Protein AF-0000000072275367 (afdb_homodimer)

Foldseek 3Di:
DVCCVVLVVLVVCVVVVQAQEEEEEFEDAQLVCVVHPRRVVFVVLQVVLSVVRRHHYPYYFYQYNNQLPDDPVVRPSVVVVVVVVVVPVRQEYETQALVRVHVDPLCSLLVCVVSVVVPHHYAHSVHRCRRVDPDPSNVVSVVVVVVVVVVVVVVVVVVVQVVQCVVCVVVVHRSPVPPQCCNVPVVLLVQLQVLQDADPVPRDGDQLQRSQVVSVVVPDDDPVRHTDDSVSSVVSPVD/DVCCVVLVVLVVCVVVVQAQEEEEEFEDAQLVCVVHPRRVVFVVLQVVLSVVRRHHYPYYFYQYNNQLPDDPVPRPSNVVVVVVVVVPVRQEYETQALVRVHVDPLCSLLVCVVSVVVVHHYAHSVHRCRRVDPDPSNVVSVVVVVVVVVVVVVVVVVVVQVVQCVVCVVVVHRSPVPPQCCNVPVVLLVLLQVLQDQDPVPRDGDQLQRSQVVSVVVPDDDPVRHTDDSVSSVSSPVD

Organism: Rhodospirillum rubrum (strain ATCC 11170 / ATH 1.1.1 / DSM 467 / LMG 4362 / NCIMB 8255 / S1) (NCBI:txid269796)

Sequence (478 aa):
MVFSQMRQRVEAMKGVGASVQAIAYLRTSSAANVGGDSDQRQRQAIHAYAQGNGLEVVKEFYDAAVSGADAIDQREGFTDLLGWAATSEVKTIIVENASRFARDLIVQETGYALLTAQGFTLIAADDPDAFTADTPTARMVRQILGAVSEFEKANLVAKLKGARDRASISAGKRVEGRKGYDDTNPKLVQDAKRLARKSPKTGKSRSLRQIAEELTVLGHTTATGKAFSASQVQRLLAYMVFSQMRQRVEAMKGVGASVQAIAYLRTSSAANVGGDSDQRQRQAIHAYAQGNGLEVVKEFYDAAVSGADAIDQREGFTDLLGWAATSEVKTIIVENASRFARDLIVQETGYALLTAQGFTLIAADDPDAFTADTPTARMVRQILGAVSEFEKANLVAKLKGARDRASISAGKRVEGRKGYDDTNPKLVQDAKRLARKSPKTGKSRSLRQIAEELTVLGHTTATGKAFSASQVQRLLAY

Nearest PDB structures (foldseek):
  3bvp-assembly1_A-2  TM=7.045E-01  e=1.601E-06  unclassified
  3bvp-assembly1_B-2  TM=7.161E-01  e=4.724E-06  unclassified
  3guv-assembly1_A-2  TM=6.679E-01  e=1.096E-05  Streptococcus pneumoniae SP19-BS75
  3g13-assembly1_A  TM=5.665E-01  e=1.394E-05  Clostridioides difficile 630
  3g13-assembly1_B  TM=6.036E-01  e=2.498E-04  Clostridioides difficile 630

InterPro domains:
  IPR006119 Resolvase, N-terminal catalytic domain [PF00239] (22-167)
  IPR006119 Resolvase, N-terminal catalytic domain [PS51736] (21-171)
  IPR006119 Resolvase, N-terminal catalytic domain [SM00857] (22-173)
  IPR036162 Resolvase-like, N-terminal catalytic domain superfamily [G3DSA:3.40.50.1390] (18-181)
  IPR036162 Resolvase-like, N-terminal catalytic domain superfamily [SSF53041] (22-165)
  IPR050639 Site-specific recombinase resolvase [PTHR30461] (19-237)

Structure (mmCIF, N/CA/C/O backbone):
data_AF-0000000072275367-model_v1
#
loop_
_entity.id
_entity.type
_entity.pdbx_description
1 polymer Resolvase-like
#
loop_
_atom_site.group_PDB
_atom_site.id
_atom_site.type_symbol
_atom_site.label_atom_id
_atom_site.label_alt_id
_atom_site.label_comp_id
_atom_site.label_asym_id
_atom_site.label_entity_id
_atom_site.label_seq_id
_atom_site.pdbx_PDB_ins_code
_atom_site.Cartn_x
_atom_site.Cartn_y
_atom_site.Cartn_z
_atom_site.occupancy
_atom_site.B_iso_or_equiv
_atom_site.auth_seq_id
_atom_site.auth_comp_id
_atom_site.auth_asym_id
_atom_site.auth_atom_id
_atom_site.pdbx_PDB_model_num
ATOM 1 N N . MET A 1 1 ? 15.227 -14.125 11.414 1 35.62 1 MET A N 1
ATOM 2 C CA . MET A 1 1 ? 14.211 -14.516 12.383 1 35.62 1 MET A CA 1
ATOM 3 C C . MET A 1 1 ? 13.07 -15.273 11.711 1 35.62 1 MET A C 1
ATOM 5 O O . MET A 1 1 ? 12.531 -16.219 12.273 1 35.62 1 MET A O 1
ATOM 9 N N . VAL A 1 2 ? 12.883 -14.914 10.477 1 39.31 2 VAL A N 1
ATOM 10 C CA . VAL A 1 2 ? 11.781 -15.516 9.727 1 39.31 2 VAL A CA 1
ATOM 11 C C . VAL A 1 2 ? 12.172 -16.922 9.289 1 39.31 2 VAL A C 1
ATOM 13 O O . VAL A 1 2 ? 11.336 -17.844 9.305 1 39.31 2 VAL A O 1
ATOM 16 N N . PHE A 1 3 ? 13.5 -17.062 8.898 1 46.62 3 PHE A N 1
ATOM 17 C CA . PHE A 1 3 ? 13.977 -18.391 8.547 1 46.62 3 PHE A CA 1
ATOM 18 C C . PHE A 1 3 ? 13.891 -19.328 9.75 1 46.62 3 PHE A C 1
ATOM 20 O O . PHE A 1 3 ? 13.602 -20.516 9.602 1 46.62 3 PHE A O 1
ATOM 27 N N . SER A 1 4 ? 14.133 -18.531 10.789 1 54.38 4 SER A N 1
ATOM 28 C CA . SER A 1 4 ? 14.156 -19.312 12.023 1 54.38 4 SER A CA 1
ATOM 29 C C . SER A 1 4 ? 12.766 -19.844 12.367 1 54.38 4 SER A C 1
ATOM 31 O O . SER A 1 4 ? 12.609 -21 12.75 1 54.38 4 SER A O 1
ATOM 33 N N . GLN A 1 5 ? 11.828 -18.938 11.945 1 51.72 5 GLN A N 1
ATOM 34 C CA . GLN A 1 5 ? 10.5 -19.375 12.367 1 51.72 5 GLN A CA 1
ATOM 35 C C . GLN A 1 5 ? 9.984 -20.5 11.484 1 51.72 5 GLN A C 1
ATOM 37 O O . GLN A 1 5 ? 9.375 -21.453 11.977 1 51.72 5 GLN A O 1
ATOM 42 N N . MET A 1 6 ? 10.281 -20.375 10.188 1 52.81 6 MET A N 1
ATOM 43 C CA . MET A 1 6 ? 9.859 -21.438 9.281 1 52.81 6 MET A CA 1
ATOM 44 C C . MET A 1 6 ? 10.57 -22.75 9.594 1 52.81 6 MET A C 1
ATOM 46 O O . MET A 1 6 ? 9.945 -23.812 9.633 1 52.81 6 MET A O 1
ATOM 50 N N . ARG A 1 7 ? 11.938 -22.516 9.719 1 54.78 7 ARG A N 1
ATOM 51 C CA . ARG A 1 7 ? 12.727 -23.688 10.078 1 54.78 7 ARG A CA 1
ATOM 52 C C . ARG A 1 7 ? 12.219 -24.312 11.367 1 54.78 7 ARG A C 1
ATOM 54 O O . ARG A 1 7 ? 12.172 -25.547 11.484 1 54.78 7 ARG A O 1
ATOM 61 N N . GLN A 1 8 ? 11.844 -23.312 12.117 1 57.62 8 GLN A N 1
ATOM 62 C CA . GLN A 1 8 ? 11.367 -23.828 13.391 1 57.62 8 GLN A CA 1
ATOM 63 C C . GLN A 1 8 ? 10.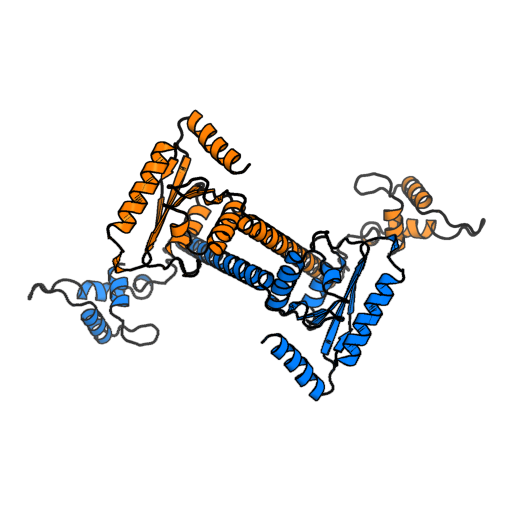047 -24.562 13.234 1 57.62 8 GLN A C 1
ATOM 65 O O . GLN A 1 8 ? 9.836 -25.625 13.844 1 57.62 8 GLN A O 1
ATOM 70 N N . ARG A 1 9 ? 9.211 -23.984 12.375 1 56.22 9 ARG A N 1
ATOM 71 C CA . ARG A 1 9 ? 7.91 -24.609 12.188 1 56.22 9 ARG A CA 1
ATOM 72 C C . ARG A 1 9 ? 8.047 -25.953 11.477 1 56.22 9 ARG A C 1
ATOM 74 O O . ARG A 1 9 ? 7.391 -26.938 11.852 1 56.22 9 ARG A O 1
ATOM 81 N N . VAL A 1 10 ? 8.922 -25.953 10.445 1 58.31 10 VAL A N 1
ATOM 82 C CA . VAL A 1 10 ? 9.18 -27.203 9.719 1 58.31 10 VAL A CA 1
ATOM 83 C C . VAL A 1 10 ? 9.789 -28.234 10.656 1 58.31 10 VAL A C 1
ATOM 85 O O . VAL A 1 10 ? 9.406 -29.406 10.625 1 58.31 10 VAL A O 1
ATOM 88 N N . GLU A 1 11 ? 10.695 -27.672 11.484 1 57.38 11 GLU A N 1
ATOM 89 C CA . GLU A 1 11 ? 11.352 -28.578 12.422 1 57.38 11 GLU A CA 1
ATOM 90 C C . GLU A 1 11 ? 10.367 -29.109 13.453 1 57.38 11 GLU A C 1
ATOM 92 O O . GLU A 1 11 ? 10.422 -30.281 13.82 1 57.38 11 GLU A O 1
ATOM 97 N N . ALA A 1 12 ? 9.555 -28.203 13.883 1 55.97 12 ALA A N 1
ATOM 98 C CA . ALA A 1 12 ? 8.578 -28.609 14.891 1 55.97 12 ALA A CA 1
ATOM 99 C C . ALA A 1 12 ? 7.602 -29.625 14.336 1 55.97 12 ALA A C 1
ATOM 101 O O . ALA A 1 12 ? 7.23 -30.578 15.023 1 55.97 12 ALA A O 1
ATOM 102 N N . MET A 1 13 ? 7.184 -29.281 13.141 1 53.34 13 MET A N 1
ATOM 103 C CA . MET A 1 13 ? 6.207 -30.188 12.531 1 53.34 13 MET A CA 1
ATOM 104 C C . MET A 1 13 ? 6.855 -31.516 12.141 1 53.34 13 MET A C 1
ATOM 106 O O . MET A 1 13 ? 6.195 -32.562 12.141 1 53.34 13 MET A O 1
ATOM 110 N N . LYS A 1 14 ? 8.141 -31.547 11.688 1 55.78 14 LYS A N 1
ATOM 111 C CA . LYS A 1 14 ? 8.875 -32.781 11.461 1 55.78 14 LYS A CA 1
ATOM 112 C C . LYS A 1 14 ? 8.781 -33.719 12.68 1 55.78 14 LYS A C 1
ATOM 114 O O . LYS A 1 14 ? 8.688 -34.938 12.539 1 55.78 14 LYS A O 1
ATOM 119 N N . GLY A 1 15 ? 8.898 -33.062 13.742 1 51.5 15 GLY A N 1
ATOM 120 C CA . GLY A 1 15 ? 8.867 -33.875 14.938 1 51.5 15 GLY A CA 1
ATOM 121 C C . GLY A 1 15 ? 7.602 -34.688 15.07 1 51.5 15 GLY A C 1
ATOM 122 O O . GLY A 1 15 ? 7.629 -35.812 15.586 1 51.5 15 GLY A O 1
ATOM 123 N N . VAL A 1 16 ? 6.438 -34.125 14.836 1 54.31 16 VAL A N 1
ATOM 124 C CA . VAL A 1 16 ? 5.238 -34.906 15.078 1 54.31 16 VAL A CA 1
ATOM 125 C C . VAL A 1 16 ? 4.902 -35.75 13.844 1 54.31 16 VAL A C 1
ATOM 127 O O . VAL A 1 16 ? 3.914 -36.5 13.828 1 54.31 16 VAL A O 1
ATOM 130 N N . GLY A 1 17 ? 5.766 -35.938 12.828 1 59.53 17 GLY A N 1
ATOM 131 C CA . GLY A 1 17 ? 5.57 -36.781 11.641 1 59.53 17 GLY A CA 1
ATOM 132 C C . GLY A 1 17 ? 4.688 -36.125 10.594 1 59.53 17 GLY A C 1
ATOM 133 O O . GLY A 1 17 ? 4.395 -36.719 9.562 1 59.53 17 GLY A O 1
ATOM 134 N N . ALA A 1 18 ? 4.051 -34.969 10.938 1 67.81 18 ALA A N 1
ATOM 135 C CA . ALA A 1 18 ? 3.068 -34.406 10 1 67.81 18 ALA A CA 1
ATOM 136 C C . ALA A 1 18 ? 3.723 -33.438 9.023 1 67.81 18 ALA A C 1
ATOM 138 O O . ALA A 1 18 ? 4.605 -32.656 9.406 1 67.81 18 ALA A O 1
ATOM 139 N N . SER A 1 19 ? 3.762 -33.812 7.703 1 82.94 19 SER A N 1
ATOM 140 C CA . SER A 1 19 ? 4.332 -32.969 6.656 1 82.94 19 SER A CA 1
ATOM 141 C C . SER A 1 19 ? 3.609 -31.641 6.57 1 82.94 19 SER A C 1
ATOM 143 O O . SER A 1 19 ? 2.408 -31.562 6.836 1 82.94 19 SER A O 1
ATOM 145 N N . VAL A 1 20 ? 4.426 -30.609 6.551 1 90.19 20 VAL A N 1
ATOM 146 C CA . VAL A 1 20 ? 3.857 -29.281 6.324 1 90.19 20 VAL A CA 1
ATOM 147 C C . VAL A 1 20 ? 3.361 -29.172 4.887 1 90.19 20 VAL A C 1
ATOM 149 O O . VAL A 1 20 ? 4.078 -29.516 3.945 1 90.19 20 VAL A O 1
ATOM 152 N N . GLN A 1 21 ? 2.158 -28.797 4.695 1 95.62 21 GLN A N 1
ATOM 153 C CA . GLN A 1 21 ? 1.566 -28.688 3.365 1 95.62 21 GLN A CA 1
ATOM 154 C C . GLN A 1 21 ? 2.053 -27.422 2.648 1 95.62 21 GLN A C 1
ATOM 156 O O . GLN A 1 21 ? 2.23 -26.375 3.271 1 95.62 21 GLN A O 1
ATOM 161 N N . ALA A 1 22 ? 2.303 -27.562 1.327 1 97.31 22 ALA A N 1
ATOM 162 C CA . ALA A 1 22 ? 2.822 -26.453 0.52 1 97.31 22 ALA A CA 1
ATOM 163 C C . ALA A 1 22 ? 2.098 -26.375 -0.822 1 97.31 22 ALA A C 1
ATOM 165 O O . ALA A 1 22 ? 1.42 -27.312 -1.229 1 97.31 22 ALA A O 1
ATOM 166 N N . ILE A 1 23 ? 2.176 -25.219 -1.434 1 98 23 ILE A N 1
ATOM 167 C CA . ILE A 1 23 ? 1.644 -24.922 -2.762 1 98 23 ILE A CA 1
ATOM 168 C C . ILE A 1 23 ? 2.791 -24.797 -3.76 1 98 23 ILE A C 1
ATOM 170 O O . ILE A 1 23 ? 3.789 -24.125 -3.482 1 98 23 ILE A O 1
ATOM 174 N N . ALA A 1 24 ? 2.709 -25.547 -4.863 1 97.94 24 ALA A N 1
ATOM 175 C CA . ALA A 1 24 ? 3.641 -25.328 -5.969 1 97.94 24 ALA A CA 1
ATOM 176 C C . ALA A 1 24 ? 3.146 -24.219 -6.898 1 97.94 24 ALA A C 1
ATOM 178 O O . ALA A 1 24 ? 1.996 -24.25 -7.34 1 97.94 24 ALA A O 1
ATOM 179 N N . TYR A 1 25 ? 3.994 -23.25 -7.133 1 96.44 25 TYR A N 1
ATOM 180 C CA . TYR A 1 25 ? 3.666 -22.188 -8.094 1 96.44 25 TYR A CA 1
ATOM 181 C C . TYR A 1 25 ? 4.637 -22.203 -9.266 1 96.44 25 TYR A C 1
ATOM 183 O O . TYR A 1 25 ? 5.848 -22.094 -9.086 1 96.44 25 TYR A O 1
ATOM 191 N N . LEU A 1 26 ? 4.098 -22.375 -10.5 1 93.25 26 LEU A N 1
ATOM 192 C CA . LEU A 1 26 ? 4.879 -22.438 -11.727 1 93.25 26 LEU A CA 1
ATOM 193 C C . LEU A 1 26 ? 4.562 -21.25 -12.625 1 93.25 26 LEU A C 1
ATOM 195 O O . LEU A 1 26 ? 3.426 -20.766 -12.656 1 93.25 26 LEU A O 1
ATOM 199 N N . ARG A 1 27 ? 5.59 -20.766 -13.297 1 89.69 27 ARG A N 1
ATOM 200 C CA . ARG A 1 27 ? 5.398 -19.688 -14.281 1 89.69 27 ARG A CA 1
ATOM 201 C C . ARG A 1 27 ? 6.297 -19.891 -15.492 1 89.69 27 ARG A C 1
ATOM 203 O O . ARG A 1 27 ? 7.5 -20.109 -15.352 1 89.69 27 ARG A O 1
ATOM 210 N N . THR A 1 28 ? 5.711 -19.875 -16.719 1 84.94 28 THR A N 1
ATOM 211 C CA . THR A 1 28 ? 6.488 -19.984 -17.953 1 84.94 28 THR A CA 1
ATOM 212 C C . THR A 1 28 ? 6.152 -18.844 -18.906 1 84.94 28 THR A C 1
ATOM 214 O O . THR A 1 28 ? 5.047 -18.297 -18.875 1 84.94 28 THR A O 1
ATOM 217 N N . SER A 1 29 ? 7.09 -18.109 -19.594 1 72.62 29 SER A N 1
ATOM 218 C CA . SER A 1 29 ? 6.938 -16.938 -20.453 1 72.62 29 SER A CA 1
ATOM 219 C C . SER A 1 29 ? 6.227 -17.281 -21.75 1 72.62 29 SER A C 1
ATOM 221 O O . SER A 1 29 ? 5.52 -16.453 -22.328 1 72.62 29 SER A O 1
ATOM 223 N N . SER A 1 30 ? 6.855 -18.219 -22.625 1 61.38 30 SER A N 1
ATOM 224 C CA . SER A 1 30 ? 6.34 -18.438 -23.969 1 61.38 30 SER A CA 1
ATOM 225 C C . SER A 1 30 ? 5.414 -19.641 -24.031 1 61.38 30 SER A C 1
ATOM 227 O O . SER A 1 30 ? 5.582 -20.594 -23.266 1 61.38 30 SER A O 1
ATOM 229 N N . ALA A 1 31 ? 4.199 -19.328 -24.766 1 55.59 31 ALA A N 1
ATOM 230 C CA . ALA A 1 31 ? 3.25 -20.391 -25.094 1 55.59 31 ALA A CA 1
ATOM 231 C C . ALA A 1 31 ? 3.975 -21.656 -25.547 1 55.59 31 ALA A C 1
ATOM 233 O O . ALA A 1 31 ? 3.5 -22.766 -25.328 1 55.59 31 ALA A O 1
ATOM 234 N N . ALA A 1 32 ? 5.012 -21.344 -26.312 1 52.47 32 ALA A N 1
ATOM 235 C CA . ALA A 1 32 ? 5.688 -22.5 -26.891 1 52.47 32 ALA A CA 1
ATOM 236 C C . ALA A 1 32 ? 6.254 -23.406 -25.797 1 52.47 32 ALA A C 1
ATOM 238 O O . ALA A 1 32 ? 6.531 -24.594 -26.047 1 52.47 32 ALA A O 1
ATOM 239 N N . ASN A 1 33 ? 6.195 -22.812 -24.625 1 53.78 33 ASN A N 1
ATOM 240 C CA . ASN A 1 33 ? 6.84 -23.562 -23.562 1 53.78 33 ASN A CA 1
ATOM 241 C C . ASN A 1 33 ? 5.816 -24.234 -22.641 1 53.78 33 ASN A C 1
ATOM 243 O O . ASN A 1 33 ? 6.18 -24.953 -21.703 1 53.78 33 ASN A O 1
ATOM 247 N N . VAL A 1 34 ? 4.562 -23.953 -23.016 1 54.16 34 VAL A N 1
ATOM 248 C CA . VAL A 1 34 ? 3.51 -24.609 -22.234 1 54.16 34 VAL A CA 1
ATOM 249 C C . VAL A 1 34 ? 3.473 -26.094 -22.578 1 54.16 34 VAL A C 1
ATOM 251 O O . VAL A 1 34 ? 3.387 -26.469 -23.75 1 54.16 34 VAL A O 1
ATOM 254 N N . GLY A 1 35 ? 3.57 -26.906 -21.672 1 56.22 35 GLY A N 1
ATOM 255 C CA . GLY A 1 35 ? 3.576 -28.344 -21.875 1 56.22 35 GLY A CA 1
ATOM 256 C C . GLY A 1 35 ? 4.945 -28.891 -22.219 1 56.22 35 GLY A C 1
ATOM 257 O O . GLY A 1 35 ? 5.094 -30.094 -22.484 1 56.22 35 GLY A O 1
ATOM 258 N N . GLY A 1 36 ? 5.879 -27.969 -22.312 1 62.28 36 GLY A N 1
ATOM 259 C CA . GLY A 1 36 ? 7.207 -28.438 -22.688 1 62.28 36 GLY A CA 1
ATOM 260 C C . GLY A 1 36 ? 8.086 -28.75 -21.484 1 62.28 36 GLY A C 1
ATOM 261 O O . GLY A 1 36 ? 7.582 -28.984 -20.391 1 62.28 36 GLY A O 1
ATOM 262 N N . ASP A 1 37 ? 9.281 -28.953 -21.656 1 77.88 37 ASP A N 1
ATOM 263 C CA . ASP A 1 37 ? 10.305 -29.406 -20.719 1 77.88 37 ASP A CA 1
ATOM 264 C C . ASP A 1 37 ? 10.469 -28.422 -19.562 1 77.88 37 ASP A C 1
ATOM 266 O O . ASP A 1 37 ? 10.805 -28.812 -18.438 1 77.88 37 ASP A O 1
ATOM 270 N N . SER A 1 38 ? 9.898 -27.25 -19.734 1 84 38 SER A N 1
ATOM 271 C CA . SER A 1 38 ? 10.172 -26.219 -18.734 1 84 38 SER A CA 1
ATOM 272 C C . SER A 1 38 ? 9.273 -26.375 -17.516 1 84 38 SER A C 1
ATOM 274 O O . SER A 1 38 ? 9.75 -26.359 -16.391 1 84 38 SER A O 1
ATOM 276 N N . ASP A 1 39 ? 7.992 -26.562 -17.672 1 87.5 39 ASP A N 1
ATOM 277 C CA . ASP A 1 39 ? 7.082 -26.719 -16.531 1 87.5 39 ASP A CA 1
ATOM 278 C C . ASP A 1 39 ? 7.359 -28.031 -15.789 1 87.5 39 ASP A C 1
ATOM 280 O O . ASP A 1 39 ? 7.258 -28.078 -14.562 1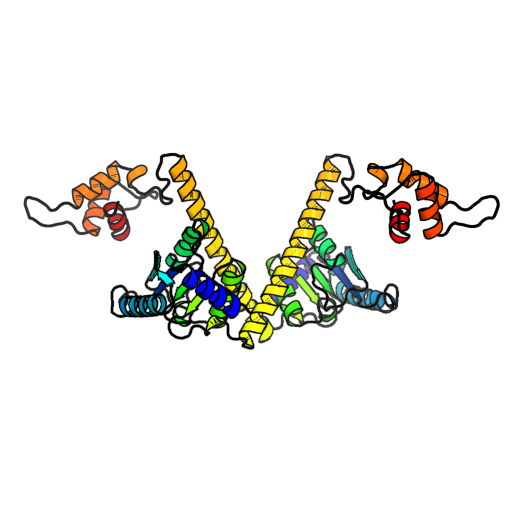 87.5 39 ASP A O 1
ATOM 284 N N . GLN A 1 40 ? 7.742 -29.062 -16.562 1 89.12 40 GLN A N 1
ATOM 285 C CA . GLN A 1 40 ? 8.07 -30.328 -15.93 1 89.12 40 GLN A CA 1
ATOM 286 C C . GLN A 1 40 ? 9.32 -30.203 -15.062 1 89.12 40 GLN A C 1
ATOM 288 O O . GLN A 1 40 ? 9.383 -30.766 -13.969 1 89.12 40 GLN A O 1
ATOM 293 N N . ARG A 1 41 ? 10.305 -29.531 -15.609 1 92.81 41 ARG A N 1
ATOM 294 C CA . ARG A 1 41 ? 11.531 -29.297 -14.852 1 92.81 41 ARG A CA 1
ATOM 295 C C . ARG A 1 41 ? 11.242 -28.531 -13.562 1 92.81 41 ARG A C 1
ATOM 297 O O . ARG A 1 41 ? 11.773 -28.875 -12.508 1 92.81 41 ARG A O 1
ATOM 304 N N . GLN A 1 42 ? 10.383 -27.5 -13.594 1 95.12 42 GLN A N 1
ATOM 305 C CA . GLN A 1 42 ? 10.016 -26.719 -12.414 1 95.12 42 GLN A CA 1
ATOM 306 C C . GLN A 1 42 ? 9.305 -27.594 -11.383 1 95.12 42 GLN A C 1
ATOM 308 O O . GLN A 1 42 ? 9.641 -27.562 -10.195 1 95.12 42 GLN A O 1
ATOM 313 N N . ARG A 1 43 ? 8.375 -28.438 -11.875 1 94.81 43 ARG A N 1
ATOM 314 C CA . ARG A 1 43 ? 7.621 -29.328 -11 1 94.81 43 ARG A CA 1
ATOM 315 C C . ARG A 1 43 ? 8.547 -30.297 -10.273 1 94.81 43 ARG A C 1
ATOM 317 O O . ARG A 1 43 ? 8.422 -30.484 -9.055 1 94.81 43 ARG A O 1
ATOM 324 N N . GLN A 1 44 ? 9.461 -30.844 -11.031 1 96.12 44 GLN A N 1
ATOM 325 C CA . GLN A 1 44 ? 10.398 -31.797 -10.453 1 96.12 44 GLN A CA 1
ATOM 326 C C . GLN A 1 44 ? 11.273 -31.156 -9.398 1 96.12 44 GLN A C 1
ATOM 328 O O . GLN A 1 44 ? 11.492 -31.719 -8.32 1 96.12 44 GLN A O 1
ATOM 333 N N . ALA A 1 45 ? 11.75 -30 -9.711 1 96.75 45 ALA A N 1
ATOM 334 C CA . ALA A 1 45 ? 12.602 -29.266 -8.773 1 96.75 45 ALA A CA 1
ATOM 335 C C . ALA A 1 45 ? 11.844 -28.938 -7.488 1 96.75 45 ALA A C 1
ATOM 337 O O . ALA A 1 45 ? 12.375 -29.109 -6.387 1 96.75 45 ALA A O 1
ATOM 338 N N . ILE A 1 46 ? 10.602 -28.5 -7.555 1 97.75 46 ILE A N 1
ATOM 339 C CA . ILE A 1 46 ? 9.773 -28.109 -6.422 1 97.75 46 ILE A CA 1
ATOM 340 C C . ILE A 1 46 ? 9.469 -29.344 -5.559 1 97.75 46 ILE A C 1
ATOM 342 O O . ILE A 1 46 ? 9.625 -29.297 -4.336 1 97.75 46 ILE A O 1
ATOM 346 N N . HIS A 1 47 ? 9.141 -30.438 -6.238 1 97.12 47 HIS A N 1
ATOM 347 C CA . HIS A 1 47 ? 8.797 -31.641 -5.504 1 97.12 47 HIS A CA 1
ATOM 348 C C . HIS A 1 47 ? 10.023 -32.25 -4.832 1 97.12 47 HIS A C 1
ATOM 350 O O . HIS A 1 47 ? 9.93 -32.75 -3.707 1 97.12 47 HIS A O 1
ATOM 356 N N . ALA A 1 48 ? 11.133 -32.281 -5.535 1 97 48 ALA A N 1
ATOM 357 C CA . ALA A 1 48 ? 12.375 -32.781 -4.945 1 97 48 ALA A CA 1
ATOM 358 C C . ALA A 1 48 ? 12.727 -32 -3.676 1 97 48 ALA A C 1
ATOM 360 O O . ALA A 1 48 ? 13.078 -32.625 -2.656 1 97 48 ALA A O 1
ATOM 361 N N . TYR A 1 49 ? 12.602 -30.703 -3.762 1 96.56 49 TYR A N 1
ATOM 362 C CA . TYR A 1 49 ? 12.867 -29.875 -2.592 1 96.56 49 TYR A CA 1
ATOM 363 C C . TYR A 1 49 ? 11.883 -30.188 -1.467 1 96.56 49 TYR A C 1
ATOM 365 O O . TYR A 1 49 ? 12.281 -30.328 -0.311 1 96.56 49 TYR A O 1
ATOM 373 N N . ALA A 1 50 ? 10.602 -30.188 -1.798 1 96.31 50 ALA A N 1
ATOM 374 C CA . ALA A 1 50 ? 9.562 -30.453 -0.802 1 96.31 50 ALA A CA 1
ATOM 375 C C . ALA A 1 50 ? 9.828 -31.766 -0.067 1 96.31 50 ALA A C 1
ATOM 377 O O . ALA A 1 50 ? 9.828 -31.797 1.165 1 96.31 50 ALA A O 1
ATOM 378 N N . GLN A 1 51 ? 10.141 -32.812 -0.803 1 93.06 51 GLN A N 1
ATOM 379 C CA . GLN A 1 51 ? 10.383 -34.125 -0.246 1 93.06 51 GLN A CA 1
ATOM 380 C C . GLN A 1 51 ? 11.594 -34.125 0.681 1 93.06 51 GLN A C 1
ATOM 382 O O . GLN A 1 51 ? 11.57 -34.75 1.745 1 93.06 51 GLN A O 1
ATOM 387 N N . GLY A 1 52 ? 12.586 -33.438 0.324 1 93.25 52 GLY A N 1
ATOM 388 C CA . GLY A 1 52 ? 13.828 -33.406 1.082 1 93.25 52 GLY A CA 1
ATOM 389 C C . GLY A 1 52 ? 13.742 -32.531 2.324 1 93.25 52 GLY A C 1
ATOM 390 O O . GLY A 1 52 ? 14.633 -32.562 3.178 1 93.25 52 GLY A O 1
ATOM 391 N N . ASN A 1 53 ? 12.625 -31.781 2.488 1 93.62 53 ASN A N 1
ATOM 392 C CA . ASN A 1 53 ? 12.562 -30.828 3.588 1 93.62 53 ASN A CA 1
ATOM 393 C C . ASN A 1 53 ? 11.273 -30.969 4.395 1 93.62 53 ASN A C 1
ATOM 395 O O . ASN A 1 53 ? 10.812 -30.016 5.016 1 93.62 53 ASN A O 1
ATOM 399 N N . GLY A 1 54 ? 10.609 -32.125 4.27 1 91.5 54 GLY A N 1
ATOM 400 C CA . GLY A 1 54 ? 9.453 -32.406 5.098 1 91.5 54 GLY A CA 1
ATOM 401 C C . GLY A 1 54 ? 8.211 -31.641 4.684 1 91.5 54 GLY A C 1
ATOM 402 O O . GLY A 1 54 ? 7.348 -31.344 5.516 1 91.5 54 GLY A O 1
ATOM 403 N N . LEU A 1 55 ? 8.156 -31.219 3.475 1 94.81 55 LEU A N 1
ATOM 404 C CA . LEU A 1 55 ? 6.992 -30.531 2.922 1 94.81 55 LEU A CA 1
ATOM 405 C C . LEU A 1 55 ? 6.223 -31.453 1.978 1 94.81 55 LEU A C 1
ATOM 407 O O . LEU A 1 55 ? 6.781 -32.406 1.447 1 94.81 55 LEU A O 1
ATOM 411 N N . GLU A 1 56 ? 4.934 -31.188 1.881 1 95.69 56 GLU A N 1
ATOM 412 C CA . GLU A 1 56 ? 4.078 -31.906 0.939 1 95.69 56 GLU A CA 1
ATOM 413 C C . GLU A 1 56 ? 3.309 -30.938 0.043 1 95.69 56 GLU A C 1
ATOM 415 O O . GLU A 1 56 ? 2.529 -30.109 0.531 1 95.69 56 GLU A O 1
ATOM 420 N N . VAL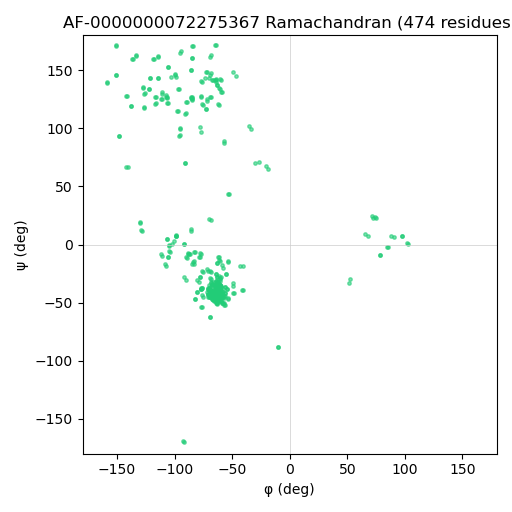 A 1 57 ? 3.6 -31.047 -1.221 1 97.12 57 VAL A N 1
ATOM 421 C CA . VAL A 1 57 ? 2.869 -30.219 -2.166 1 97.12 57 VAL A CA 1
ATOM 422 C C . VAL A 1 57 ? 1.438 -30.734 -2.311 1 97.12 57 VAL A C 1
ATOM 424 O O . VAL A 1 57 ? 1.216 -31.844 -2.795 1 97.12 57 VAL A O 1
ATOM 427 N N . VAL A 1 58 ? 0.445 -29.922 -1.933 1 96.19 58 VAL A N 1
ATOM 428 C CA . VAL A 1 58 ? -0.937 -30.391 -1.911 1 96.19 58 VAL A CA 1
ATOM 429 C C . VAL A 1 58 ? -1.72 -29.734 -3.051 1 96.19 58 VAL A C 1
ATOM 431 O O . VAL A 1 58 ? -2.814 -30.188 -3.395 1 96.19 58 VAL A O 1
ATOM 434 N N . LYS A 1 59 ? -1.204 -28.656 -3.623 1 96.88 59 LYS A N 1
ATOM 435 C CA . LYS A 1 59 ? -1.856 -27.953 -4.715 1 96.88 59 LYS A CA 1
ATOM 436 C C . LYS A 1 59 ? -0.831 -27.266 -5.613 1 96.88 59 LYS A C 1
ATOM 438 O O . LYS A 1 59 ? 0.244 -26.875 -5.152 1 96.88 59 LYS A O 1
ATOM 443 N N . GLU A 1 60 ? -1.155 -27.234 -6.898 1 96.25 60 GLU A N 1
ATOM 444 C CA . GLU A 1 60 ? -0.304 -26.562 -7.879 1 96.25 60 GLU A CA 1
ATOM 445 C C . GLU A 1 60 ? -1.071 -25.484 -8.625 1 96.25 60 GLU A C 1
ATOM 447 O O . GLU A 1 60 ? -2.227 -25.672 -9.008 1 96.25 60 GLU A O 1
ATOM 452 N N . PHE A 1 61 ? -0.465 -24.312 -8.75 1 94.81 61 PHE A N 1
ATOM 453 C CA . PHE A 1 61 ? -0.977 -23.25 -9.602 1 94.81 61 PHE A CA 1
ATOM 454 C C . PHE A 1 61 ? 0.049 -22.859 -10.664 1 94.81 61 PHE A C 1
ATOM 456 O O . PHE A 1 61 ? 1.253 -22.875 -10.398 1 94.81 61 PHE A O 1
ATOM 463 N N . TYR A 1 62 ? -0.443 -22.547 -11.82 1 90.88 62 TYR A N 1
ATOM 464 C CA . TYR A 1 62 ? 0.446 -22.391 -12.969 1 90.88 62 TYR A CA 1
ATOM 465 C C . TYR A 1 62 ? 0.046 -21.188 -13.805 1 90.88 62 TYR A C 1
ATOM 467 O O . TYR A 1 62 ? -1.107 -21.062 -14.227 1 90.88 62 TYR A O 1
ATOM 475 N N . ASP A 1 63 ? 0.96 -20.219 -13.93 1 89.31 63 ASP A N 1
ATOM 476 C CA . ASP A 1 63 ? 0.822 -19.141 -14.906 1 89.31 63 ASP A CA 1
ATOM 477 C C . ASP A 1 63 ? 1.595 -19.469 -16.188 1 89.31 63 ASP A C 1
ATOM 479 O O . ASP A 1 63 ? 2.805 -19.234 -16.266 1 89.31 63 ASP A O 1
ATOM 483 N N . ALA A 1 64 ? 0.79 -19.953 -17.156 1 80.94 64 ALA A N 1
ATOM 484 C CA . ALA A 1 64 ? 1.379 -20.344 -18.438 1 80.94 64 ALA A CA 1
ATOM 485 C C . ALA A 1 64 ? 1.532 -19.156 -19.375 1 80.94 64 ALA A C 1
ATOM 487 O O . ALA A 1 64 ? 0.608 -18.344 -19.516 1 80.94 64 ALA A O 1
ATOM 488 N N . ALA A 1 65 ? 2.746 -18.859 -19.953 1 67.88 65 ALA A N 1
ATOM 489 C CA . ALA A 1 65 ? 3.02 -17.844 -20.969 1 67.88 65 ALA A CA 1
ATOM 490 C C . ALA A 1 65 ? 2.922 -16.438 -20.375 1 67.88 65 ALA A C 1
ATOM 492 O O . ALA A 1 65 ? 2.334 -15.539 -20.984 1 67.88 65 ALA A O 1
ATOM 493 N N . VAL A 1 66 ? 3.092 -16.359 -19.219 1 67.38 66 VAL A N 1
ATOM 494 C CA . VAL A 1 66 ? 3.154 -15.07 -18.547 1 67.38 66 VAL A CA 1
ATOM 495 C C . VAL A 1 66 ? 4.613 -14.664 -18.344 1 67.38 66 VAL A C 1
ATOM 497 O O . VAL A 1 66 ? 5.406 -15.43 -17.797 1 67.38 66 VAL A O 1
ATOM 500 N N . SER A 1 67 ? 4.871 -13.523 -19.109 1 62.09 67 SER A N 1
ATOM 501 C CA . SER A 1 67 ? 6.23 -13.031 -18.922 1 62.09 67 SER A CA 1
ATOM 502 C C . SER A 1 67 ? 6.461 -12.562 -17.5 1 62.09 67 SER A C 1
ATOM 504 O O . SER A 1 67 ? 5.523 -12.133 -16.812 1 62.09 67 SER A O 1
ATOM 506 N N . GLY A 1 68 ? 7.629 -12.797 -16.922 1 56.22 68 GLY A N 1
ATOM 507 C CA . GLY A 1 68 ? 7.992 -12.312 -15.594 1 56.22 68 GLY A CA 1
ATOM 508 C C . GLY A 1 68 ? 7.816 -10.812 -15.445 1 56.22 68 GLY A C 1
ATOM 509 O O . GLY A 1 68 ? 7.777 -10.297 -14.328 1 56.22 68 GLY A O 1
ATOM 510 N N . ALA A 1 69 ? 7.676 -10.18 -16.688 1 60.03 69 ALA A N 1
ATOM 511 C CA . ALA A 1 69 ? 7.52 -8.727 -16.703 1 60.03 69 ALA A CA 1
ATOM 512 C C . ALA A 1 69 ? 6.051 -8.336 -16.609 1 60.03 69 ALA A C 1
ATOM 514 O O . ALA A 1 69 ? 5.727 -7.172 -16.359 1 60.03 69 ALA A O 1
ATOM 515 N N . ASP A 1 70 ? 5.266 -9.359 -16.781 1 64.5 70 ASP A N 1
ATOM 516 C CA . ASP A 1 70 ? 3.84 -9.047 -16.719 1 64.5 70 ASP A CA 1
ATOM 517 C C . ASP A 1 70 ? 3.406 -8.727 -15.289 1 64.5 70 ASP A C 1
ATOM 519 O O . ASP A 1 70 ? 3.975 -9.25 -14.328 1 64.5 70 ASP A O 1
ATOM 523 N N . ALA A 1 71 ? 2.459 -7.879 -15.266 1 66.62 71 ALA A N 1
ATOM 524 C CA . ALA A 1 71 ? 1.944 -7.449 -13.969 1 66.62 71 ALA A CA 1
ATOM 525 C C . ALA A 1 71 ? 1.319 -8.617 -13.211 1 66.62 71 ALA A C 1
ATOM 527 O O . ALA A 1 71 ? 0.74 -9.523 -13.82 1 66.62 71 ALA A O 1
ATOM 528 N N . ILE A 1 72 ? 1.593 -8.711 -11.906 1 68.56 72 ILE A N 1
ATOM 529 C CA . ILE A 1 72 ? 1.176 -9.797 -11.023 1 68.56 72 ILE A CA 1
ATOM 530 C C . ILE A 1 72 ? -0.342 -9.961 -11.086 1 68.56 72 ILE A C 1
ATOM 532 O O . ILE A 1 72 ? -0.862 -11.07 -10.953 1 68.56 72 ILE A O 1
ATOM 536 N N . ASP A 1 73 ? -0.994 -8.844 -11.438 1 66.81 73 ASP A N 1
ATOM 537 C CA . ASP A 1 73 ? -2.453 -8.875 -11.461 1 66.81 73 ASP A CA 1
ATOM 538 C C . ASP A 1 73 ? -2.971 -9.57 -12.719 1 66.81 73 ASP A C 1
ATOM 540 O O . ASP A 1 73 ? -4.145 -9.945 -12.789 1 66.81 73 ASP A O 1
ATOM 544 N N . GLN A 1 74 ? -2.092 -9.797 -13.617 1 74.88 74 GLN A N 1
ATOM 545 C CA . GLN A 1 74 ? -2.484 -10.477 -14.852 1 74.88 74 GLN A CA 1
ATOM 546 C C . GLN A 1 74 ? -2.146 -11.969 -14.789 1 74.88 74 GLN A C 1
ATOM 548 O O . GLN A 1 74 ? -2.32 -12.688 -15.773 1 74.88 74 GLN A O 1
ATOM 553 N N . ARG A 1 75 ? -1.73 -12.352 -13.625 1 84.12 75 ARG A N 1
ATOM 554 C CA . ARG A 1 75 ? -1.361 -13.742 -13.391 1 84.12 75 ARG A CA 1
ATOM 555 C C . ARG A 1 75 ? -2.525 -14.531 -12.797 1 84.12 75 ARG A C 1
ATOM 557 O O . ARG A 1 75 ? -2.666 -14.609 -11.57 1 84.12 75 ARG A O 1
ATOM 564 N N . GLU A 1 76 ? -3.246 -15.156 -13.68 1 84.69 76 GLU A N 1
ATOM 565 C CA . GLU A 1 76 ? -4.438 -15.875 -13.25 1 84.69 76 GLU A CA 1
ATOM 566 C C . GLU A 1 76 ? -4.082 -17 -12.273 1 84.69 76 GLU A C 1
ATOM 568 O O . GLU A 1 76 ? -4.793 -17.219 -11.289 1 84.69 76 GLU A O 1
ATOM 573 N N . GLY A 1 77 ? -2.994 -17.719 -12.594 1 90.19 77 GLY A N 1
ATOM 574 C CA . GLY A 1 77 ? -2.545 -18.781 -11.703 1 90.19 77 GLY A CA 1
ATOM 575 C C . GLY A 1 77 ? -2.225 -18.281 -10.305 1 90.19 77 GLY A C 1
ATOM 576 O O . GLY A 1 77 ? -2.604 -18.906 -9.312 1 90.19 77 GLY A O 1
ATOM 577 N N . PHE A 1 78 ? -1.631 -17.156 -10.273 1 92.31 78 PHE A N 1
ATOM 578 C CA . PHE A 1 78 ? -1.276 -16.578 -8.984 1 92.31 78 PHE A CA 1
ATOM 579 C C . PHE A 1 78 ? -2.52 -16.094 -8.25 1 92.31 78 PHE A C 1
ATOM 581 O O . PHE A 1 78 ? -2.652 -16.281 -7.043 1 92.31 78 PHE A O 1
ATOM 588 N N . THR A 1 79 ? -3.363 -15.469 -8.961 1 89.88 79 THR A N 1
ATOM 589 C CA . THR A 1 79 ? -4.617 -15.016 -8.375 1 89.88 79 THR A CA 1
ATOM 590 C C . THR A 1 79 ? -5.414 -16.188 -7.816 1 89.88 79 THR A C 1
ATOM 592 O O . THR A 1 79 ? -5.961 -16.109 -6.715 1 89.88 79 THR A O 1
ATOM 595 N N . ASP A 1 80 ? -5.441 -17.266 -8.602 1 90.5 80 ASP A N 1
ATOM 596 C CA . ASP A 1 80 ? -6.121 -18.484 -8.156 1 90.5 80 ASP A CA 1
ATOM 597 C C . ASP A 1 80 ? -5.465 -19.047 -6.895 1 90.5 80 ASP A C 1
ATOM 599 O O . ASP A 1 80 ? -6.152 -19.547 -6.004 1 90.5 80 ASP A O 1
ATOM 603 N N . LEU A 1 81 ? -4.176 -18.953 -6.855 1 94.44 81 LEU A N 1
ATOM 604 C CA . LEU A 1 81 ? -3.42 -19.391 -5.688 1 94.44 81 LEU A CA 1
ATOM 605 C C . LEU A 1 81 ? -3.844 -18.609 -4.441 1 94.44 81 LEU A C 1
ATOM 607 O O . LEU A 1 81 ? -4.148 -19.203 -3.408 1 94.44 81 LEU A O 1
ATOM 611 N N . LEU A 1 82 ? -3.912 -17.297 -4.543 1 93.12 82 LEU A N 1
ATOM 612 C CA . LEU A 1 82 ? -4.285 -16.438 -3.42 1 93.12 82 LEU A CA 1
ATOM 613 C C . LEU A 1 82 ? -5.707 -16.75 -2.959 1 93.12 82 LEU A C 1
ATOM 615 O O . LEU A 1 82 ? -5.977 -16.797 -1.756 1 93.12 82 LEU A O 1
ATOM 619 N N . GLY A 1 83 ? -6.547 -16.938 -3.91 1 89.06 83 GLY A N 1
ATOM 620 C CA . GLY A 1 83 ? -7.926 -17.266 -3.586 1 89.06 83 GLY A CA 1
ATOM 621 C C . GLY A 1 83 ? -8.07 -18.562 -2.828 1 89.06 83 GLY A C 1
ATOM 622 O O . GLY A 1 83 ? -8.773 -18.625 -1.817 1 89.06 83 GLY A O 1
ATOM 623 N N . TRP A 1 84 ? -7.41 -19.578 -3.342 1 90.88 84 TRP A N 1
ATOM 624 C CA . TRP A 1 84 ? -7.453 -20.891 -2.713 1 90.88 84 TRP A CA 1
ATOM 625 C C . TRP A 1 84 ? -6.828 -20.859 -1.322 1 90.88 84 TRP A C 1
ATOM 627 O O . TRP A 1 84 ? -7.371 -21.438 -0.376 1 90.88 84 TRP A O 1
ATOM 637 N N . ALA A 1 85 ? -5.75 -20.141 -1.199 1 91.75 85 ALA A N 1
ATOM 638 C CA . ALA A 1 85 ? -5.023 -20.062 0.066 1 91.75 85 ALA A CA 1
ATOM 639 C C . ALA A 1 85 ? -5.832 -19.312 1.118 1 91.75 85 ALA A C 1
ATOM 641 O O . ALA A 1 85 ? -5.656 -19.531 2.318 1 91.75 85 ALA A O 1
ATOM 642 N N . ALA A 1 86 ? -6.633 -18.406 0.627 1 85.31 86 ALA A N 1
ATOM 643 C CA . ALA A 1 86 ? -7.457 -17.609 1.541 1 85.31 86 ALA A CA 1
ATOM 644 C C . ALA A 1 86 ? -8.445 -18.516 2.291 1 85.31 86 ALA A C 1
ATOM 646 O O . ALA A 1 86 ? -8.867 -18.172 3.4 1 85.31 86 ALA A O 1
ATOM 647 N N . THR A 1 87 ? -8.797 -19.562 1.697 1 85.19 87 THR A N 1
ATOM 648 C CA . THR A 1 87 ? -9.773 -20.469 2.299 1 85.19 87 THR A CA 1
ATOM 649 C C . THR A 1 87 ? -9.094 -21.734 2.807 1 85.19 87 THR A C 1
ATOM 651 O O . THR A 1 87 ? -9.773 -22.703 3.193 1 85.19 87 THR A O 1
ATOM 654 N N . SER A 1 88 ? -7.781 -21.734 2.707 1 89.5 88 SER A N 1
ATOM 655 C CA . SER A 1 88 ? -6.992 -22.891 3.129 1 89.5 88 SER A CA 1
ATOM 656 C C . SER A 1 88 ? -6.035 -22.516 4.258 1 89.5 88 SER A C 1
ATOM 658 O O . SER A 1 88 ? -5.801 -21.344 4.52 1 89.5 88 SER A O 1
ATOM 660 N N . GLU A 1 89 ? -5.594 -23.5 4.98 1 90.44 89 GLU A N 1
ATOM 661 C CA . GLU A 1 89 ? -4.598 -23.281 6.023 1 90.44 89 GLU A CA 1
ATOM 662 C C . GLU A 1 89 ? -3.182 -23.344 5.465 1 90.44 89 GLU A C 1
ATOM 664 O O . GLU A 1 89 ? -2.211 -23.078 6.176 1 90.44 89 GLU A O 1
ATOM 669 N N . VAL A 1 90 ? -3.074 -23.75 4.207 1 93.56 90 VAL A N 1
ATOM 670 C CA . VAL A 1 90 ? -1.771 -23.891 3.57 1 93.56 90 VAL A CA 1
ATOM 671 C C . VAL A 1 90 ? -1.199 -22.531 3.223 1 93.56 90 VAL A C 1
ATOM 673 O O . VAL A 1 90 ? -1.794 -21.781 2.443 1 93.56 90 VAL A O 1
ATOM 676 N N . LYS A 1 91 ? 0.009 -22.188 3.787 1 95.81 91 LYS A N 1
ATOM 677 C CA . LYS A 1 91 ? 0.562 -20.844 3.625 1 95.81 91 LYS A CA 1
ATOM 678 C C . LYS A 1 91 ? 2.004 -20.906 3.125 1 95.81 91 LYS A C 1
ATOM 680 O O . LYS A 1 91 ? 2.713 -19.891 3.146 1 95.81 91 LYS A O 1
ATOM 685 N N . THR A 1 92 ? 2.455 -22.078 2.691 1 96.38 92 THR A N 1
ATOM 686 C CA . THR A 1 92 ? 3.801 -22.219 2.148 1 96.38 92 THR A CA 1
ATOM 687 C C . THR A 1 92 ? 3.76 -22.359 0.63 1 96.38 92 THR A C 1
ATOM 689 O O . THR A 1 92 ? 3.09 -23.25 0.106 1 96.38 92 THR A O 1
ATOM 692 N N . ILE A 1 93 ? 4.434 -21.453 -0.054 1 97.38 93 ILE A N 1
ATOM 693 C CA . ILE A 1 93 ? 4.516 -21.469 -1.511 1 97.38 93 ILE A CA 1
ATOM 694 C C . ILE A 1 93 ? 5.941 -21.812 -1.94 1 97.38 93 ILE A C 1
ATOM 696 O O . ILE A 1 93 ? 6.906 -21.219 -1.445 1 97.38 93 ILE A O 1
ATOM 700 N N . ILE A 1 94 ? 6.109 -22.75 -2.842 1 97.75 94 ILE A N 1
ATOM 701 C CA . ILE A 1 94 ? 7.418 -23.125 -3.365 1 97.75 94 ILE A CA 1
ATOM 702 C C . ILE A 1 94 ? 7.48 -22.844 -4.863 1 97.75 94 ILE A C 1
ATOM 704 O O . ILE A 1 94 ? 6.566 -23.203 -5.609 1 97.75 94 ILE A O 1
ATOM 708 N N . VAL A 1 95 ? 8.469 -22.125 -5.262 1 97.06 95 VAL A N 1
ATOM 709 C CA . VAL A 1 95 ? 8.797 -21.891 -6.664 1 97.06 95 VAL A CA 1
ATOM 710 C C . VAL A 1 95 ? 10.148 -22.531 -6.992 1 97.06 95 VAL A C 1
ATOM 712 O O . VAL A 1 95 ? 10.93 -22.828 -6.09 1 97.06 95 VAL A O 1
ATOM 715 N N . GLU A 1 96 ? 10.438 -22.734 -8.305 1 96.12 96 GLU A N 1
ATOM 716 C CA . GLU A 1 96 ? 11.703 -23.344 -8.695 1 96.12 96 GLU A CA 1
ATOM 717 C C . GLU A 1 96 ? 12.883 -22.453 -8.297 1 96.12 96 GLU A C 1
ATOM 719 O O . GLU A 1 96 ? 13.867 -22.922 -7.73 1 96.12 96 GLU A O 1
ATOM 724 N N . ASN A 1 97 ? 12.797 -21.203 -8.656 1 95.19 97 ASN A N 1
ATOM 725 C CA . ASN A 1 97 ? 13.773 -20.172 -8.312 1 95.19 97 ASN A CA 1
ATOM 726 C C . ASN A 1 97 ? 13.133 -18.797 -8.219 1 95.19 97 ASN A C 1
ATOM 728 O O . ASN A 1 97 ? 11.953 -18.625 -8.531 1 95.19 97 ASN A O 1
ATOM 732 N N . ALA A 1 98 ? 13.859 -17.844 -7.746 1 93.06 98 ALA A N 1
ATOM 733 C CA . ALA A 1 98 ? 13.312 -16.5 -7.496 1 93.06 98 ALA A CA 1
ATOM 734 C C . ALA A 1 98 ? 12.789 -15.875 -8.789 1 93.06 98 ALA A C 1
ATOM 736 O O . ALA A 1 98 ? 11.773 -15.18 -8.773 1 93.06 98 ALA A O 1
ATOM 737 N N . SER A 1 99 ? 13.422 -16.141 -9.93 1 91 99 SER A N 1
ATOM 738 C CA . SER A 1 99 ? 13.023 -15.57 -11.211 1 91 99 SER A CA 1
ATOM 739 C C . SER A 1 99 ? 11.68 -16.125 -11.664 1 91 99 SER A C 1
ATOM 741 O O . SER A 1 99 ? 10.977 -15.484 -12.453 1 91 99 SER A O 1
ATOM 743 N N . ARG A 1 100 ? 11.305 -17.344 -11.164 1 91.12 100 ARG A N 1
ATOM 744 C CA . ARG A 1 100 ? 10.008 -17.938 -11.508 1 91.12 100 ARG A CA 1
ATOM 745 C C . ARG A 1 100 ? 8.883 -17.25 -10.75 1 91.12 100 ARG A C 1
ATOM 747 O O . ARG A 1 100 ? 7.727 -17.266 -11.188 1 91.12 100 ARG A O 1
ATOM 754 N N . PHE A 1 101 ? 9.211 -16.672 -9.672 1 92 101 PHE A N 1
ATOM 755 C CA . PHE A 1 101 ? 8.234 -15.844 -8.977 1 92 101 PHE A CA 1
ATOM 756 C C . PHE A 1 101 ? 8.062 -14.5 -9.68 1 92 101 PHE A C 1
ATOM 758 O O . PHE A 1 101 ? 6.941 -14.125 -10.031 1 92 101 PHE A O 1
ATOM 765 N N . ALA A 1 102 ? 9.227 -13.797 -9.883 1 88.94 102 ALA A N 1
ATOM 766 C CA . ALA A 1 102 ? 9.281 -12.562 -10.648 1 88.94 102 ALA A CA 1
ATOM 767 C C . ALA A 1 102 ? 10.695 -12.289 -11.156 1 88.94 102 ALA A C 1
ATOM 769 O O . ALA A 1 102 ? 11.672 -12.508 -10.438 1 88.94 102 ALA A O 1
ATOM 770 N N . ARG A 1 103 ? 10.828 -11.828 -12.367 1 86.81 103 ARG A N 1
ATOM 771 C CA . ARG A 1 103 ? 12.141 -11.547 -12.93 1 86.81 103 ARG A CA 1
ATOM 772 C C . ARG A 1 103 ? 12.711 -10.25 -12.375 1 86.81 103 ARG A C 1
ATOM 774 O O . ARG A 1 103 ? 13.914 -10.133 -12.156 1 86.81 103 ARG A O 1
ATOM 781 N N . ASP A 1 104 ? 11.836 -9.297 -12.18 1 87.75 104 ASP A N 1
ATOM 782 C CA . ASP A 1 104 ? 12.258 -7.996 -11.664 1 87.75 104 ASP A CA 1
ATOM 783 C C . ASP A 1 104 ? 12.516 -8.07 -10.156 1 87.75 104 ASP A C 1
ATOM 785 O O . ASP A 1 104 ? 11.648 -8.508 -9.391 1 87.75 104 ASP A O 1
ATOM 789 N N . LEU A 1 105 ? 13.688 -7.625 -9.75 1 89.62 105 LEU A N 1
ATOM 790 C CA . LEU A 1 105 ? 14.125 -7.754 -8.367 1 89.62 105 LEU A CA 1
ATOM 791 C C . LEU A 1 105 ? 13.195 -6.977 -7.43 1 89.62 105 LEU A C 1
ATOM 793 O O . LEU A 1 105 ? 12.883 -7.445 -6.332 1 89.62 105 LEU A O 1
ATOM 797 N N . ILE A 1 106 ? 12.734 -5.844 -7.82 1 90.5 106 ILE A N 1
ATOM 798 C CA . ILE A 1 106 ? 11.852 -5.023 -6.996 1 90.5 106 ILE A CA 1
ATOM 799 C C . ILE A 1 106 ? 10.516 -5.738 -6.801 1 90.5 106 ILE A C 1
ATOM 801 O O . ILE A 1 106 ? 9.977 -5.758 -5.691 1 90.5 106 ILE A O 1
ATOM 805 N N . VAL A 1 107 ? 10.102 -6.328 -7.809 1 89.25 107 VAL A N 1
ATOM 806 C CA . VAL A 1 107 ? 8.836 -7.066 -7.738 1 89.25 107 VAL A CA 1
ATOM 807 C C . VAL A 1 107 ? 9.008 -8.297 -6.855 1 89.25 107 VAL A C 1
ATOM 809 O O . VAL A 1 107 ? 8.125 -8.633 -6.062 1 89.25 107 VAL A O 1
ATOM 812 N N . GLN A 1 108 ? 10.148 -8.977 -7 1 91.94 108 GLN A N 1
ATOM 813 C CA . GLN A 1 108 ? 10.445 -10.141 -6.168 1 91.94 108 GLN A CA 1
ATOM 814 C C . GLN A 1 108 ? 10.391 -9.781 -4.684 1 91.94 108 GLN A C 1
ATOM 816 O O . GLN A 1 108 ? 9.68 -10.422 -3.91 1 91.94 108 GLN A O 1
ATOM 821 N N . GLU A 1 109 ? 11.141 -8.719 -4.359 1 93.38 109 GLU A N 1
ATOM 822 C CA . GLU A 1 109 ? 11.266 -8.312 -2.965 1 93.38 109 GLU A CA 1
ATOM 823 C C . GLU A 1 109 ? 9.938 -7.797 -2.414 1 93.38 109 GLU A C 1
ATOM 825 O O . GLU A 1 109 ? 9.57 -8.109 -1.278 1 93.38 109 GLU A O 1
ATOM 830 N N . THR A 1 110 ? 9.258 -6.996 -3.203 1 94.19 110 THR A N 1
ATOM 831 C CA . THR A 1 110 ? 7.973 -6.449 -2.783 1 94.19 110 THR A CA 1
ATOM 832 C C . THR A 1 110 ? 6.941 -7.559 -2.609 1 94.19 110 THR A C 1
ATOM 834 O O . THR A 1 110 ? 6.234 -7.605 -1.602 1 94.19 110 THR A O 1
ATOM 837 N N . GLY A 1 111 ? 6.922 -8.414 -3.621 1 93.06 111 GLY A N 1
ATOM 838 C CA . GLY A 1 111 ? 6.016 -9.547 -3.529 1 93.06 111 GLY A CA 1
ATOM 839 C C . GLY A 1 111 ? 6.27 -10.422 -2.316 1 93.06 111 GLY A C 1
ATOM 840 O O . GLY A 1 111 ? 5.332 -10.82 -1.622 1 93.06 111 GLY A O 1
ATOM 841 N N . TYR A 1 112 ? 7.465 -10.727 -2.074 1 94.38 112 TYR A N 1
ATOM 842 C CA . TYR A 1 112 ? 7.848 -11.508 -0.904 1 94.38 112 TYR A CA 1
ATOM 843 C C . TYR A 1 112 ? 7.383 -10.836 0.38 1 94.38 112 TYR A C 1
ATOM 845 O O . TYR A 1 112 ? 6.793 -11.477 1.249 1 94.38 112 TYR A O 1
ATOM 853 N N . ALA A 1 113 ? 7.688 -9.523 0.539 1 94.88 113 ALA A N 1
ATOM 854 C CA . ALA A 1 113 ? 7.32 -8.781 1.744 1 94.88 113 ALA A CA 1
ATOM 855 C C . ALA A 1 113 ? 5.809 -8.789 1.951 1 94.88 113 ALA A C 1
ATOM 857 O O . ALA A 1 113 ? 5.332 -8.977 3.072 1 94.88 113 ALA A O 1
ATOM 858 N N . LEU A 1 114 ? 5.086 -8.586 0.893 1 93.81 114 LEU A N 1
ATOM 859 C CA . LEU A 1 114 ? 3.629 -8.531 0.974 1 93.81 114 LEU A CA 1
ATOM 860 C C . LEU A 1 114 ? 3.049 -9.898 1.314 1 93.81 114 LEU A C 1
ATOM 862 O O . LEU A 1 114 ? 2.115 -10 2.113 1 93.81 114 LEU A O 1
ATOM 866 N N . LEU A 1 115 ? 3.607 -10.992 0.695 1 94.88 115 LEU A N 1
ATOM 867 C CA . LEU A 1 115 ? 3.186 -12.352 1.018 1 94.88 115 LEU A CA 1
ATOM 868 C C . LEU A 1 115 ? 3.477 -12.68 2.477 1 94.88 115 LEU A C 1
ATOM 870 O O . LEU A 1 115 ? 2.635 -13.25 3.17 1 94.88 115 LEU A O 1
ATOM 874 N N . THR A 1 116 ? 4.629 -12.273 2.955 1 94.88 116 THR A N 1
ATOM 875 C CA . THR A 1 116 ? 5.031 -12.508 4.336 1 94.88 116 THR A CA 1
ATOM 876 C C . THR A 1 116 ? 4.09 -11.805 5.305 1 94.88 116 THR A C 1
ATOM 878 O O . THR A 1 116 ? 3.686 -12.375 6.316 1 94.88 116 THR A O 1
ATOM 881 N N . ALA A 1 117 ? 3.721 -10.617 4.961 1 91.56 117 ALA A N 1
ATOM 882 C CA . ALA A 1 117 ? 2.807 -9.836 5.793 1 91.56 117 ALA A CA 1
ATOM 883 C C . ALA A 1 117 ? 1.439 -10.508 5.883 1 91.56 117 ALA A C 1
ATOM 885 O O . ALA A 1 117 ? 0.708 -10.312 6.855 1 91.56 117 ALA A O 1
ATOM 886 N N . GLN A 1 118 ? 1.093 -11.305 4.879 1 91.81 118 GLN A N 1
ATOM 887 C CA . GLN A 1 118 ? -0.19 -12 4.852 1 91.81 118 GLN A CA 1
ATOM 888 C C . GLN A 1 118 ? -0.077 -13.391 5.473 1 91.81 118 GLN A C 1
ATOM 890 O O . GLN A 1 118 ? -1.023 -14.18 5.422 1 91.81 118 GLN A O 1
ATOM 895 N N . GLY A 1 119 ? 1.135 -13.711 5.926 1 93.12 119 GLY A N 1
ATOM 896 C CA . GLY A 1 119 ? 1.336 -14.961 6.633 1 93.12 119 GLY A CA 1
ATOM 897 C C . GLY A 1 119 ? 1.88 -16.062 5.746 1 93.12 119 GLY A C 1
ATOM 898 O O . GLY A 1 119 ? 1.975 -17.219 6.172 1 93.12 119 GLY A O 1
ATOM 899 N N . PHE A 1 120 ? 2.234 -15.75 4.527 1 95.31 120 PHE A N 1
ATOM 900 C CA . PHE A 1 120 ? 2.754 -16.766 3.613 1 95.31 120 PHE A CA 1
ATOM 901 C C . PHE A 1 120 ? 4.258 -16.938 3.797 1 95.31 120 PHE A C 1
ATOM 903 O O . PHE A 1 120 ? 4.953 -16 4.199 1 95.31 120 PHE A O 1
ATOM 910 N N . THR A 1 121 ? 4.723 -18.109 3.543 1 95.06 121 THR A N 1
ATOM 911 C CA . THR A 1 121 ? 6.137 -18.406 3.328 1 95.06 121 THR A CA 1
ATOM 912 C C . THR A 1 121 ? 6.414 -18.672 1.854 1 95.06 121 THR A C 1
ATOM 914 O O . THR A 1 121 ? 5.711 -19.469 1.22 1 95.06 121 THR A O 1
ATOM 917 N N . LEU A 1 122 ? 7.352 -17.953 1.345 1 96.38 122 LEU A N 1
ATOM 918 C CA . LEU A 1 122 ? 7.766 -18.141 -0.042 1 96.38 122 LEU A CA 1
ATOM 919 C C . LEU A 1 122 ? 9.172 -18.734 -0.117 1 96.38 122 LEU A C 1
ATOM 921 O O . LEU A 1 122 ? 10.117 -18.172 0.443 1 96.38 122 LEU A O 1
ATOM 925 N N . ILE A 1 123 ? 9.289 -19.859 -0.835 1 96.38 123 ILE A N 1
ATOM 926 C CA . ILE A 1 123 ? 10.562 -20.578 -0.877 1 96.38 123 ILE A CA 1
ATOM 927 C C . ILE A 1 123 ? 10.984 -20.797 -2.328 1 96.38 123 ILE A C 1
ATOM 929 O O . ILE A 1 123 ? 10.172 -21.219 -3.156 1 96.38 123 ILE A O 1
ATOM 933 N N . ALA A 1 124 ? 12.195 -20.453 -2.629 1 97.25 124 ALA A N 1
ATOM 934 C CA . ALA A 1 124 ? 12.82 -20.891 -3.877 1 97.25 124 ALA A CA 1
ATOM 935 C C . ALA A 1 124 ? 13.539 -22.219 -3.697 1 97.25 124 ALA A C 1
ATOM 937 O O . ALA A 1 124 ? 14.461 -22.328 -2.877 1 97.25 124 ALA A O 1
ATOM 938 N N . ALA A 1 125 ? 13.141 -23.172 -4.504 1 97 125 ALA A N 1
ATOM 939 C CA . ALA A 1 125 ? 13.656 -24.531 -4.34 1 97 125 ALA A CA 1
ATOM 940 C C . ALA A 1 125 ? 15.172 -24.562 -4.508 1 97 125 ALA A C 1
ATOM 942 O O . ALA A 1 125 ? 15.859 -25.297 -3.801 1 97 125 ALA A O 1
ATOM 943 N N . ASP A 1 126 ? 15.703 -23.781 -5.441 1 95.81 126 ASP A N 1
ATOM 944 C CA . ASP A 1 126 ? 17.125 -23.844 -5.754 1 95.81 126 ASP A CA 1
ATOM 945 C C . ASP A 1 126 ? 17.953 -23.094 -4.695 1 95.81 126 ASP A C 1
ATOM 947 O O . ASP A 1 126 ? 19.141 -23.391 -4.516 1 95.81 126 ASP A O 1
ATOM 951 N N . ASP A 1 127 ? 17.375 -22.109 -4.059 1 94.44 127 ASP A N 1
ATOM 952 C CA . ASP A 1 127 ? 18.047 -21.266 -3.062 1 94.44 127 ASP A CA 1
ATOM 953 C C . ASP A 1 127 ? 17.047 -20.797 -1.997 1 94.44 127 ASP A C 1
ATOM 955 O O . ASP A 1 127 ? 16.453 -19.734 -2.129 1 94.44 127 ASP A O 1
ATOM 959 N N . PRO A 1 128 ? 16.969 -21.547 -0.916 1 86.75 128 PRO A N 1
ATOM 960 C CA . PRO A 1 128 ? 15.945 -21.266 0.091 1 86.75 128 PRO A CA 1
ATOM 961 C C . PRO A 1 128 ? 16.125 -19.891 0.735 1 86.75 128 PRO A C 1
ATOM 963 O O . PRO A 1 128 ? 15.18 -19.359 1.337 1 86.75 128 PRO A O 1
ATOM 966 N N . ASP A 1 129 ? 17.312 -19.266 0.581 1 87.38 129 ASP A N 1
ATOM 967 C CA . ASP A 1 129 ? 17.562 -17.969 1.177 1 87.38 129 ASP A CA 1
ATOM 968 C C . ASP A 1 129 ? 17.375 -16.844 0.151 1 87.38 129 ASP A C 1
ATOM 970 O O . ASP A 1 129 ? 17.609 -15.672 0.455 1 87.38 129 ASP A O 1
ATOM 974 N N . ALA A 1 130 ? 16.891 -17.219 -0.98 1 90.31 130 ALA A N 1
ATOM 975 C CA . ALA A 1 130 ? 16.828 -16.281 -2.096 1 90.31 130 ALA A CA 1
ATOM 976 C C . ALA A 1 130 ? 15.961 -15.078 -1.743 1 90.31 130 ALA A C 1
ATOM 978 O O . ALA A 1 130 ? 16.25 -13.953 -2.16 1 90.31 130 ALA A O 1
ATOM 979 N N . PHE A 1 131 ? 14.945 -15.297 -0.844 1 92.38 131 PHE A N 1
ATOM 980 C CA . PHE A 1 131 ? 13.992 -14.219 -0.566 1 92.38 131 PHE A CA 1
ATOM 981 C C . PHE A 1 131 ? 14.266 -13.602 0.798 1 92.38 131 PHE A C 1
ATOM 983 O O . PHE A 1 131 ? 13.734 -12.531 1.115 1 92.38 131 PHE A O 1
ATOM 990 N N . THR A 1 132 ? 15.094 -14.203 1.597 1 90.12 132 THR A N 1
ATOM 991 C CA . THR A 1 132 ? 15.203 -13.797 2.992 1 90.12 132 THR A CA 1
ATOM 992 C C . THR A 1 132 ? 16.484 -12.984 3.221 1 90.12 132 THR A C 1
ATOM 994 O O . THR A 1 132 ? 16.703 -12.477 4.32 1 90.12 132 THR A O 1
ATOM 997 N N . ALA A 1 133 ? 17.281 -12.93 2.152 1 88.62 133 ALA A N 1
ATOM 998 C CA . ALA A 1 133 ? 18.547 -12.195 2.279 1 88.62 133 ALA A CA 1
ATOM 999 C C . ALA A 1 133 ? 18.281 -10.727 2.619 1 88.62 133 ALA A C 1
ATOM 1001 O O . ALA A 1 133 ? 17.328 -10.125 2.119 1 88.62 133 ALA A O 1
ATOM 1002 N N . ASP A 1 134 ? 19.141 -10.109 3.494 1 90.5 134 ASP A N 1
ATOM 1003 C CA . ASP A 1 134 ? 19.031 -8.711 3.883 1 90.5 134 ASP A CA 1
ATOM 1004 C C . ASP A 1 134 ? 19.859 -7.82 2.961 1 90.5 134 ASP A C 1
ATOM 1006 O O . ASP A 1 134 ? 20.891 -7.277 3.375 1 90.5 134 ASP A O 1
ATOM 1010 N N . THR A 1 135 ? 19.422 -7.676 1.741 1 90.94 135 THR A N 1
ATOM 1011 C CA . THR A 1 135 ? 20.094 -6.855 0.736 1 90.94 135 THR A CA 1
ATOM 1012 C C . THR A 1 135 ? 19.656 -5.398 0.857 1 90.94 135 THR A C 1
ATOM 1014 O O . THR A 1 135 ? 18.641 -5.098 1.493 1 90.94 135 THR A O 1
ATOM 1017 N N . PRO A 1 136 ? 20.438 -4.5 0.322 1 90.25 136 PRO A N 1
ATOM 1018 C CA . PRO A 1 136 ? 20.031 -3.094 0.307 1 90.25 136 PRO A CA 1
ATOM 1019 C C . PRO A 1 136 ? 18.656 -2.891 -0.329 1 90.25 136 PRO A C 1
ATOM 1021 O O . PRO A 1 136 ? 17.859 -2.088 0.161 1 90.25 136 PRO A O 1
ATOM 1024 N N . THR A 1 137 ? 18.406 -3.658 -1.369 1 90.44 137 THR A N 1
ATOM 1025 C CA . THR A 1 137 ? 17.109 -3.562 -2.029 1 90.44 137 THR A CA 1
ATOM 1026 C C . THR A 1 137 ? 15.984 -4.035 -1.102 1 90.44 137 THR A C 1
ATOM 1028 O O . THR A 1 137 ? 14.945 -3.379 -0.99 1 90.44 137 THR A O 1
ATOM 1031 N N . ALA A 1 138 ? 16.219 -5.148 -0.401 1 92.62 138 ALA A N 1
ATOM 1032 C CA . ALA A 1 138 ? 15.234 -5.68 0.544 1 92.62 138 ALA A CA 1
ATOM 1033 C C . ALA A 1 138 ? 14.953 -4.68 1.66 1 92.62 138 ALA A C 1
ATOM 1035 O O . ALA A 1 138 ? 13.797 -4.484 2.045 1 92.62 138 ALA A O 1
ATOM 1036 N N . ARG A 1 139 ? 15.961 -4.004 2.105 1 92.31 139 ARG A N 1
ATOM 1037 C CA . ARG A 1 139 ? 15.82 -3.014 3.166 1 92.31 139 ARG A CA 1
ATOM 1038 C C . ARG A 1 139 ? 15.008 -1.812 2.688 1 92.31 139 ARG A C 1
ATOM 1040 O O . ARG A 1 139 ? 14.148 -1.313 3.41 1 92.31 139 ARG A O 1
ATOM 1047 N N . MET A 1 140 ? 15.312 -1.406 1.512 1 91.5 140 MET A N 1
ATOM 1048 C CA . MET A 1 140 ? 14.594 -0.271 0.944 1 91.5 140 MET A CA 1
ATOM 1049 C C . MET A 1 140 ? 13.117 -0.599 0.77 1 91.5 140 MET A C 1
ATOM 1051 O O . MET A 1 140 ? 12.25 0.222 1.083 1 91.5 140 MET A O 1
ATOM 1055 N N . VAL A 1 141 ? 12.836 -1.781 0.283 1 94.81 141 VAL A N 1
ATOM 1056 C CA . VAL A 1 141 ? 11.461 -2.225 0.106 1 94.81 141 VAL A CA 1
ATOM 1057 C C . VAL A 1 141 ? 10.734 -2.209 1.449 1 94.81 141 VAL A C 1
ATOM 1059 O O . VAL A 1 141 ? 9.617 -1.688 1.555 1 94.81 141 VAL A O 1
ATOM 1062 N N . ARG A 1 142 ? 11.391 -2.691 2.43 1 93.56 142 ARG A N 1
ATOM 1063 C CA . ARG A 1 142 ? 10.781 -2.74 3.756 1 93.56 142 ARG A CA 1
ATOM 1064 C C . ARG A 1 142 ? 10.516 -1.336 4.289 1 93.56 142 ARG A C 1
ATOM 1066 O O . ARG A 1 142 ? 9.477 -1.087 4.902 1 93.56 142 ARG A O 1
ATOM 1073 N N . GLN A 1 143 ? 11.43 -0.445 4.082 1 92.12 143 GLN A N 1
ATOM 1074 C CA . GLN A 1 143 ? 11.266 0.935 4.527 1 92.12 143 GLN A CA 1
ATOM 1075 C C . GLN A 1 143 ? 10.094 1.605 3.824 1 92.12 143 GLN A C 1
ATOM 1077 O O . GLN A 1 143 ? 9.289 2.297 4.461 1 92.12 143 GLN A O 1
ATOM 1082 N N . ILE A 1 144 ? 9.992 1.35 2.596 1 94.25 144 ILE A N 1
ATOM 1083 C CA . ILE A 1 144 ? 8.914 1.949 1.816 1 94.25 144 ILE A CA 1
ATOM 1084 C C . ILE A 1 144 ? 7.574 1.355 2.246 1 94.25 144 ILE A C 1
ATOM 1086 O O . ILE A 1 144 ? 6.602 2.084 2.445 1 94.25 144 ILE A O 1
ATOM 1090 N N . LEU A 1 145 ? 7.5 0.044 2.408 1 95.06 145 LEU A N 1
ATOM 1091 C CA . LEU A 1 145 ? 6.27 -0.59 2.873 1 95.06 145 LEU A CA 1
ATOM 1092 C C . LEU A 1 145 ? 5.895 -0.09 4.262 1 95.06 145 LEU A C 1
ATOM 1094 O O . LEU A 1 145 ? 4.711 0.05 4.578 1 95.06 145 LEU A O 1
ATOM 1098 N N . GLY A 1 146 ? 6.957 0.131 5.059 1 92.12 146 GLY A N 1
ATOM 1099 C CA . GLY A 1 146 ? 6.715 0.75 6.352 1 92.12 146 GLY A CA 1
ATOM 1100 C C . GLY A 1 146 ? 6.07 2.119 6.246 1 92.12 146 GLY A C 1
ATOM 1101 O O . GLY A 1 146 ? 5.105 2.416 6.953 1 92.12 146 GLY A O 1
ATOM 1102 N N . ALA A 1 147 ? 6.574 2.91 5.371 1 90.94 147 ALA A N 1
ATOM 1103 C CA . ALA A 1 147 ? 6.027 4.242 5.137 1 90.94 147 ALA A CA 1
ATOM 1104 C C . ALA A 1 147 ? 4.598 4.164 4.605 1 90.94 147 ALA A C 1
ATOM 1106 O O . ALA A 1 147 ? 3.736 4.953 5.004 1 90.94 147 ALA A O 1
ATOM 1107 N N . VAL A 1 148 ? 4.336 3.242 3.715 1 92.75 148 VAL A N 1
ATOM 1108 C CA . VAL A 1 148 ? 2.994 3.021 3.18 1 92.75 148 VAL A CA 1
ATOM 1109 C C . VAL A 1 148 ? 2.033 2.678 4.316 1 92.75 148 VAL A C 1
ATOM 1111 O O . VAL A 1 148 ? 0.951 3.258 4.418 1 92.75 148 VAL A O 1
ATOM 1114 N N . SER A 1 149 ? 2.443 1.72 5.117 1 91.94 149 SER A N 1
ATOM 1115 C CA . SER A 1 149 ? 1.623 1.296 6.25 1 91.94 149 SER A CA 1
ATOM 1116 C C . SER A 1 149 ? 1.304 2.469 7.172 1 91.94 149 SER A C 1
ATOM 1118 O O . SER A 1 149 ? 0.173 2.604 7.641 1 91.94 149 SER A O 1
ATOM 1120 N N . GLU A 1 150 ? 2.301 3.346 7.438 1 88.31 150 GLU A N 1
ATOM 1121 C CA . GLU A 1 150 ? 2.105 4.52 8.281 1 88.31 150 GLU A CA 1
ATOM 1122 C C . GLU A 1 150 ? 1.096 5.484 7.66 1 88.31 150 GLU A C 1
ATOM 1124 O O . GLU A 1 150 ? 0.234 6.023 8.359 1 88.31 150 GLU A O 1
ATOM 1129 N N . PHE A 1 151 ? 1.186 5.707 6.414 1 89.25 151 PHE A N 1
ATOM 1130 C CA . PHE A 1 151 ? 0.281 6.602 5.703 1 89.25 151 PHE A CA 1
ATOM 1131 C C . PHE A 1 151 ? -1.138 6.043 5.699 1 89.25 151 PHE A C 1
ATOM 1133 O O . PHE A 1 151 ? -2.102 6.789 5.887 1 89.25 151 PHE A O 1
ATOM 1140 N N . GLU A 1 152 ? -1.258 4.758 5.469 1 90.12 152 GLU A N 1
ATOM 1141 C CA . GLU A 1 152 ? -2.568 4.117 5.504 1 90.12 152 GLU A CA 1
ATOM 1142 C C . GLU A 1 152 ? -3.217 4.254 6.879 1 90.12 152 GLU A C 1
ATOM 1144 O O . GLU A 1 152 ? -4.426 4.477 6.98 1 90.12 152 GLU A O 1
ATOM 1149 N N . LYS A 1 153 ? -2.424 4.078 7.879 1 89.5 153 LYS A N 1
ATOM 1150 C CA . LYS A 1 153 ? -2.932 4.25 9.234 1 89.5 153 LYS A CA 1
ATOM 1151 C C . LYS A 1 153 ? -3.414 5.68 9.469 1 89.5 153 LYS A C 1
ATOM 1153 O O . LYS A 1 153 ? -4.469 5.895 10.07 1 89.5 153 LYS A O 1
ATOM 1158 N N . ALA A 1 154 ? -2.641 6.617 9.031 1 87.62 154 ALA A N 1
ATOM 1159 C CA . ALA A 1 154 ? -3.031 8.016 9.156 1 87.62 154 ALA A CA 1
ATOM 1160 C C . ALA A 1 154 ? -4.355 8.281 8.438 1 87.62 154 ALA A C 1
ATOM 1162 O O . ALA A 1 154 ? -5.219 8.984 8.969 1 87.62 154 ALA A O 1
ATOM 1163 N N . ASN A 1 155 ? -4.5 7.703 7.219 1 90.12 155 ASN A N 1
ATOM 1164 C CA . ASN A 1 155 ? -5.746 7.844 6.465 1 90.12 155 ASN A CA 1
ATOM 1165 C C . ASN A 1 155 ? -6.922 7.219 7.211 1 90.12 155 ASN A C 1
ATOM 1167 O O . ASN A 1 155 ? -8.016 7.785 7.234 1 90.12 155 ASN A O 1
ATOM 1171 N N . LEU A 1 156 ? -6.656 6.098 7.754 1 89.62 156 LEU A N 1
ATOM 1172 C CA . LEU A 1 156 ? -7.699 5.398 8.5 1 89.62 156 LEU A CA 1
ATOM 1173 C C . LEU A 1 156 ? -8.133 6.211 9.711 1 89.62 156 LEU A C 1
ATOM 1175 O O . LEU A 1 156 ? -9.336 6.348 9.977 1 89.62 156 LEU A O 1
ATOM 1179 N N . VAL A 1 157 ? -7.188 6.719 10.469 1 86.19 157 VAL A N 1
ATOM 1180 C CA . VAL A 1 157 ? -7.477 7.531 11.648 1 86.19 157 VAL A CA 1
ATOM 1181 C C . VAL A 1 157 ? -8.273 8.766 11.234 1 86.19 157 VAL A C 1
ATOM 1183 O O . VAL A 1 157 ? -9.242 9.141 11.906 1 86.19 157 VAL A O 1
ATOM 1186 N N . ALA A 1 158 ? -7.926 9.383 10.125 1 87.25 158 ALA A N 1
ATOM 1187 C CA . ALA A 1 158 ? -8.633 10.539 9.594 1 87.25 158 ALA A CA 1
ATOM 1188 C C . ALA A 1 158 ? -10.078 10.195 9.258 1 87.25 158 ALA A C 1
ATOM 1190 O O . ALA A 1 158 ? -11 10.945 9.594 1 87.25 158 ALA A O 1
ATOM 1191 N N . LYS A 1 159 ? -10.258 9.086 8.633 1 86.88 159 LYS A N 1
ATOM 1192 C CA . LYS A 1 159 ? -11.586 8.633 8.234 1 86.88 159 LYS A CA 1
ATOM 1193 C C . LYS A 1 159 ? -12.469 8.367 9.445 1 86.88 159 LYS A C 1
ATOM 1195 O O . LYS A 1 159 ? -13.641 8.742 9.469 1 86.88 159 LYS A O 1
ATOM 1200 N N . LEU A 1 160 ? -11.859 7.711 10.352 1 86.94 160 LEU A N 1
ATOM 1201 C CA . LEU A 1 160 ? -12.602 7.383 11.57 1 86.94 160 LEU A CA 1
ATOM 1202 C C . LEU A 1 160 ? -12.984 8.648 12.336 1 86.94 160 LEU A C 1
ATOM 1204 O O . LEU A 1 160 ? -14.086 8.742 12.875 1 86.94 160 LEU A O 1
ATOM 1208 N N . LYS A 1 161 ? -12.062 9.562 12.43 1 81.88 161 LYS A N 1
ATOM 1209 C CA . LYS A 1 161 ? -12.359 10.844 13.07 1 81.88 161 LYS A CA 1
ATOM 1210 C C . LYS A 1 161 ? -13.477 11.578 12.344 1 81.88 161 LYS A C 1
ATOM 1212 O O . LYS A 1 161 ? -14.359 12.164 12.977 1 81.88 161 LYS A O 1
ATOM 1217 N N . GLY A 1 162 ? -13.484 11.562 11.016 1 79.31 162 GLY A N 1
ATOM 1218 C CA . GLY A 1 162 ? -14.539 12.164 10.227 1 79.31 162 GLY A CA 1
ATOM 1219 C C . GLY A 1 162 ? -15.891 11.516 10.445 1 79.31 162 GLY A C 1
ATOM 1220 O O . GLY A 1 162 ? -16.906 12.203 10.547 1 79.31 162 GLY A O 1
ATOM 1221 N N . ALA A 1 163 ? -15.828 10.219 10.508 1 78.56 163 ALA A N 1
ATOM 1222 C CA . ALA A 1 163 ? -17.062 9.477 10.742 1 78.56 163 ALA A CA 1
ATOM 1223 C C . ALA A 1 163 ? -17.641 9.789 12.117 1 78.56 163 ALA A C 1
ATOM 1225 O O . ALA A 1 163 ? -18.859 9.945 12.266 1 78.56 163 ALA A O 1
ATOM 1226 N N . ARG A 1 164 ? -16.766 9.828 12.977 1 77 164 ARG A N 1
ATOM 1227 C CA . ARG A 1 164 ? -17.188 10.156 14.336 1 77 164 ARG A CA 1
ATOM 1228 C C . ARG A 1 164 ? -17.766 11.562 14.406 1 77 164 ARG A C 1
ATOM 1230 O O . ARG A 1 164 ? -18.781 11.781 15.07 1 77 164 ARG A O 1
ATOM 1237 N N . ASP A 1 165 ? -17.156 12.469 13.75 1 75.75 165 ASP A N 1
ATOM 1238 C CA . ASP A 1 165 ? -17.625 13.844 13.727 1 75.75 165 ASP A CA 1
ATOM 1239 C C . ASP A 1 165 ? -18.984 13.945 13.039 1 75.75 165 ASP A C 1
ATOM 1241 O O . ASP A 1 165 ? -19.875 14.664 13.508 1 75.75 165 ASP A O 1
ATOM 1245 N N . ARG A 1 166 ? -19.266 13.188 12 1 74.25 166 ARG A N 1
ATOM 1246 C CA . ARG A 1 166 ? -20.547 13.18 11.289 1 74.25 166 ARG A CA 1
ATOM 1247 C C . ARG A 1 166 ? -21.641 12.547 12.148 1 74.25 166 ARG A C 1
ATOM 1249 O O . ARG A 1 166 ? -22.766 13.031 12.172 1 74.25 166 ARG A O 1
ATOM 1256 N N . ALA A 1 167 ? -21.219 11.477 12.68 1 70.19 167 ALA A N 1
ATOM 1257 C CA . ALA A 1 167 ? -22.172 10.82 13.57 1 70.19 167 ALA A CA 1
ATOM 1258 C C . ALA A 1 167 ? -22.578 11.734 14.727 1 70.19 167 ALA A C 1
ATOM 1260 O O . ALA A 1 167 ? -23.734 11.758 15.141 1 70.19 167 ALA A O 1
ATOM 1261 N N . SER A 1 168 ? -21.625 12.438 15.141 1 69.06 168 SER A N 1
ATOM 1262 C CA . SER A 1 168 ? -21.875 13.375 16.234 1 69.06 168 SER A CA 1
ATOM 1263 C C . SER A 1 168 ? -22.766 14.523 15.773 1 69.06 168 SER A C 1
ATOM 1265 O O . SER A 1 168 ? -23.656 14.953 16.516 1 69.06 168 SER A O 1
ATOM 1267 N N . ILE A 1 169 ? -22.609 14.984 14.648 1 65.19 169 ILE A N 1
ATOM 1268 C CA . ILE A 1 169 ? -23.422 16.047 14.086 1 65.19 169 ILE A CA 1
ATOM 1269 C C . ILE A 1 169 ? -24.844 15.555 13.867 1 65.19 169 ILE A C 1
ATOM 1271 O O . ILE A 1 169 ? -25.812 16.25 14.18 1 65.19 169 ILE A O 1
ATOM 1275 N N . SER A 1 170 ? -24.922 14.461 13.312 1 62.22 170 SER A N 1
ATOM 1276 C CA . SER A 1 170 ? -26.234 13.883 13.062 1 62.22 170 SER A CA 1
ATOM 1277 C C . SER A 1 170 ? -26.969 13.594 14.367 1 62.22 170 SER A C 1
ATOM 1279 O O . SER A 1 170 ? -28.203 13.664 14.422 1 62.22 170 SER A O 1
ATOM 1281 N N . ALA A 1 171 ? -26.312 13.039 15.156 1 59.5 171 ALA A N 1
ATOM 1282 C CA . ALA A 1 171 ? -26.953 12.742 16.438 1 59.5 171 ALA A CA 1
ATOM 1283 C C . ALA A 1 171 ? -27.188 14.016 17.25 1 59.5 171 ALA A C 1
ATOM 1285 O O . ALA A 1 171 ? -27.859 13.992 18.281 1 59.5 171 ALA A O 1
ATOM 1286 N N . GLY A 1 172 ? -27.219 15.18 16.547 1 51.88 172 GLY A N 1
ATOM 1287 C CA . GLY A 1 172 ? -27.328 16.406 17.328 1 51.88 172 GLY A CA 1
ATOM 1288 C C . GLY A 1 172 ? -26.297 16.5 18.422 1 51.88 172 GLY A C 1
ATOM 1289 O O . GLY A 1 172 ? -26.359 17.406 19.266 1 51.88 172 GLY A O 1
ATOM 1290 N N . LYS A 1 173 ? -25.922 15.32 19 1 47.09 173 LYS A N 1
ATOM 1291 C CA . LYS A 1 173 ? -24.938 15.203 20.078 1 47.09 173 LYS A CA 1
ATOM 1292 C C . LYS A 1 173 ? -23.516 15.312 19.531 1 47.09 173 LYS A C 1
ATOM 1294 O O . LYS A 1 173 ? -23.203 14.75 18.469 1 47.09 173 LYS A O 1
ATOM 1299 N N . ARG A 1 174 ? -22.875 16.328 19.609 1 40.75 174 ARG A N 1
ATOM 1300 C CA . ARG A 1 174 ? -21.453 16.5 19.359 1 40.75 174 ARG A CA 1
ATOM 1301 C C . ARG A 1 174 ? -20.688 15.211 19.688 1 40.75 174 ARG A C 1
ATOM 1303 O O . ARG A 1 174 ? -20.641 14.789 20.844 1 40.75 174 ARG A O 1
ATOM 1310 N N . VAL A 1 175 ? -20.812 14.117 18.922 1 42.16 175 VAL A N 1
ATOM 1311 C CA . VAL A 1 175 ? -20.062 12.891 19.203 1 42.16 175 VAL A CA 1
ATOM 1312 C C . VAL A 1 175 ? -18.578 13.203 19.312 1 42.16 175 VAL A C 1
ATOM 1314 O O . VAL A 1 175 ? -17.906 13.398 18.297 1 42.16 175 VAL A O 1
ATOM 1317 N N . GLU A 1 176 ? -18.109 14.195 19.938 1 35.88 176 GLU A N 1
ATOM 1318 C CA . GLU A 1 176 ? -16.672 14.195 20.172 1 35.88 176 GLU A CA 1
ATOM 1319 C C . GLU A 1 176 ? -16.141 12.781 20.422 1 35.88 176 GLU A C 1
ATOM 1321 O O . GLU A 1 176 ? -16.844 11.961 21.016 1 35.88 176 GLU A O 1
ATOM 1326 N N . GLY A 1 177 ? -15.547 12.133 19.547 1 39.59 177 GLY A N 1
ATOM 1327 C CA . GLY A 1 177 ? -14.898 10.867 19.844 1 39.59 177 GLY A CA 1
ATOM 1328 C C . GLY A 1 177 ? -14.82 10.586 21.328 1 39.59 177 GLY A C 1
ATOM 1329 O O . GLY A 1 177 ? -15.227 9.508 21.781 1 39.59 177 GLY A O 1
ATOM 1330 N N . ARG A 1 178 ? -13.695 11.078 22 1 36.56 178 ARG A N 1
ATOM 1331 C CA . ARG A 1 178 ? -13.594 10.797 23.422 1 36.56 178 ARG A CA 1
ATOM 1332 C C . ARG A 1 178 ? -14.805 11.32 24.172 1 36.56 178 ARG A C 1
ATOM 1334 O O . ARG A 1 178 ? -15.125 12.508 24.094 1 36.56 178 ARG A O 1
ATOM 1341 N N . LYS A 1 179 ? -15.938 10.664 24.406 1 41.28 179 LYS A N 1
ATOM 1342 C CA . LYS A 1 179 ? -16.875 11.039 25.469 1 41.28 179 LYS A CA 1
ATOM 1343 C C . LYS A 1 179 ? -16.188 11.875 26.531 1 41.28 179 LYS A C 1
ATOM 1345 O O . LYS A 1 179 ? -15.312 11.391 27.25 1 41.28 179 LYS A O 1
ATOM 1350 N N . GLY A 1 180 ? -15.781 13.07 26.188 1 39.47 180 GLY A N 1
ATOM 1351 C CA . GLY A 1 180 ? -15.156 13.898 27.219 1 39.47 180 GLY A CA 1
ATOM 1352 C C . GLY A 1 180 ? -15.945 13.969 28.5 1 39.47 180 GLY A C 1
ATOM 1353 O O . GLY A 1 180 ? -17.094 13.508 28.562 1 39.47 180 GLY A O 1
ATOM 1354 N N . TYR A 1 181 ? -15.273 14.094 29.594 1 49.16 181 TYR A N 1
ATOM 1355 C CA . TYR A 1 181 ? -15.859 14.086 30.922 1 49.16 181 TYR A CA 1
ATOM 1356 C C . TYR A 1 181 ? -17.141 14.922 30.969 1 49.16 181 TYR A C 1
ATOM 1358 O O . TYR A 1 181 ? -18 14.703 31.812 1 49.16 181 TYR A O 1
ATOM 1366 N N . ASP A 1 182 ? -17.328 15.773 30.031 1 49.25 182 ASP A N 1
ATOM 1367 C CA . ASP A 1 182 ? -18.484 16.672 30.156 1 49.25 182 ASP A CA 1
ATOM 1368 C C . ASP A 1 182 ? -19.781 15.945 29.828 1 49.25 182 ASP A C 1
ATOM 1370 O O . ASP A 1 182 ? -20.812 16.188 30.469 1 49.25 182 ASP A O 1
ATOM 1374 N N . ASP A 1 183 ? -19.844 15.125 28.766 1 52.41 183 ASP A N 1
ATOM 1375 C CA . ASP A 1 183 ? -21.109 14.5 28.422 1 52.41 183 ASP A CA 1
ATOM 1376 C C . ASP A 1 183 ? -21.375 13.281 29.297 1 52.41 183 ASP A C 1
ATOM 1378 O O . ASP A 1 183 ? -22.531 12.938 29.562 1 52.41 183 ASP A O 1
ATOM 1382 N N . THR A 1 184 ? -20.391 12.656 29.688 1 56.78 184 THR A N 1
ATOM 1383 C CA . THR A 1 184 ? -20.641 11.422 30.438 1 56.78 184 THR A CA 1
ATOM 1384 C C . THR A 1 184 ? -20.703 11.703 31.938 1 56.78 184 THR A C 1
ATOM 1386 O O . THR A 1 184 ? -21.406 11 32.688 1 56.78 184 THR A O 1
ATOM 1389 N N . ASN A 1 185 ? -19.984 12.773 32.344 1 64.56 185 ASN A N 1
ATOM 1390 C CA . ASN A 1 185 ? -20.016 13.141 33.75 1 64.56 185 ASN A CA 1
ATOM 1391 C C . ASN A 1 185 ? -20.016 14.656 33.938 1 64.56 185 ASN A C 1
ATOM 1393 O O . ASN A 1 185 ? -19 15.242 34.281 1 64.56 185 ASN A O 1
ATOM 1397 N N . PRO A 1 186 ? -21.109 15.227 33.5 1 72.5 186 PRO A N 1
ATOM 1398 C CA . PRO A 1 186 ? -21.203 16.688 33.594 1 72.5 186 PRO A CA 1
ATOM 1399 C C . PRO A 1 186 ? -20.828 17.203 35 1 72.5 186 PRO A C 1
ATOM 1401 O O . PRO A 1 186 ? -20.281 18.297 35.125 1 72.5 186 PRO A O 1
ATOM 1404 N N . LYS A 1 187 ? -21.141 16.422 35.906 1 81 187 LYS A N 1
ATOM 1405 C CA . LYS A 1 187 ? -20.828 16.812 37.281 1 81 187 LYS A CA 1
ATOM 1406 C C . LYS A 1 187 ? -19.312 16.922 37.5 1 81 187 LYS A C 1
ATOM 1408 O O . LYS A 1 187 ? -18.844 17.828 38.188 1 81 187 LYS A O 1
ATOM 1413 N N . LEU A 1 188 ? -18.609 16.078 36.75 1 83.56 188 LEU A N 1
ATOM 1414 C CA . LEU A 1 188 ? -17.156 16.094 36.844 1 83.56 188 LEU A CA 1
ATOM 1415 C C . LEU A 1 188 ? -16.594 17.391 36.25 1 83.56 188 LEU A C 1
ATOM 1417 O O . LEU A 1 188 ? -15.727 18.016 36.844 1 83.56 188 LEU A O 1
ATOM 1421 N N . VAL A 1 189 ? -17.094 17.734 35.188 1 81.62 189 VAL A N 1
ATOM 1422 C CA . VAL A 1 189 ? -16.609 18.938 34.5 1 81.62 189 VAL A CA 1
ATOM 1423 C C . VAL A 1 189 ? -17 20.188 35.281 1 81.62 189 VAL A C 1
ATOM 1425 O O . VAL A 1 189 ? -16.203 21.094 35.469 1 81.62 189 VAL A O 1
ATOM 1428 N N . GLN A 1 190 ? -18.125 20.141 35.719 1 81.69 190 GLN A N 1
ATOM 1429 C CA . GLN A 1 190 ? -18.609 21.25 36.531 1 81.69 190 GLN A CA 1
ATOM 1430 C C . GLN A 1 190 ? -17.781 21.422 37.812 1 81.69 190 GLN A C 1
ATOM 1432 O O . GLN A 1 190 ? -17.406 22.531 38.156 1 81.69 190 GLN A O 1
ATOM 1437 N N . ASP A 1 191 ? -17.516 20.328 38.438 1 87.69 191 ASP A N 1
ATOM 1438 C CA . ASP A 1 191 ? -16.734 20.359 39.656 1 87.69 191 ASP A CA 1
ATOM 1439 C C . ASP A 1 191 ? -15.305 20.812 39.375 1 87.69 191 ASP A C 1
ATOM 1441 O O . ASP A 1 191 ? -14.727 21.594 40.156 1 87.69 191 ASP A O 1
ATOM 1445 N N . ALA A 1 192 ? -14.875 20.422 38.281 1 86.31 192 ALA A N 1
ATOM 1446 C CA . ALA A 1 192 ? -13.523 20.812 37.906 1 86.31 192 ALA A CA 1
ATOM 1447 C C . ALA A 1 192 ? -13.438 22.312 37.656 1 86.31 192 ALA A C 1
ATOM 1449 O O . ALA A 1 192 ? -12.508 22.984 38.125 1 86.31 192 ALA A O 1
ATOM 1450 N N . LYS A 1 193 ? -14.297 22.812 36.969 1 84.19 193 LYS A N 1
ATOM 1451 C CA . LYS A 1 193 ? -14.32 24.234 36.656 1 84.19 193 LYS A CA 1
ATOM 1452 C C . LYS A 1 193 ? -14.539 25.062 37.938 1 84.19 193 LYS A C 1
ATOM 1454 O O . LYS A 1 193 ? -13.945 26.125 38.094 1 84.19 193 LYS A O 1
ATOM 1459 N N . ARG A 1 194 ? -15.359 24.562 38.719 1 85.25 194 ARG A N 1
ATOM 1460 C CA . ARG A 1 194 ? -15.617 25.219 40 1 85.25 194 ARG A CA 1
ATOM 1461 C C . ARG A 1 194 ? -14.344 25.281 40.844 1 85.25 194 ARG A C 1
ATOM 1463 O O . ARG A 1 194 ? -14.047 26.328 41.438 1 85.25 194 ARG A O 1
ATOM 1470 N N . LEU A 1 195 ? -13.602 24.203 40.844 1 86.81 195 LEU A N 1
ATOM 1471 C CA . LEU A 1 195 ? -12.383 24.125 41.625 1 86.81 195 LEU A CA 1
ATOM 1472 C C . LEU A 1 195 ? -11.289 25 41.031 1 86.81 195 LEU A C 1
ATOM 1474 O O . LEU A 1 195 ? -10.367 25.422 41.75 1 86.81 195 LEU A O 1
ATOM 1478 N N . ALA A 1 196 ? -11.469 25.25 39.781 1 84.94 196 ALA A N 1
ATOM 1479 C CA . ALA A 1 196 ? -10.453 26.031 39.062 1 84.94 196 ALA A CA 1
ATOM 1480 C C . ALA A 1 196 ? -10.68 27.531 39.281 1 84.94 196 ALA A C 1
ATOM 1482 O O . ALA A 1 196 ? -9.781 28.328 39.031 1 84.94 196 ALA A O 1
ATOM 1483 N N . ARG A 1 197 ? -11.719 27.812 39.688 1 82.38 197 ARG A N 1
ATOM 1484 C CA . ARG A 1 197 ? -12.016 29.219 39.906 1 82.38 197 ARG A CA 1
ATOM 1485 C C . ARG A 1 197 ? -11.164 29.766 41.062 1 82.38 197 ARG A C 1
ATOM 1487 O O . ARG A 1 197 ? -10.867 29.047 42.031 1 82.38 197 ARG A O 1
ATOM 1494 N N . LYS A 1 198 ? -10.75 30.938 40.875 1 78.62 198 LYS A N 1
ATOM 1495 C CA . LYS A 1 198 ? -9.969 31.609 41.906 1 78.62 198 LYS A CA 1
ATOM 1496 C C . LYS A 1 198 ? -10.766 31.766 43.188 1 78.62 198 LYS A C 1
ATOM 1498 O O . LYS A 1 198 ? -11.969 32.031 43.156 1 78.62 198 LYS A O 1
ATOM 1503 N N . SER A 1 199 ? -10.055 31.422 44.375 1 74.88 199 SER A N 1
ATOM 1504 C CA . SER A 1 199 ? -10.68 31.641 45.656 1 74.88 199 SER A CA 1
ATOM 1505 C C . SER A 1 199 ? -10.977 33.125 45.906 1 74.88 199 SER A C 1
ATOM 1507 O O . SER A 1 199 ? -10.094 33.969 45.75 1 74.88 199 SER A O 1
ATOM 1509 N N . PRO A 1 200 ? -12.172 33.375 46.094 1 72.06 200 PRO A N 1
ATOM 1510 C CA . PRO A 1 200 ? -12.469 34.781 46.438 1 72.06 200 PRO A CA 1
ATOM 1511 C C . PRO A 1 200 ? -11.758 35.25 47.719 1 72.06 200 PRO A C 1
ATOM 1513 O O . PRO A 1 200 ? -11.492 36.438 47.875 1 72.06 200 PRO A O 1
ATOM 1516 N N . LYS A 1 201 ? -11.469 34.344 48.625 1 75.19 201 LYS A N 1
ATOM 1517 C CA . LYS A 1 201 ? -10.891 34.688 49.906 1 75.19 201 LYS A CA 1
ATOM 1518 C C . LYS A 1 201 ? -9.383 34.906 49.812 1 75.19 201 LYS A C 1
ATOM 1520 O O . LYS A 1 201 ? -8.844 35.844 50.406 1 75.19 201 LYS A O 1
ATOM 1525 N N . THR A 1 202 ? -8.688 34.094 49.062 1 73.62 202 THR A N 1
ATOM 1526 C CA . THR A 1 202 ? -7.23 34.156 49.062 1 73.62 202 THR A CA 1
ATOM 1527 C C . THR A 1 202 ? -6.715 34.656 47.719 1 73.62 202 THR A C 1
ATOM 1529 O O . THR A 1 202 ? -5.547 35.031 47.594 1 73.62 202 THR A O 1
ATOM 1532 N N . GLY A 1 203 ? -7.641 34.781 46.719 1 74.69 203 GLY A N 1
ATOM 1533 C CA . GLY A 1 203 ? -7.289 35.188 45.375 1 74.69 203 GLY A CA 1
ATOM 1534 C C . GLY A 1 203 ? -6.406 34.219 44.625 1 74.69 203 GLY A C 1
ATOM 1535 O O . GLY A 1 203 ? -5.879 34.5 43.562 1 74.69 203 GLY A O 1
ATOM 1536 N N . LYS A 1 204 ? -6.223 33.125 45.156 1 76 204 LYS A N 1
ATOM 1537 C CA . LYS A 1 204 ? -5.316 32.156 44.562 1 76 204 LYS A CA 1
ATOM 1538 C C . LYS A 1 204 ? -6.086 31.062 43.844 1 76 204 LYS A C 1
ATOM 1540 O O . LYS A 1 204 ? -7.234 30.766 44.156 1 76 204 LYS A O 1
ATOM 1545 N N . SER A 1 205 ? -5.469 30.594 42.688 1 82.62 205 SER A N 1
ATOM 1546 C CA . SER A 1 205 ? -6.035 29.469 41.969 1 82.62 205 SER A CA 1
ATOM 1547 C C . SER A 1 205 ? -5.328 28.156 42.312 1 82.62 205 SER A C 1
ATOM 1549 O O . SER A 1 205 ? -4.152 28.172 42.688 1 82.62 205 SER A O 1
ATOM 1551 N N . ARG A 1 206 ? -6.023 27.094 42.375 1 85.19 206 ARG A N 1
ATOM 1552 C CA . ARG A 1 206 ? -5.477 25.766 42.625 1 85.19 206 ARG A CA 1
ATOM 1553 C C . ARG A 1 206 ? -4.656 25.266 41.438 1 85.19 206 ARG A C 1
ATOM 1555 O O . ARG A 1 206 ? -4.941 25.609 40.312 1 85.19 206 ARG A O 1
ATOM 1562 N N . SER A 1 207 ? -3.672 24.609 41.844 1 85.06 207 SER A N 1
ATOM 1563 C CA . SER A 1 207 ? -2.898 23.953 40.812 1 85.06 207 SER A CA 1
ATOM 1564 C C . SER A 1 207 ? -3.684 22.797 40.188 1 85.06 207 SER A C 1
ATOM 1566 O O . SER A 1 207 ? -4.629 22.297 40.781 1 85.06 207 SER A O 1
ATOM 1568 N N . LEU A 1 208 ? -3.25 22.406 39.031 1 88.38 208 LEU A N 1
ATOM 1569 C CA . LEU A 1 208 ? -3.926 21.297 38.344 1 88.38 208 LEU A CA 1
ATOM 1570 C C . LEU A 1 208 ? -3.855 20.031 39.188 1 88.38 208 LEU A C 1
ATOM 1572 O O . LEU A 1 208 ? -4.816 19.25 39.219 1 88.38 208 LEU A O 1
ATOM 1576 N N . ARG A 1 209 ? -2.791 19.844 39.875 1 90.31 209 ARG A N 1
ATOM 1577 C CA . ARG A 1 209 ? -2.639 18.688 40.781 1 90.31 209 ARG A CA 1
ATOM 1578 C C . ARG A 1 209 ? -3.59 18.781 41.969 1 90.31 209 ARG A C 1
ATOM 1580 O O . ARG A 1 209 ? -4.164 17.781 42.406 1 90.31 209 ARG A O 1
ATOM 1587 N N . GLN A 1 210 ? -3.701 19.906 42.438 1 89.44 210 GLN A N 1
ATOM 1588 C CA . GLN A 1 210 ? -4.598 20.141 43.562 1 89.44 210 GLN A CA 1
ATOM 1589 C C . GLN A 1 210 ? -6.051 19.891 43.156 1 89.44 210 GLN A C 1
ATOM 1591 O O . GLN A 1 210 ? -6.816 19.312 43.938 1 89.44 210 GLN A O 1
ATOM 1596 N N . ILE A 1 211 ? -6.352 20.344 42.031 1 91.75 211 ILE A N 1
ATOM 1597 C CA . ILE A 1 211 ? -7.695 20.125 41.5 1 91.75 211 ILE A CA 1
ATOM 1598 C C . ILE A 1 211 ? -7.949 18.625 41.344 1 91.75 211 ILE A C 1
ATOM 1600 O O . ILE A 1 211 ? -9.016 18.125 41.688 1 91.75 211 ILE A O 1
ATOM 1604 N N . ALA A 1 212 ? -7.02 17.938 40.906 1 88.94 212 ALA A N 1
ATOM 1605 C CA . ALA A 1 212 ? -7.133 16.5 40.719 1 88.94 212 ALA A CA 1
ATOM 1606 C C . ALA A 1 212 ? -7.398 15.805 42.062 1 88.94 212 ALA A C 1
ATOM 1608 O O . ALA A 1 212 ? -8.25 14.914 42.156 1 88.94 212 ALA A O 1
ATOM 1609 N N . GLU A 1 213 ? -6.672 16.219 43.031 1 89.88 213 GLU A N 1
ATOM 1610 C CA . GLU A 1 213 ? -6.82 15.656 44.344 1 89.88 213 GLU A CA 1
ATOM 1611 C C . GLU A 1 213 ? -8.211 15.938 44.938 1 89.88 213 GLU A C 1
ATOM 1613 O O . GLU A 1 213 ? -8.836 15.062 45.531 1 89.88 213 GLU A O 1
ATOM 1618 N N . GLU A 1 214 ? -8.586 17.141 44.719 1 90.5 214 GLU A N 1
ATOM 1619 C CA . GLU A 1 214 ? -9.898 17.531 45.219 1 90.5 214 GLU A CA 1
ATOM 1620 C C . GLU A 1 214 ? -11.016 16.797 44.5 1 90.5 214 GLU A C 1
ATOM 1622 O O . GLU A 1 214 ? -12.039 16.453 45.125 1 90.5 214 GLU A O 1
ATOM 1627 N N . LEU A 1 215 ? -10.867 16.516 43.281 1 90.19 215 LEU A N 1
ATOM 1628 C CA . LEU A 1 215 ? -11.844 15.742 42.531 1 90.19 215 LEU A CA 1
ATOM 1629 C C . LEU A 1 215 ? -11.969 14.328 43.094 1 90.19 215 LEU A C 1
ATOM 1631 O O . LEU A 1 215 ? -13.078 13.789 43.156 1 90.19 215 LEU A O 1
ATOM 1635 N N . THR A 1 216 ? -10.883 13.844 43.469 1 88.81 216 THR A N 1
ATOM 1636 C CA . THR A 1 216 ? -10.891 12.531 44.094 1 88.81 216 THR A CA 1
ATOM 1637 C C . THR A 1 216 ? -11.664 12.555 45.406 1 88.81 216 THR A C 1
ATOM 1639 O O . THR A 1 216 ? -12.422 11.633 45.688 1 88.81 216 THR A O 1
ATOM 1642 N N . VAL A 1 217 ? -11.445 13.57 46.094 1 89.5 217 VAL A N 1
ATOM 1643 C CA . VAL A 1 217 ? -12.125 13.742 47.375 1 89.5 217 VAL A CA 1
ATOM 1644 C C . VAL A 1 217 ? -13.633 13.867 47.156 1 89.5 217 VAL A C 1
ATOM 1646 O O . VAL A 1 217 ? -14.422 13.383 47.969 1 89.5 217 VAL A O 1
ATOM 1649 N N . LEU A 1 218 ? -14.016 14.422 46.031 1 88.44 218 LEU A N 1
ATOM 1650 C CA . LEU A 1 218 ? -15.414 14.625 45.688 1 88.44 218 LEU A CA 1
ATOM 1651 C C . LEU A 1 218 ? -16.016 13.359 45.094 1 88.44 218 LEU A C 1
ATOM 1653 O O . LEU A 1 218 ? -17.203 13.32 44.75 1 88.44 218 LEU A O 1
ATOM 1657 N N . GLY A 1 219 ? -15.094 12.367 44.875 1 86.31 219 GLY A N 1
ATOM 1658 C CA . GLY A 1 219 ? -15.602 11.07 44.438 1 86.31 219 GLY A CA 1
ATOM 1659 C C . GLY A 1 219 ? -15.43 10.828 42.969 1 86.31 219 GLY A C 1
ATOM 1660 O O . GLY A 1 219 ? -15.938 9.844 42.406 1 86.31 219 GLY A O 1
ATOM 1661 N N . HIS A 1 220 ? -14.875 11.719 42.344 1 86.38 220 HIS A N 1
ATOM 1662 C CA . HIS A 1 220 ? -14.648 11.539 40.906 1 86.38 220 HIS A CA 1
ATOM 1663 C C . HIS A 1 220 ? -13.359 10.773 40.656 1 86.38 220 HIS A C 1
ATOM 1665 O O . HIS A 1 220 ? -12.305 11.117 41.219 1 86.38 220 HIS A O 1
ATOM 1671 N N . THR A 1 221 ? -13.445 9.75 39.969 1 83.44 221 THR A N 1
ATOM 1672 C CA . THR A 1 221 ? -12.289 8.961 39.562 1 83.44 221 THR A CA 1
ATOM 1673 C C . THR A 1 221 ? -12.352 8.602 38.094 1 83.44 221 THR A C 1
ATOM 1675 O O . THR A 1 221 ? -13.398 8.766 37.469 1 83.44 221 THR A O 1
ATOM 1678 N N . THR A 1 222 ? -11.195 8.219 37.656 1 78.19 222 THR A N 1
ATOM 1679 C CA . THR A 1 222 ? -11.164 7.746 36.281 1 78.19 222 THR A CA 1
ATOM 1680 C C . THR A 1 222 ? -11.984 6.473 36.125 1 78.19 222 THR A C 1
ATOM 1682 O O . THR A 1 222 ? -12.43 5.891 37.125 1 78.19 222 THR A O 1
ATOM 1685 N N . ALA A 1 223 ? -12.125 6.117 34.875 1 71.62 223 ALA A N 1
ATOM 1686 C CA . ALA A 1 223 ? -12.891 4.902 34.625 1 71.62 223 ALA A CA 1
ATOM 1687 C C . ALA A 1 223 ? -12.273 3.699 35.312 1 71.62 223 ALA A C 1
ATOM 1689 O O . ALA A 1 223 ? -12.984 2.75 35.688 1 71.62 223 ALA A O 1
ATOM 1690 N N . THR A 1 224 ? -11.164 3.889 35.625 1 74.19 224 THR A N 1
ATOM 1691 C CA . THR A 1 224 ? -10.461 2.787 36.25 1 74.19 224 THR A CA 1
ATOM 1692 C C . THR A 1 224 ? -10.383 3.002 37.781 1 74.19 224 THR A C 1
ATOM 1694 O O . THR A 1 224 ? -9.688 2.266 38.469 1 74.19 224 THR A O 1
ATOM 1697 N N . GLY A 1 225 ? -10.906 3.982 38.156 1 76.88 225 GLY A N 1
ATOM 1698 C CA . GLY A 1 225 ? -10.992 4.188 39.594 1 76.88 225 GLY A CA 1
ATOM 1699 C C . GLY A 1 225 ? -9.805 4.941 40.156 1 76.88 225 GLY A C 1
ATOM 1700 O O . GLY A 1 225 ? -9.617 4.992 41.375 1 76.88 225 GLY A O 1
ATOM 1701 N N . LYS A 1 226 ? -9 5.391 39.375 1 82.06 226 LYS A N 1
ATOM 1702 C CA . LYS A 1 226 ? -7.812 6.113 39.844 1 82.06 226 LYS A CA 1
ATOM 1703 C C . LYS A 1 226 ? -8.062 7.617 39.844 1 82.06 226 LYS A C 1
ATOM 1705 O O . LYS A 1 226 ? -9.031 8.102 39.281 1 82.06 226 LYS A O 1
ATOM 1710 N N . ALA A 1 227 ? -7.148 8.297 40.562 1 84.75 227 ALA A N 1
ATOM 1711 C CA . ALA A 1 227 ? -7.219 9.75 40.594 1 84.75 227 ALA A CA 1
ATOM 1712 C C . ALA A 1 227 ? -6.887 10.359 39.25 1 84.75 227 ALA A C 1
ATOM 1714 O O . ALA A 1 227 ? -6.113 9.781 38.469 1 84.75 227 ALA A O 1
ATOM 1715 N N . PHE A 1 228 ? -7.5 11.461 38.938 1 83.25 228 PHE A N 1
ATOM 1716 C CA . PHE A 1 228 ? -7.176 12.188 37.719 1 83.25 228 PHE A CA 1
ATOM 1717 C C . PHE A 1 228 ? -5.766 12.758 37.781 1 83.25 228 PHE A C 1
ATOM 1719 O O . PHE A 1 228 ? -5.305 13.164 38.844 1 83.25 228 PHE A O 1
ATOM 1726 N N . SER A 1 229 ? -5.047 12.75 36.719 1 83.44 229 SER A N 1
ATOM 1727 C CA . SER A 1 229 ? -3.758 13.43 36.625 1 83.44 229 SER A CA 1
ATOM 1728 C C . SER A 1 229 ? -3.936 14.906 36.281 1 83.44 229 SER A C 1
ATOM 1730 O O . SER A 1 229 ? -5.012 15.32 35.844 1 83.44 229 SER A O 1
ATOM 1732 N N . ALA A 1 230 ? -2.781 15.68 36.375 1 83.44 230 ALA A N 1
ATOM 1733 C CA . ALA A 1 230 ? -2.818 17.109 36.062 1 83.44 230 ALA A CA 1
ATOM 1734 C C . ALA A 1 230 ? -3.186 17.328 34.594 1 83.44 230 ALA A C 1
ATOM 1736 O O . ALA A 1 230 ? -3.957 18.234 34.25 1 83.44 230 ALA A O 1
ATOM 1737 N N . SER A 1 231 ? -2.727 16.5 33.812 1 80.81 231 SER A N 1
ATOM 1738 C CA . SER A 1 231 ? -2.986 16.641 32.375 1 80.81 231 SER A CA 1
ATOM 1739 C C . SER A 1 231 ? -4.445 16.344 32.062 1 80.81 231 SER A C 1
ATOM 1741 O O . SER A 1 231 ? -5.039 17 31.203 1 80.81 231 SER A O 1
ATOM 1743 N N . GLN A 1 232 ? -5.012 15.422 32.688 1 76.75 232 GLN A N 1
ATOM 1744 C CA . GLN A 1 232 ? -6.418 15.094 32.531 1 76.75 232 GLN A CA 1
ATOM 1745 C C . GLN A 1 232 ? -7.32 16.234 33 1 76.75 232 GLN A C 1
ATOM 1747 O O . GLN A 1 232 ? -8.32 16.547 32.344 1 76.75 232 GLN A O 1
ATOM 1752 N N . VAL A 1 233 ? -6.93 16.781 34.125 1 83.12 233 VAL A N 1
ATOM 1753 C CA . VAL A 1 233 ? -7.676 17.906 34.656 1 83.12 233 VAL A CA 1
ATOM 1754 C C . VAL A 1 233 ? -7.625 19.078 33.688 1 83.12 233 VAL A C 1
ATOM 1756 O O . VAL A 1 233 ? -8.633 19.75 33.469 1 83.12 233 VAL A O 1
ATOM 1759 N N . GLN A 1 234 ? -6.516 19.25 33.125 1 81.12 234 GLN A N 1
ATOM 1760 C CA . GLN A 1 234 ? -6.363 20.328 32.156 1 81.12 234 GLN A CA 1
ATOM 1761 C C . GLN A 1 234 ? -7.316 20.156 30.969 1 81.12 234 GLN A C 1
ATOM 1763 O O . GLN A 1 234 ? -7.914 21.109 30.5 1 81.12 234 GLN A O 1
ATOM 1768 N N . ARG A 1 235 ? -7.539 18.984 30.625 1 77.56 235 ARG A N 1
ATOM 1769 C CA . ARG A 1 235 ? -8.461 18.672 29.531 1 77.56 235 ARG A CA 1
ATOM 1770 C C . ARG A 1 235 ? -9.906 18.953 29.953 1 77.56 235 ARG A C 1
ATOM 1772 O O . ARG A 1 235 ? -10.711 19.422 29.141 1 77.56 235 ARG A O 1
ATOM 1779 N N . LEU A 1 236 ? -10.195 18.641 31.172 1 75.88 236 LEU A N 1
ATOM 1780 C CA . LEU A 1 236 ? -11.531 18.875 31.719 1 75.88 236 LEU A CA 1
ATOM 1781 C C . LEU A 1 236 ? -11.875 20.359 31.719 1 75.88 236 LEU A C 1
ATOM 1783 O O . LEU A 1 236 ? -13.031 20.734 31.5 1 75.88 236 LEU A O 1
ATOM 1787 N N . LEU A 1 237 ? -10.781 21.188 31.906 1 79.06 237 LEU A N 1
ATOM 1788 C CA . LEU A 1 237 ? -10.992 22.625 32.031 1 79.06 237 LEU A CA 1
ATOM 1789 C C . LEU A 1 237 ? -11.102 23.297 30.672 1 79.06 237 LEU A C 1
ATOM 1791 O O . LEU A 1 237 ? -11.562 24.438 30.578 1 79.06 237 LEU A O 1
ATOM 1795 N N . ALA A 1 238 ? -10.68 22.484 29.703 1 70.06 238 ALA A N 1
ATOM 1796 C CA . ALA A 1 238 ? -10.695 23.031 28.344 1 70.06 238 ALA A CA 1
ATOM 1797 C C . ALA A 1 238 ? -12.039 22.797 27.672 1 70.06 238 ALA A C 1
ATOM 1799 O O . ALA A 1 238 ? -12.32 23.359 26.609 1 70.06 238 ALA A O 1
ATOM 1800 N N . TYR A 1 239 ? -12.812 22.078 28.297 1 60.66 239 TYR A N 1
ATOM 1801 C CA . TYR A 1 239 ? -14.156 21.828 27.781 1 60.66 239 TYR A CA 1
ATOM 1802 C C . TYR A 1 239 ? -15.047 23.047 27.984 1 60.66 239 TYR A C 1
ATOM 1804 O O . TYR A 1 239 ? -14.969 23.703 29.016 1 60.66 239 TYR A O 1
ATOM 1812 N N . MET B 1 1 ? 5.219 16.031 -15.961 1 36.16 1 MET B N 1
ATOM 1813 C CA . MET B 1 1 ? 3.832 16.141 -16.406 1 36.16 1 MET B CA 1
ATOM 1814 C C . MET B 1 1 ? 2.943 16.641 -15.266 1 36.16 1 MET B C 1
ATOM 1816 O O . MET B 1 1 ? 2.012 17.422 -15.492 1 36.16 1 MET B O 1
ATOM 1820 N N . VAL B 1 2 ? 3.375 16.297 -14.07 1 39.88 2 VAL B N 1
ATOM 1821 C CA . VAL B 1 2 ? 2.582 16.656 -12.898 1 39.88 2 VAL B CA 1
ATOM 1822 C C . VAL B 1 2 ? 2.77 18.141 -12.578 1 39.88 2 VAL B C 1
ATOM 1824 O O . VAL B 1 2 ? 1.815 18.828 -12.203 1 39.88 2 VAL B O 1
ATOM 1827 N N . PHE B 1 3 ? 4.086 18.594 -12.781 1 47.03 3 PHE B N 1
ATOM 1828 C CA . PHE B 1 3 ? 4.328 20.016 -12.578 1 47.03 3 PHE B CA 1
ATOM 1829 C C . PHE B 1 3 ? 3.539 20.859 -13.578 1 47.03 3 PHE B C 1
ATOM 1831 O O . PHE B 1 3 ? 3.057 21.938 -13.25 1 47.03 3 PHE B O 1
ATOM 1838 N N . SER B 1 4 ? 3.508 20.094 -14.656 1 54.56 4 SER B N 1
ATOM 1839 C CA . SER B 1 4 ? 2.832 20.797 -15.734 1 54.56 4 SER B CA 1
ATOM 1840 C C . SER B 1 4 ? 1.344 20.969 -15.445 1 54.56 4 SER B C 1
ATOM 1842 O O . SER B 1 4 ? 0.775 22.031 -15.672 1 54.56 4 SER B O 1
ATOM 1844 N N . GLN B 1 5 ? 0.906 19.891 -14.719 1 51.81 5 GLN B N 1
ATOM 1845 C CA . GLN B 1 5 ? -0.537 19.984 -14.531 1 51.81 5 GLN B CA 1
ATOM 1846 C C . GLN B 1 5 ? -0.882 21 -13.445 1 51.81 5 GLN B C 1
ATOM 1848 O O . GLN B 1 5 ? -1.847 21.766 -13.586 1 51.81 5 GLN B O 1
ATOM 1853 N N . MET B 1 6 ? -0.039 21.016 -12.422 1 52.97 6 MET B N 1
ATOM 1854 C CA . MET B 1 6 ? -0.277 21.984 -11.352 1 52.97 6 MET B CA 1
ATOM 1855 C C . MET B 1 6 ? -0.099 23.406 -11.867 1 52.97 6 MET B C 1
ATOM 1857 O O . MET B 1 6 ? -0.917 24.281 -11.578 1 52.97 6 MET B O 1
ATOM 1861 N N . ARG B 1 7 ? 1.09 23.5 -12.57 1 55.06 7 ARG B N 1
ATOM 1862 C CA . ARG B 1 7 ? 1.357 24.812 -13.164 1 55.06 7 ARG B CA 1
ATOM 1863 C C . ARG B 1 7 ? 0.214 25.234 -14.078 1 55.06 7 ARG B C 1
ATOM 1865 O O . ARG B 1 7 ? -0.165 26.406 -14.094 1 55.06 7 ARG B O 1
ATOM 1872 N N . GLN B 1 8 ? -0.201 24.156 -14.656 1 58.12 8 GLN B N 1
ATOM 1873 C CA . GLN B 1 8 ? -1.277 24.484 -15.586 1 58.12 8 GLN B CA 1
ATOM 1874 C C . GLN B 1 8 ? -2.543 24.891 -14.836 1 58.12 8 GLN B C 1
ATOM 1876 O O . GLN B 1 8 ? -3.234 25.828 -15.242 1 58.12 8 GLN B O 1
ATOM 1881 N N . ARG B 1 9 ? -2.783 24.172 -13.742 1 56.62 9 ARG B N 1
ATOM 1882 C CA . ARG B 1 9 ? -3.992 24.484 -12.984 1 56.62 9 ARG B CA 1
ATOM 1883 C C . ARG B 1 9 ? -3.887 25.859 -12.328 1 56.62 9 ARG B C 1
ATOM 1885 O O . ARG B 1 9 ? -4.848 26.625 -12.336 1 56.62 9 ARG B O 1
ATOM 1892 N N . VAL B 1 10 ? -2.676 26.109 -11.766 1 58.53 10 VAL B N 1
ATOM 1893 C CA . VAL B 1 10 ? -2.438 27.422 -11.148 1 58.53 10 VAL B CA 1
ATOM 1894 C C . VAL B 1 10 ? -2.549 28.516 -12.203 1 58.53 10 VAL B C 1
ATOM 1896 O O . VAL B 1 10 ? -3.139 29.578 -11.953 1 58.53 10 VAL B O 1
ATOM 1899 N N . GLU B 1 11 ? -1.975 28.141 -13.367 1 57.03 11 GLU B N 1
ATOM 1900 C CA . GLU B 1 11 ? -2.01 29.109 -14.445 1 57.03 11 GLU B CA 1
ATOM 1901 C C . GLU B 1 11 ? -3.438 29.359 -14.93 1 57.03 11 GLU B C 1
ATOM 1903 O O . GLU B 1 11 ? -3.82 30.484 -15.219 1 57.03 11 GLU B O 1
ATOM 1908 N N . ALA B 1 12 ? -4.105 28.266 -15.016 1 55.91 12 ALA B N 1
ATOM 1909 C CA . ALA B 1 12 ? -5.48 28.375 -15.5 1 55.91 12 ALA B CA 1
ATOM 1910 C C . ALA B 1 12 ? -6.344 29.172 -14.523 1 55.91 12 ALA B C 1
ATOM 1912 O O . ALA B 1 12 ? -7.184 29.969 -14.945 1 55.91 12 ALA B O 1
ATOM 1913 N N . MET B 1 13 ? -6.117 28.797 -13.297 1 53 13 MET B N 1
ATOM 1914 C CA . MET B 1 13 ? -6.922 29.484 -12.281 1 53 13 MET B CA 1
ATOM 1915 C C . MET B 1 13 ? -6.508 30.938 -12.148 1 53 13 MET B C 1
ATOM 1917 O O . MET B 1 13 ? -7.332 31.797 -11.805 1 53 13 MET B O 1
ATOM 1921 N N . LYS B 1 14 ? -5.195 31.312 -12.266 1 55.59 14 LYS B N 1
ATOM 1922 C CA . LYS B 1 14 ? -4.758 32.688 -12.312 1 55.59 14 LYS B CA 1
ATOM 1923 C C . LYS B 1 14 ? -5.582 33.5 -13.32 1 55.59 14 LYS B C 1
ATOM 1925 O O . LYS B 1 14 ? -5.891 34.688 -13.086 1 55.59 14 LYS B O 1
ATOM 1930 N N . GLY B 1 15 ? -5.781 32.844 -14.359 1 51.38 15 GLY B N 1
ATOM 1931 C CA . GLY B 1 15 ? -6.52 33.562 -15.383 1 51.38 15 GLY B CA 1
ATOM 1932 C C . GLY B 1 15 ? -7.875 34.062 -14.906 1 51.38 15 GLY B C 1
ATOM 1933 O O . GLY B 1 15 ? -8.344 35.094 -15.336 1 51.38 15 GLY B O 1
ATOM 1934 N N . VAL B 1 16 ? -8.656 33.25 -14.234 1 54.44 16 VAL B N 1
ATOM 1935 C CA . VAL B 1 16 ? -10 33.688 -13.906 1 54.44 16 VAL B CA 1
ATOM 1936 C C . VAL B 1 16 ? -9.969 34.5 -12.602 1 54.44 16 VAL B C 1
ATOM 1938 O O . VAL B 1 16 ? -11.008 34.969 -12.125 1 54.44 16 VAL B O 1
ATOM 1941 N N . GLY B 1 17 ? -8.844 34.938 -12.031 1 59.59 17 GLY B N 1
ATOM 1942 C CA . GLY B 1 17 ? -8.719 35.75 -10.828 1 59.59 17 GLY B CA 1
ATOM 1943 C C . GLY B 1 17 ? -8.883 34.969 -9.547 1 59.59 17 GLY B C 1
ATOM 1944 O O . GLY B 1 17 ? -8.828 35.531 -8.453 1 59.59 17 GLY B O 1
ATOM 1945 N N . ALA B 1 18 ? -9.312 33.688 -9.641 1 67.88 18 ALA B N 1
ATOM 1946 C CA . ALA B 1 18 ? -9.633 32.969 -8.406 1 67.88 18 ALA B CA 1
ATOM 1947 C C . ALA B 1 18 ? -8.406 32.219 -7.863 1 67.88 18 ALA B C 1
ATOM 1949 O O . ALA B 1 18 ? -7.625 31.656 -8.633 1 67.88 18 ALA B O 1
ATOM 1950 N N . SER B 1 19 ? -7.891 32.688 -6.668 1 83.12 19 SER B N 1
ATOM 1951 C CA . SER B 1 19 ? -6.746 32.062 -6.016 1 83.12 19 SER B CA 1
ATOM 1952 C C . SER B 1 19 ? -7.02 30.594 -5.707 1 83.12 19 SER B C 1
ATOM 1954 O O . SER B 1 19 ? -8.164 30.203 -5.434 1 83.12 19 SER B O 1
ATOM 1956 N N . VAL B 1 20 ? -6.062 29.781 -6.094 1 90.19 20 VAL B N 1
ATOM 1957 C CA . VAL B 1 20 ? -6.145 28.375 -5.723 1 90.19 20 VAL B CA 1
ATOM 1958 C C . VAL B 1 20 ? -5.949 28.219 -4.219 1 90.19 20 VAL B C 1
ATOM 1960 O O . VAL B 1 20 ? -5.012 28.781 -3.646 1 90.19 20 VAL B O 1
ATOM 1963 N N . GLN B 1 21 ? -6.832 27.578 -3.566 1 95.69 21 GLN B N 1
ATOM 1964 C CA . GLN B 1 21 ? -6.77 27.391 -2.119 1 95.69 21 GLN B CA 1
ATOM 1965 C C . GLN B 1 21 ? -5.746 26.328 -1.741 1 95.69 21 GLN B C 1
ATOM 1967 O O . GLN B 1 21 ? -5.602 25.328 -2.438 1 95.69 21 GLN B O 1
ATOM 1972 N N . ALA B 1 22 ? -5.008 26.594 -0.651 1 97.31 22 ALA B N 1
ATOM 1973 C CA . ALA B 1 22 ? -3.953 25.688 -0.195 1 97.31 22 ALA B CA 1
ATOM 1974 C C . ALA B 1 22 ? -4.008 25.5 1.319 1 97.31 22 ALA B C 1
ATOM 1976 O O . ALA B 1 22 ? -4.652 26.281 2.023 1 97.31 22 ALA B O 1
ATOM 1977 N N . ILE B 1 23 ? -3.398 24.422 1.782 1 98 23 ILE B N 1
ATOM 1978 C CA . ILE B 1 23 ? -3.244 24.094 3.193 1 98 23 ILE B CA 1
ATOM 1979 C C . ILE B 1 23 ? -1.79 24.297 3.615 1 98 23 ILE B C 1
ATOM 1981 O O . ILE B 1 23 ? -0.871 23.859 2.912 1 98 23 ILE B O 1
ATOM 1985 N N . ALA B 1 24 ? -1.583 25.047 4.695 1 97.94 24 ALA B N 1
ATOM 1986 C CA . ALA B 1 24 ? -0.255 25.125 5.301 1 97.94 24 ALA B CA 1
ATOM 1987 C C . ALA B 1 24 ? -0.039 23.984 6.289 1 97.94 24 ALA B C 1
ATOM 1989 O O . ALA B 1 24 ? -0.867 23.75 7.172 1 97.94 24 ALA B O 1
ATOM 1990 N N . TYR B 1 25 ? 1.039 23.234 6.094 1 96.5 25 TYR B N 1
ATOM 1991 C CA . TYR B 1 25 ? 1.401 22.188 7.039 1 96.5 25 TYR B CA 1
ATOM 1992 C C . TYR B 1 25 ? 2.736 22.5 7.707 1 96.5 25 TYR B C 1
ATOM 1994 O O . TYR B 1 25 ? 3.752 22.672 7.031 1 96.5 25 TYR B O 1
ATOM 2002 N N . LEU B 1 26 ? 2.729 22.594 9.055 1 93.25 26 LEU B N 1
ATOM 2003 C CA . LEU B 1 26 ? 3.912 22.891 9.852 1 93.25 26 LEU B CA 1
ATOM 2004 C C . LEU B 1 26 ? 4.293 21.703 10.734 1 93.25 26 LEU B C 1
ATOM 2006 O O . LEU B 1 26 ? 3.42 20.984 11.211 1 93.25 26 LEU B O 1
ATOM 2010 N N . ARG B 1 27 ? 5.59 21.516 10.883 1 89.75 27 ARG B N 1
ATOM 2011 C CA . ARG B 1 27 ? 6.082 20.484 11.797 1 89.75 27 ARG B CA 1
ATOM 2012 C C . ARG B 1 27 ? 7.328 20.969 12.539 1 89.75 27 ARG B C 1
ATOM 2014 O O . ARG B 1 27 ? 8.273 21.453 11.914 1 89.75 27 ARG B O 1
ATOM 2021 N N . THR B 1 28 ? 7.328 20.875 13.898 1 84.88 28 THR B N 1
ATOM 2022 C CA . THR B 1 28 ? 8.5 21.219 14.695 1 84.88 28 THR B CA 1
ATOM 2023 C C . THR B 1 28 ? 8.875 20.078 15.641 1 84.88 28 THR B C 1
ATOM 2025 O O . THR B 1 28 ? 8.016 19.297 16.031 1 84.88 28 THR B O 1
ATOM 2028 N N . SER B 1 29 ? 10.164 19.625 15.844 1 72.5 29 SER B N 1
ATOM 2029 C CA . SER B 1 29 ? 10.664 18.484 16.609 1 72.5 29 SER B CA 1
ATOM 2030 C C . SER B 1 29 ? 10.484 18.719 18.109 1 72.5 29 SER B C 1
ATOM 2032 O O . SER B 1 29 ? 10.289 17.766 18.875 1 72.5 29 SER B O 1
ATOM 2034 N N . SER B 1 30 ? 11.18 19.828 18.688 1 61.16 30 SER B N 1
ATOM 2035 C CA . SER B 1 30 ? 11.234 19.969 20.141 1 61.16 30 SER B CA 1
ATOM 2036 C C . SER B 1 30 ? 10.156 20.938 20.641 1 61.16 30 SER B C 1
ATOM 2038 O O . SER B 1 30 ? 9.758 21.859 19.922 1 61.16 30 SER B O 1
ATOM 2040 N N . ALA B 1 31 ? 9.453 20.359 21.797 1 55.31 31 ALA B N 1
ATOM 2041 C CA . ALA B 1 31 ? 8.508 21.188 22.547 1 55.31 31 ALA B CA 1
ATOM 2042 C C . ALA B 1 31 ? 9.039 22.609 22.734 1 55.31 31 ALA B C 1
ATOM 2044 O O . ALA B 1 31 ? 8.266 23.562 22.766 1 55.31 31 ALA B O 1
ATOM 2045 N N . ALA B 1 32 ? 10.328 22.609 22.969 1 52.41 32 ALA B N 1
ATOM 2046 C CA . ALA B 1 32 ? 10.891 23.922 23.281 1 52.41 32 ALA B CA 1
ATOM 2047 C C . ALA B 1 32 ? 10.727 24.875 22.094 1 52.41 32 ALA B C 1
ATOM 2049 O O . ALA B 1 32 ? 10.773 26.094 22.266 1 52.41 32 ALA B O 1
ATOM 2050 N N . ASN B 1 33 ? 10.328 24.219 21.031 1 53.62 33 ASN B N 1
ATOM 2051 C CA . ASN B 1 33 ? 10.273 25.047 19.828 1 53.62 33 ASN B CA 1
ATOM 2052 C C . ASN B 1 33 ? 8.836 25.406 19.453 1 53.62 33 ASN B C 1
ATOM 2054 O O . ASN B 1 33 ? 8.602 26.141 18.5 1 53.62 33 ASN B O 1
ATOM 2058 N N . VAL B 1 34 ? 7.953 24.875 20.297 1 54.12 34 VAL B N 1
ATOM 2059 C CA . VAL B 1 34 ? 6.555 25.234 20.094 1 54.12 34 VAL B CA 1
ATOM 2060 C C . VAL B 1 34 ? 6.32 26.688 20.5 1 54.12 34 VAL B C 1
ATOM 2062 O O . VAL B 1 34 ? 6.66 27.078 21.609 1 54.12 34 VAL B O 1
ATOM 2065 N N . GLY B 1 35 ? 5.855 27.453 19.688 1 55.66 35 GLY B N 1
ATOM 2066 C CA . GLY B 1 35 ? 5.617 28.859 19.953 1 55.66 35 GLY B CA 1
ATOM 2067 C C . GLY B 1 35 ? 6.84 29.734 19.719 1 55.66 35 GLY B C 1
ATOM 2068 O O . GLY B 1 35 ? 6.801 30.938 19.953 1 55.66 35 GLY B O 1
ATOM 2069 N N . GLY B 1 36 ? 7.91 29.047 19.359 1 61.84 36 GLY B N 1
ATOM 2070 C CA . GLY B 1 36 ? 9.125 29.828 19.156 1 61.84 36 GLY B CA 1
ATOM 2071 C C . GLY B 1 36 ? 9.312 30.281 17.719 1 61.84 36 GLY B C 1
ATOM 2072 O O . GLY B 1 36 ? 8.352 30.328 16.953 1 61.84 36 GLY B O 1
ATOM 2073 N N . ASP B 1 37 ? 10.375 30.781 17.375 1 77.62 37 ASP B N 1
ATOM 2074 C CA . ASP B 1 37 ? 10.773 31.422 16.125 1 77.62 37 ASP B CA 1
ATOM 2075 C C . ASP B 1 37 ? 10.656 30.453 14.953 1 77.62 37 ASP B C 1
ATOM 2077 O O . ASP B 1 37 ? 10.383 30.859 13.82 1 77.62 37 ASP B O 1
ATOM 2081 N N . SER B 1 38 ? 10.508 29.172 15.281 1 84 38 SER B N 1
ATOM 2082 C CA . SER B 1 38 ? 10.578 28.188 14.203 1 84 38 SER B CA 1
ATOM 2083 C C . SER B 1 38 ? 9.242 28.062 13.477 1 84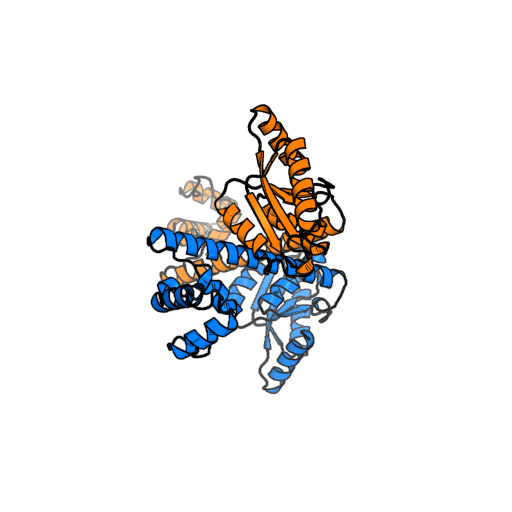 38 SER B C 1
ATOM 2085 O O . SER B 1 38 ? 9.188 28.109 12.25 1 84 38 SER B O 1
ATOM 2087 N N . ASP B 1 39 ? 8.141 27.953 14.164 1 87.44 39 ASP B N 1
ATOM 2088 C CA . ASP B 1 39 ? 6.832 27.828 13.523 1 87.44 39 ASP B CA 1
ATOM 2089 C C . ASP B 1 39 ? 6.453 29.125 12.797 1 87.44 39 ASP B C 1
ATOM 2091 O O . ASP B 1 39 ? 5.84 29.078 11.734 1 87.44 39 ASP B O 1
ATOM 2095 N N . GLN B 1 40 ? 6.867 30.25 13.398 1 89.19 40 GLN B N 1
ATOM 2096 C CA . GLN B 1 40 ? 6.586 31.531 12.758 1 89.19 40 GLN B CA 1
ATOM 2097 C C . GLN B 1 40 ? 7.355 31.672 11.445 1 89.19 40 GLN B C 1
ATOM 2099 O O . GLN B 1 40 ? 6.82 32.156 10.453 1 89.19 40 GLN B O 1
ATOM 2104 N N . ARG B 1 41 ? 8.609 31.281 11.492 1 92.88 41 ARG B N 1
ATOM 2105 C CA . ARG B 1 41 ? 9.422 31.297 10.289 1 92.88 41 ARG B CA 1
ATOM 2106 C C . ARG B 1 41 ? 8.812 30.422 9.195 1 92.88 41 ARG B C 1
ATOM 2108 O O . ARG B 1 41 ? 8.758 30.828 8.031 1 92.88 41 ARG B O 1
ATOM 2115 N N . GLN B 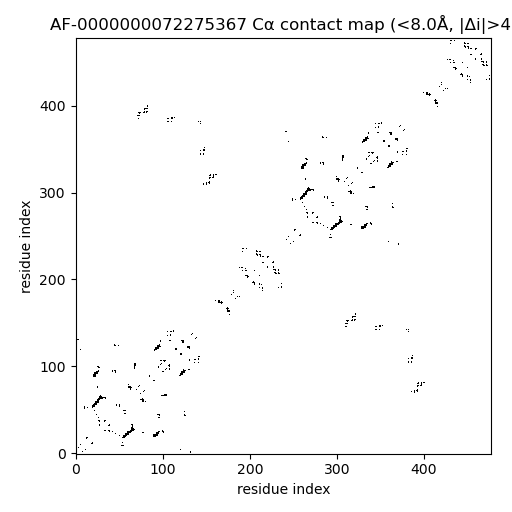1 42 ? 8.32 29.219 9.523 1 95.12 42 GLN B N 1
ATOM 2116 C CA . GLN B 1 42 ? 7.691 28.312 8.562 1 95.12 42 GLN B CA 1
ATOM 2117 C C . GLN B 1 42 ? 6.43 28.938 7.969 1 95.12 42 GLN B C 1
ATOM 2119 O O . GLN B 1 42 ? 6.238 28.922 6.75 1 95.12 42 GLN B O 1
ATOM 2124 N N . ARG B 1 43 ? 5.613 29.578 8.852 1 94.81 43 ARG B N 1
ATOM 2125 C CA . ARG B 1 43 ? 4.375 30.219 8.422 1 94.81 43 ARG B CA 1
ATOM 2126 C C . ARG B 1 43 ? 4.652 31.328 7.426 1 94.81 43 ARG B C 1
ATOM 2128 O O . ARG B 1 43 ? 3.994 31.422 6.391 1 94.81 43 ARG B O 1
ATOM 2135 N N . GLN B 1 44 ? 5.648 32.125 7.773 1 96.12 44 GLN B N 1
ATOM 2136 C CA . GLN B 1 44 ? 6 33.25 6.918 1 96.12 44 GLN B CA 1
ATOM 2137 C C . GLN B 1 44 ? 6.484 32.75 5.551 1 96.12 44 GLN B C 1
ATOM 2139 O O . GLN B 1 44 ? 6.09 33.312 4.52 1 96.12 44 GLN B O 1
ATOM 2144 N N . ALA B 1 45 ? 7.305 31.766 5.578 1 96.75 45 ALA B N 1
ATOM 2145 C CA . ALA B 1 45 ? 7.836 31.219 4.332 1 96.75 45 ALA B CA 1
ATOM 2146 C C . ALA B 1 45 ? 6.715 30.656 3.461 1 96.75 45 ALA B C 1
ATOM 2148 O O . ALA B 1 45 ? 6.68 30.891 2.252 1 96.75 45 ALA B O 1
ATOM 2149 N N . ILE B 1 46 ? 5.754 29.938 4.02 1 97.81 46 ILE B N 1
ATOM 2150 C CA . ILE B 1 46 ? 4.648 29.297 3.314 1 97.81 46 ILE B CA 1
ATOM 2151 C C . ILE B 1 46 ? 3.73 30.375 2.725 1 97.81 46 ILE B C 1
ATOM 2153 O O . ILE B 1 46 ? 3.367 30.312 1.549 1 97.81 46 ILE B O 1
ATOM 2157 N N . HIS B 1 47 ? 3.467 31.391 3.525 1 97.19 47 HIS B N 1
ATOM 2158 C CA . HIS B 1 47 ? 2.566 32.438 3.07 1 97.19 47 HIS B CA 1
ATOM 2159 C C . HIS B 1 47 ? 3.217 33.312 1.981 1 97.19 47 HIS B C 1
ATOM 2161 O O . HIS B 1 47 ? 2.553 33.688 1.024 1 97.19 47 HIS B O 1
ATOM 2167 N N . ALA B 1 48 ? 4.48 33.625 2.166 1 97.06 48 ALA B N 1
ATOM 2168 C CA . ALA B 1 48 ? 5.199 34.375 1.141 1 97.06 48 ALA B CA 1
ATOM 2169 C C . ALA B 1 48 ? 5.164 33.656 -0.199 1 97.06 48 ALA B C 1
ATOM 2171 O O . ALA B 1 48 ? 4.906 34.281 -1.239 1 97.06 48 ALA B O 1
ATOM 2172 N N . TYR B 1 49 ? 5.402 32.344 -0.143 1 96.5 49 TYR B N 1
ATOM 2173 C CA . TYR B 1 49 ? 5.348 31.547 -1.36 1 96.5 49 TYR B CA 1
ATOM 2174 C C . TYR B 1 49 ? 3.943 31.562 -1.954 1 96.5 49 TYR B C 1
ATOM 2176 O O . TYR B 1 49 ? 3.775 31.75 -3.162 1 96.5 49 TYR B O 1
ATOM 2184 N N . ALA B 1 50 ? 2.957 31.266 -1.117 1 96.38 50 ALA B N 1
ATOM 2185 C CA . ALA B 1 50 ? 1.569 31.219 -1.574 1 96.38 50 ALA B CA 1
ATOM 2186 C C . ALA B 1 50 ? 1.182 32.531 -2.281 1 96.38 50 ALA B C 1
ATOM 2188 O O . ALA B 1 50 ? 0.659 32.5 -3.396 1 96.38 50 ALA B O 1
ATOM 2189 N N . GLN B 1 51 ? 1.514 33.656 -1.695 1 93.12 51 GLN B N 1
ATOM 2190 C CA . GLN B 1 51 ? 1.179 34.969 -2.232 1 93.12 51 GLN B CA 1
ATOM 2191 C C . GLN B 1 51 ? 1.858 35.219 -3.578 1 93.12 51 GLN B C 1
ATOM 2193 O O . GLN B 1 51 ? 1.248 35.75 -4.5 1 93.12 51 GLN B O 1
ATOM 2198 N N . GLY B 1 52 ? 3.049 34.781 -3.703 1 93.19 52 GLY B N 1
ATOM 2199 C CA . GLY B 1 52 ? 3.832 35 -4.906 1 93.19 52 GLY B CA 1
ATOM 2200 C C . GLY B 1 52 ? 3.447 34.062 -6.047 1 93.19 52 GLY B C 1
ATOM 2201 O O . GLY B 1 52 ? 3.861 34.281 -7.188 1 93.19 52 GLY B O 1
ATOM 2202 N N . ASN B 1 53 ? 2.564 33.062 -5.773 1 93.56 53 ASN B N 1
ATOM 2203 C CA . ASN B 1 53 ? 2.279 32.062 -6.797 1 93.56 53 ASN B CA 1
ATOM 2204 C C . ASN B 1 53 ? 0.777 31.875 -6.98 1 93.56 53 ASN B C 1
ATOM 2206 O O . ASN B 1 53 ? 0.336 30.797 -7.402 1 93.56 53 ASN B O 1
ATOM 2210 N N . GLY B 1 54 ? -0.035 32.844 -6.523 1 91.44 54 GLY B N 1
ATOM 2211 C CA . GLY B 1 54 ? -1.467 32.812 -6.773 1 91.44 54 GLY B CA 1
ATOM 2212 C C . GLY B 1 54 ? -2.201 31.781 -5.922 1 91.44 54 GLY B C 1
ATOM 2213 O O . GLY B 1 54 ? -3.238 31.266 -6.332 1 91.44 54 GLY B O 1
ATOM 2214 N N . LEU B 1 55 ? -1.636 31.422 -4.832 1 94.81 55 LEU B N 1
ATOM 2215 C CA . LEU B 1 55 ? -2.266 30.5 -3.885 1 94.81 55 LEU B CA 1
ATOM 2216 C C . LEU B 1 55 ? -2.764 31.266 -2.654 1 94.81 55 LEU B C 1
ATOM 2218 O O . LEU B 1 55 ? -2.277 32.344 -2.352 1 94.81 55 LEU B O 1
ATOM 2222 N N . GLU B 1 56 ? -3.785 30.719 -2.037 1 95.75 56 GLU B N 1
ATOM 2223 C CA . GLU B 1 56 ? -4.309 31.25 -0.786 1 95.75 56 GLU B CA 1
ATOM 2224 C C . GLU B 1 56 ? -4.383 30.172 0.293 1 95.75 56 GLU B C 1
ATOM 2226 O O . GLU B 1 56 ? -5.074 29.172 0.127 1 95.75 56 GLU B O 1
ATOM 2231 N N . VAL B 1 57 ? -3.633 30.422 1.329 1 97.19 57 VAL B N 1
ATOM 2232 C CA . VAL B 1 57 ? -3.682 29.484 2.445 1 97.19 57 VAL B CA 1
ATOM 2233 C C . VAL B 1 57 ? -5 29.641 3.199 1 97.19 57 VAL B C 1
ATOM 2235 O O . VAL B 1 57 ? -5.258 30.688 3.789 1 97.19 57 VAL B O 1
ATOM 2238 N N . VAL B 1 58 ? -5.84 28.609 3.225 1 96.25 58 VAL B N 1
ATOM 2239 C CA . VAL B 1 58 ? -7.172 28.719 3.807 1 96.25 58 VAL B CA 1
ATOM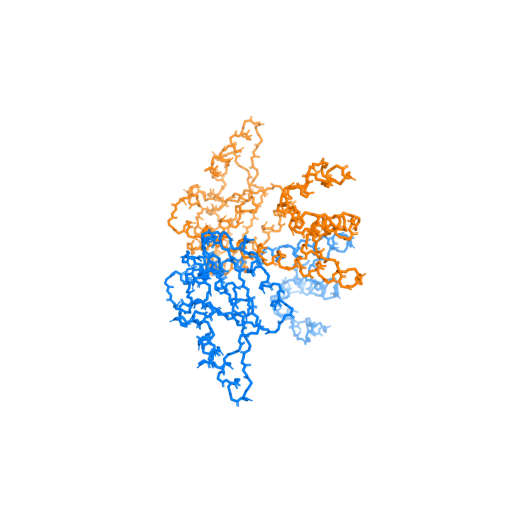 2240 C C . VAL B 1 58 ? -7.227 27.969 5.129 1 96.25 58 VAL B C 1
ATOM 2242 O O . VAL B 1 58 ? -8.148 28.156 5.926 1 96.25 58 VAL B O 1
ATOM 2245 N N . LYS B 1 59 ? -6.277 27.062 5.371 1 96.94 59 LYS B N 1
ATOM 2246 C CA . LYS B 1 59 ? -6.227 26.281 6.594 1 96.94 59 LYS B CA 1
ATOM 2247 C C . LYS B 1 59 ? -4.785 25.906 6.945 1 96.94 59 LYS B C 1
ATOM 2249 O O . LYS B 1 59 ? -3.943 25.75 6.059 1 96.94 59 LYS B O 1
ATOM 2254 N N . GLU B 1 60 ? -4.535 25.859 8.242 1 96.31 60 GLU B N 1
ATOM 2255 C CA . GLU B 1 60 ? -3.223 25.469 8.742 1 96.31 60 GLU B CA 1
ATOM 2256 C C . GLU B 1 60 ? -3.324 24.266 9.68 1 96.31 60 GLU B C 1
ATOM 2258 O O . GLU B 1 60 ? -4.227 24.203 10.516 1 96.31 60 GLU B O 1
ATOM 2263 N N . PHE B 1 61 ? -2.459 23.297 9.477 1 94.88 61 PHE B N 1
ATOM 2264 C CA . PHE B 1 61 ? -2.297 22.188 10.398 1 94.88 61 PHE B CA 1
ATOM 2265 C C . PHE B 1 61 ? -0.864 22.109 10.914 1 94.88 61 PHE B C 1
ATOM 2267 O O . PHE B 1 61 ? 0.081 22.391 10.172 1 94.88 61 PHE B O 1
ATOM 2274 N N . TYR B 1 62 ? -0.738 21.75 12.156 1 90.94 62 TYR B N 1
ATOM 2275 C CA . TYR B 1 62 ? 0.557 21.875 12.82 1 90.94 62 TYR B CA 1
ATOM 2276 C C . TYR B 1 62 ? 0.842 20.641 13.68 1 90.94 62 TYR B C 1
ATOM 2278 O O . TYR B 1 62 ? 0.034 20.281 14.539 1 90.94 62 TYR B O 1
ATOM 2286 N N . ASP B 1 63 ? 1.923 19.922 13.359 1 89.38 63 ASP B N 1
ATOM 2287 C CA . ASP B 1 63 ? 2.463 18.906 14.25 1 89.38 63 ASP B CA 1
ATOM 2288 C C . ASP B 1 63 ? 3.598 19.469 15.109 1 89.38 63 ASP B C 1
ATOM 2290 O O . ASP B 1 63 ? 4.742 19.531 14.656 1 89.38 63 ASP B O 1
ATOM 2294 N N . ALA B 1 64 ? 3.18 19.781 16.359 1 80.75 64 ALA B N 1
ATOM 2295 C CA . ALA B 1 64 ? 4.133 20.375 17.281 1 80.75 64 ALA B CA 1
ATOM 2296 C C . ALA B 1 64 ? 4.945 19.312 18 1 80.75 64 ALA B C 1
ATOM 2298 O O . ALA B 1 64 ? 4.391 18.312 18.484 1 80.75 64 ALA B O 1
ATOM 2299 N N . ALA B 1 65 ? 6.324 19.344 18 1 67.56 65 ALA B N 1
ATOM 2300 C CA . ALA B 1 65 ? 7.23 18.484 18.766 1 67.56 65 ALA B CA 1
ATOM 2301 C C . ALA B 1 65 ? 7.242 17.062 18.188 1 67.56 65 ALA B C 1
ATOM 2303 O O . ALA B 1 65 ? 7.203 16.078 18.938 1 67.56 65 ALA B O 1
ATOM 2304 N N . VAL B 1 66 ? 6.91 16.969 17.062 1 67.44 66 VAL B N 1
ATOM 2305 C CA . VAL B 1 66 ? 7 15.695 16.359 1 67.44 66 VAL B CA 1
ATOM 2306 C C . VAL B 1 66 ? 8.289 15.641 15.547 1 67.44 66 VAL B C 1
ATOM 2308 O O . VAL B 1 66 ? 8.57 16.547 14.766 1 67.44 66 VAL B O 1
ATOM 2311 N N . SER B 1 67 ? 9.102 14.641 16.078 1 61.75 67 SER B N 1
ATOM 2312 C CA . SER B 1 67 ? 10.336 14.477 15.312 1 61.75 67 SER B CA 1
ATOM 2313 C C . SER B 1 67 ? 10.047 14 13.891 1 61.75 67 SER B C 1
ATOM 2315 O O . SER B 1 67 ? 9.047 13.328 13.648 1 61.75 67 SER B O 1
ATOM 2317 N N . GLY B 1 68 ? 10.781 14.484 12.898 1 55.88 68 GLY B N 1
ATOM 2318 C CA . GLY B 1 68 ? 10.664 14.023 11.523 1 55.88 68 GLY B CA 1
ATOM 2319 C C . GLY B 1 68 ? 10.812 12.516 11.383 1 55.88 68 GLY B C 1
ATOM 2320 O O . GLY B 1 68 ? 10.438 11.945 10.359 1 55.88 68 GLY B O 1
ATOM 2321 N N . ALA B 1 69 ? 11.344 11.93 12.547 1 59.91 69 ALA B N 1
ATOM 2322 C CA . ALA B 1 69 ? 11.562 10.484 12.547 1 59.91 69 ALA B CA 1
ATOM 2323 C C . ALA B 1 69 ? 10.32 9.75 13.055 1 59.91 69 ALA B C 1
ATOM 2325 O O . ALA B 1 69 ? 10.211 8.531 12.898 1 59.91 69 ALA B O 1
ATOM 2326 N N . ASP B 1 70 ? 9.469 10.578 13.562 1 64.19 70 ASP B N 1
ATOM 2327 C CA . ASP B 1 70 ? 8.266 9.93 14.086 1 64.19 70 ASP B CA 1
ATOM 2328 C C . ASP B 1 70 ? 7.367 9.445 12.945 1 64.19 70 ASP B C 1
ATOM 2330 O O . ASP B 1 70 ? 7.34 10.047 11.867 1 64.19 70 ASP B O 1
ATOM 2334 N N . ALA B 1 71 ? 6.734 8.398 13.273 1 66.25 71 ALA B N 1
ATOM 2335 C CA . ALA B 1 71 ? 5.852 7.789 12.281 1 66.25 71 ALA B CA 1
ATOM 2336 C C . ALA B 1 71 ? 4.707 8.734 11.914 1 66.25 71 ALA B C 1
ATOM 2338 O O . ALA B 1 71 ? 4.238 9.5 12.758 1 66.25 71 ALA B O 1
ATOM 2339 N N . ILE B 1 72 ? 4.379 8.828 10.625 1 68.44 72 ILE B N 1
ATOM 2340 C CA . ILE B 1 72 ? 3.385 9.727 10.055 1 68.44 72 ILE B CA 1
ATOM 2341 C C . ILE B 1 72 ? 2.041 9.523 10.75 1 68.44 72 ILE B C 1
ATOM 2343 O O . ILE B 1 72 ? 1.261 10.469 10.906 1 68.44 72 ILE B O 1
ATOM 2347 N N . ASP B 1 73 ? 1.889 8.297 11.297 1 66.94 73 ASP B N 1
ATOM 2348 C CA . ASP B 1 73 ? 0.61 7.98 11.93 1 66.94 73 ASP B CA 1
ATOM 2349 C C . ASP B 1 73 ? 0.519 8.594 13.32 1 66.94 73 ASP B C 1
ATOM 2351 O O . ASP B 1 73 ? -0.566 8.672 13.898 1 66.94 73 ASP B O 1
ATOM 2355 N N . GLN B 1 74 ? 1.614 9.086 13.789 1 74.94 74 GLN B N 1
ATOM 2356 C CA . GLN B 1 74 ? 1.623 9.719 15.102 1 74.94 74 GLN B CA 1
ATOM 2357 C C . GLN B 1 74 ? 1.542 11.234 14.984 1 74.94 74 GLN B C 1
ATOM 2359 O O . GLN B 1 74 ? 1.641 11.945 15.984 1 74.94 74 GLN B O 1
ATOM 2364 N N . ARG B 1 75 ? 1.323 11.648 13.773 1 84.12 75 ARG B N 1
ATOM 2365 C CA . ARG B 1 75 ? 1.217 13.07 13.484 1 84.12 75 ARG B CA 1
ATOM 2366 C C . ARG B 1 75 ? -0.241 13.523 13.469 1 84.12 75 ARG B C 1
ATOM 2368 O O . ARG B 1 75 ? -0.889 13.5 12.422 1 84.12 75 ARG B O 1
ATOM 2375 N N . GLU B 1 76 ? -0.653 13.992 14.609 1 84.69 76 GLU B N 1
ATOM 2376 C CA . GLU B 1 76 ? -2.053 14.391 14.758 1 84.69 76 GLU B CA 1
ATOM 2377 C C . GLU B 1 76 ? -2.414 15.508 13.781 1 84.69 76 GLU B C 1
ATOM 2379 O O . GLU B 1 76 ? -3.496 15.5 13.195 1 84.69 76 GLU B O 1
ATOM 2384 N N . GLY B 1 77 ? -1.504 16.5 13.656 1 90.19 77 GLY B N 1
ATOM 2385 C CA . GLY B 1 77 ? -1.733 17.578 12.719 1 90.19 77 GLY B CA 1
ATOM 2386 C C . GLY B 1 77 ? -1.917 17.109 11.289 1 90.19 77 GLY B C 1
ATOM 2387 O O . GLY B 1 77 ? -2.811 17.578 10.578 1 90.19 77 GLY B O 1
ATOM 2388 N N . PHE B 1 78 ? -1.134 16.156 10.945 1 92.25 78 PHE B N 1
ATOM 2389 C CA . PHE B 1 78 ? -1.223 15.609 9.602 1 92.25 78 PHE B CA 1
ATOM 2390 C C . PHE B 1 78 ? -2.502 14.797 9.422 1 92.25 78 PHE B C 1
ATOM 2392 O O . PHE B 1 78 ? -3.168 14.891 8.391 1 92.25 78 PHE B O 1
ATOM 2399 N N . THR B 1 79 ? -2.805 14.039 10.391 1 89.94 79 THR B N 1
ATOM 2400 C CA . THR B 1 79 ? -4.039 13.266 10.352 1 89.94 79 THR B CA 1
ATOM 2401 C C . THR B 1 79 ? -5.254 14.188 10.242 1 89.94 79 THR B C 1
ATOM 2403 O O . THR B 1 79 ? -6.172 13.922 9.469 1 89.94 79 THR B O 1
ATOM 2406 N N . ASP B 1 80 ? -5.207 15.258 11.023 1 90.62 80 ASP B N 1
ATOM 2407 C CA . ASP B 1 80 ? -6.281 16.25 10.969 1 90.62 80 ASP B CA 1
ATOM 2408 C C . ASP B 1 80 ? -6.363 16.891 9.586 1 90.62 80 ASP B C 1
ATOM 2410 O O . ASP B 1 80 ? -7.457 17.172 9.086 1 90.62 80 ASP B O 1
ATOM 2414 N N . LEU B 1 81 ? -5.223 17.109 9.008 1 94.56 81 LEU B N 1
ATOM 2415 C CA . LEU B 1 81 ? -5.148 17.656 7.656 1 94.56 81 LEU B CA 1
ATOM 2416 C C . LEU B 1 81 ? -5.852 16.734 6.664 1 94.56 81 LEU B C 1
ATOM 2418 O O . LEU B 1 81 ? -6.695 17.188 5.883 1 94.56 81 LEU B O 1
ATOM 2422 N N . LEU B 1 82 ? -5.559 15.445 6.707 1 93.06 82 LEU B N 1
ATOM 2423 C CA . LEU B 1 82 ? -6.152 14.469 5.797 1 93.06 82 LEU B CA 1
ATOM 2424 C C . LEU B 1 82 ? -7.664 14.398 5.988 1 93.06 82 LEU B C 1
ATOM 2426 O O . LEU B 1 82 ? -8.414 14.328 5.012 1 93.06 82 LEU B O 1
ATOM 2430 N N . GLY B 1 83 ? -8.047 14.445 7.215 1 89.19 83 GLY B N 1
ATOM 2431 C CA . GLY B 1 83 ? -9.469 14.414 7.512 1 89.19 83 GLY B CA 1
ATOM 2432 C C . GLY B 1 83 ? -10.219 15.602 6.957 1 89.19 83 GLY B C 1
ATOM 2433 O O . GLY B 1 83 ? -11.273 15.445 6.332 1 89.19 83 GLY B O 1
ATOM 2434 N N . TRP B 1 84 ? -9.672 16.781 7.207 1 91.12 84 TRP B N 1
ATOM 2435 C CA . TRP B 1 84 ? -10.289 18 6.723 1 91.12 84 TRP B CA 1
ATOM 2436 C C . TRP B 1 84 ? -10.312 18.047 5.199 1 91.12 84 TRP B C 1
ATOM 2438 O O . TRP B 1 84 ? -11.32 18.422 4.598 1 91.12 84 TRP B O 1
ATOM 2448 N N . ALA B 1 85 ? -9.242 17.594 4.594 1 91.81 85 ALA B N 1
ATOM 2449 C CA . ALA B 1 85 ? -9.117 17.625 3.141 1 91.81 85 ALA B CA 1
ATOM 2450 C C . ALA B 1 85 ? -10.078 16.641 2.482 1 91.81 85 ALA B C 1
ATOM 2452 O O . ALA B 1 85 ? -10.477 16.828 1.329 1 91.81 85 ALA B O 1
ATOM 2453 N N . ALA B 1 86 ? -10.359 15.594 3.221 1 85.38 86 ALA B N 1
ATOM 2454 C CA . ALA B 1 86 ? -11.281 14.594 2.695 1 85.38 86 ALA B CA 1
ATOM 2455 C C . ALA B 1 86 ? -12.672 15.188 2.473 1 85.38 86 ALA B C 1
ATOM 2457 O O . ALA B 1 86 ? -13.43 14.703 1.624 1 85.38 86 ALA B O 1
ATOM 2458 N N . THR B 1 87 ? -12.984 16.156 3.215 1 85.5 87 THR B N 1
ATOM 2459 C CA . THR B 1 87 ? -14.305 16.781 3.125 1 85.5 87 THR B CA 1
ATOM 2460 C C . THR B 1 87 ? -14.227 18.141 2.445 1 85.5 87 THR B C 1
ATOM 2462 O O . THR B 1 87 ? -15.211 18.875 2.414 1 85.5 87 THR B O 1
ATOM 2465 N N . SER B 1 88 ? -13.031 18.453 1.991 1 89.56 88 SER B N 1
ATOM 2466 C CA . SER B 1 88 ? -12.781 19.734 1.342 1 89.56 88 SER B CA 1
ATOM 2467 C C . SER B 1 88 ? -12.336 19.547 -0.102 1 89.56 88 SER B C 1
ATOM 2469 O O . SER B 1 88 ? -11.953 18.453 -0.502 1 89.56 88 SER B O 1
ATOM 2471 N N . GLU B 1 89 ? -12.469 20.562 -0.889 1 90.38 89 GLU B N 1
ATOM 2472 C CA . GLU B 1 89 ? -11.984 20.531 -2.266 1 90.38 89 GLU B CA 1
ATOM 2473 C C . GLU B 1 89 ? -10.523 20.984 -2.344 1 90.38 89 GLU B C 1
ATOM 2475 O O . GLU B 1 89 ? -9.906 20.922 -3.41 1 90.38 89 GLU B O 1
ATOM 2480 N N . VAL B 1 90 ? -10.008 21.453 -1.229 1 93.69 90 VAL B N 1
ATOM 2481 C CA . VAL B 1 90 ? -8.633 21.953 -1.188 1 93.69 90 VAL B CA 1
ATOM 2482 C C . VAL B 1 90 ? -7.66 20.766 -1.186 1 93.69 90 VAL B C 1
ATOM 2484 O O . VAL B 1 90 ? -7.668 19.953 -0.266 1 93.69 90 VAL B O 1
ATOM 2487 N N . LYS B 1 91 ? -6.758 20.703 -2.215 1 95.81 91 LYS B N 1
ATOM 2488 C CA . LYS B 1 91 ? -5.887 19.547 -2.371 1 95.81 91 LYS B CA 1
ATOM 2489 C C . LYS B 1 91 ? -4.426 19.969 -2.52 1 95.81 91 LYS B C 1
ATOM 2491 O O . LYS B 1 91 ? -3.576 19.172 -2.906 1 95.81 91 LYS B O 1
ATOM 2496 N N . THR B 1 92 ? -4.125 21.234 -2.242 1 96.38 92 THR B N 1
ATOM 2497 C CA . THR B 1 92 ? -2.75 21.719 -2.305 1 96.38 92 THR B CA 1
ATOM 2498 C C . THR B 1 92 ? -2.188 21.938 -0.901 1 96.38 92 THR B C 1
ATOM 2500 O O . THR B 1 92 ? -2.77 22.656 -0.098 1 96.38 92 THR B O 1
ATOM 2503 N N . ILE B 1 93 ? -1.09 21.25 -0.609 1 97.38 93 ILE B N 1
ATOM 2504 C CA . ILE B 1 93 ? -0.41 21.359 0.678 1 97.38 93 ILE B CA 1
ATOM 2505 C C . ILE B 1 93 ? 0.935 22.047 0.494 1 97.38 93 ILE B C 1
ATOM 2507 O O . ILE B 1 93 ? 1.715 21.688 -0.39 1 97.38 93 ILE B O 1
ATOM 2511 N N . ILE B 1 94 ? 1.224 23.062 1.294 1 97.75 94 ILE B N 1
ATOM 2512 C CA . ILE B 1 94 ? 2.5 23.766 1.245 1 97.75 94 ILE B CA 1
ATOM 2513 C C . ILE B 1 94 ? 3.246 23.578 2.564 1 97.75 94 ILE B C 1
ATOM 2515 O O . ILE B 1 94 ? 2.668 23.75 3.641 1 97.75 94 ILE B O 1
ATOM 2519 N N . VAL B 1 95 ? 4.453 23.141 2.473 1 97.06 95 VAL B N 1
ATOM 2520 C CA . VAL B 1 95 ? 5.379 23.062 3.598 1 97.06 95 VAL B CA 1
ATOM 2521 C C . VAL B 1 95 ? 6.547 24.016 3.369 1 97.06 95 VAL B C 1
ATOM 2523 O O . VAL B 1 95 ? 6.793 24.453 2.24 1 97.06 95 VAL B O 1
ATOM 2526 N N . GLU B 1 96 ? 7.293 24.359 4.453 1 96.12 96 GLU B N 1
ATOM 2527 C CA . GLU B 1 96 ? 8.43 25.266 4.316 1 96.12 96 GLU B CA 1
ATOM 2528 C C . GLU B 1 96 ? 9.508 24.656 3.418 1 96.12 96 GLU B C 1
ATOM 2530 O O . GLU B 1 96 ? 10.023 25.344 2.523 1 96.12 96 GLU B O 1
ATOM 2535 N N . ASN B 1 97 ? 9.883 23.438 3.707 1 95.25 97 ASN B N 1
ATOM 2536 C CA . ASN B 1 97 ? 10.836 22.656 2.926 1 95.25 97 ASN B CA 1
ATOM 2537 C C . ASN B 1 97 ? 10.562 21.156 3.033 1 95.25 97 ASN B C 1
ATOM 2539 O O . ASN B 1 97 ? 9.695 20.734 3.797 1 95.25 97 ASN B O 1
ATOM 2543 N N . ALA B 1 98 ? 11.242 20.391 2.252 1 93.12 98 ALA B N 1
ATOM 2544 C CA . ALA B 1 98 ? 10.969 18.953 2.182 1 93.12 98 ALA B CA 1
ATOM 2545 C C . ALA B 1 98 ? 11.195 18.281 3.535 1 93.12 98 ALA B C 1
ATOM 2547 O O . ALA B 1 98 ? 10.469 17.359 3.908 1 93.12 98 ALA B O 1
ATOM 2548 N N . SER B 1 99 ? 12.164 18.75 4.324 1 91.12 99 SER B N 1
ATOM 2549 C CA . SER B 1 99 ? 12.484 18.156 5.621 1 91.12 99 SER B CA 1
ATOM 2550 C C . SER B 1 99 ? 11.367 18.406 6.625 1 91.12 99 SER B C 1
ATOM 2552 O O . SER B 1 99 ? 11.219 17.656 7.594 1 91.12 99 SER B O 1
ATOM 2554 N N . ARG B 1 100 ? 10.531 19.484 6.383 1 91.12 100 ARG B N 1
ATOM 2555 C CA . ARG B 1 100 ? 9.406 19.75 7.266 1 91.12 100 ARG B CA 1
ATOM 2556 C C . ARG B 1 100 ? 8.258 18.781 7.008 1 91.12 100 ARG B C 1
ATOM 2558 O O . ARG B 1 100 ? 7.422 18.547 7.887 1 91.12 100 ARG B O 1
ATOM 2565 N N . PHE B 1 101 ? 8.234 18.234 5.863 1 91.94 101 PHE B N 1
ATOM 2566 C CA . PHE B 1 101 ? 7.285 17.172 5.59 1 91.94 101 PHE B CA 1
ATOM 2567 C C . PHE B 1 101 ? 7.746 15.859 6.227 1 91.94 101 PHE B C 1
ATOM 2569 O O . PHE B 1 101 ? 7 15.242 6.992 1 91.94 101 PHE B O 1
ATOM 2576 N N . ALA B 1 102 ? 9.023 15.477 5.887 1 89 102 ALA B N 1
ATOM 2577 C CA . ALA B 1 102 ? 9.688 14.328 6.496 1 89 102 ALA B CA 1
ATOM 2578 C C . ALA B 1 102 ? 11.203 14.43 6.352 1 89 102 ALA B C 1
ATOM 2580 O O . ALA B 1 102 ? 11.711 14.836 5.301 1 89 102 ALA B O 1
ATOM 2581 N N . ARG B 1 103 ? 11.945 14.078 7.367 1 87 103 ARG B N 1
ATOM 2582 C CA . ARG B 1 103 ? 13.398 14.148 7.316 1 87 103 ARG B CA 1
ATOM 2583 C C . ARG B 1 103 ? 13.977 12.992 6.504 1 87 103 ARG B C 1
ATOM 2585 O O . ARG B 1 103 ? 14.969 13.156 5.793 1 87 103 ARG B O 1
ATOM 2592 N N . ASP B 1 104 ? 13.352 11.852 6.648 1 87.69 104 ASP B N 1
ATOM 2593 C CA . ASP B 1 104 ? 13.812 10.672 5.934 1 87.69 104 ASP B CA 1
ATOM 2594 C C . ASP B 1 104 ? 13.398 10.719 4.465 1 87.69 104 ASP B C 1
ATOM 2596 O O . ASP B 1 104 ? 12.219 10.898 4.156 1 87.69 104 ASP B O 1
ATOM 2600 N N . LEU B 1 105 ? 14.352 10.547 3.586 1 89.56 105 LEU B N 1
ATOM 2601 C CA . LEU B 1 105 ? 14.125 10.695 2.152 1 89.56 105 LEU B CA 1
ATOM 2602 C C . LEU B 1 105 ? 13.109 9.68 1.651 1 89.56 105 LEU B C 1
ATOM 2604 O O . LEU B 1 105 ? 12.266 9.992 0.809 1 89.56 105 LEU B O 1
ATOM 2608 N N . ILE B 1 106 ? 13.133 8.492 2.141 1 90.5 106 ILE B N 1
ATOM 2609 C CA . ILE B 1 106 ? 12.211 7.441 1.719 1 90.5 106 ILE B CA 1
ATOM 2610 C C . ILE B 1 106 ? 10.789 7.805 2.135 1 90.5 106 ILE B C 1
ATOM 2612 O O . ILE B 1 106 ? 9.844 7.637 1.358 1 90.5 106 ILE B O 1
ATOM 2616 N N . VAL B 1 107 ? 10.703 8.336 3.254 1 89.19 107 VAL B N 1
ATOM 2617 C CA . VAL B 1 107 ? 9.398 8.75 3.756 1 89.19 107 VAL B CA 1
ATOM 2618 C C . VAL B 1 107 ? 8.883 9.938 2.947 1 89.19 107 VAL B C 1
ATOM 2620 O O . VAL B 1 107 ? 7.699 10.008 2.617 1 89.19 107 VAL B O 1
ATOM 2623 N N . GLN B 1 108 ? 9.773 10.875 2.631 1 92 108 GLN B N 1
ATOM 2624 C CA . GLN B 1 108 ? 9.414 12.031 1.813 1 92 108 GLN B CA 1
ATOM 2625 C C . GLN B 1 108 ? 8.836 11.594 0.47 1 92 108 GLN B C 1
ATOM 2627 O O . GLN B 1 108 ? 7.734 12 0.099 1 92 108 GLN B O 1
ATOM 2632 N N . GLU B 1 109 ? 9.609 10.719 -0.185 1 93.38 109 GLU B N 1
ATOM 2633 C CA . GLU B 1 109 ? 9.242 10.281 -1.527 1 93.38 109 GLU B CA 1
ATOM 2634 C C . GLU B 1 109 ? 7.969 9.438 -1.502 1 93.38 109 GLU B C 1
ATOM 2636 O O . GLU B 1 109 ? 7.098 9.594 -2.363 1 93.38 109 GLU B O 1
ATOM 2641 N N . THR B 1 110 ? 7.887 8.539 -0.537 1 94.19 110 THR B N 1
ATOM 2642 C CA . THR B 1 110 ? 6.711 7.68 -0.409 1 94.19 110 THR B CA 1
ATOM 2643 C C . THR B 1 110 ? 5.473 8.508 -0.079 1 94.19 110 THR B C 1
ATOM 2645 O O . THR B 1 110 ? 4.422 8.328 -0.698 1 94.19 110 THR B O 1
ATOM 2648 N N . GLY B 1 111 ? 5.676 9.391 0.9 1 93 111 GLY B N 1
ATOM 2649 C CA . GLY B 1 111 ? 4.57 10.266 1.255 1 93 111 GLY B CA 1
ATOM 2650 C C . GLY B 1 111 ? 4.082 11.109 0.092 1 93 111 GLY B C 1
ATOM 2651 O O . GLY B 1 111 ? 2.875 11.234 -0.125 1 93 111 GLY B O 1
ATOM 2652 N N . TYR B 1 112 ? 4.957 11.672 -0.62 1 94.38 112 TYR B N 1
ATOM 2653 C CA . TYR B 1 112 ? 4.617 12.461 -1.8 1 94.38 112 TYR B CA 1
ATOM 2654 C C . TYR B 1 112 ? 3.832 11.625 -2.805 1 94.38 112 TYR B C 1
ATOM 2656 O O . TYR B 1 112 ? 2.797 12.062 -3.312 1 94.38 112 TYR B O 1
ATOM 2664 N N . ALA B 1 113 ? 4.34 10.422 -3.145 1 94.81 113 ALA B N 1
ATOM 2665 C CA . ALA B 1 113 ? 3.689 9.555 -4.125 1 94.81 113 ALA B CA 1
ATOM 2666 C C . ALA B 1 113 ? 2.275 9.188 -3.682 1 94.81 113 ALA B C 1
ATOM 2668 O O . ALA B 1 113 ? 1.344 9.195 -4.488 1 94.81 113 ALA B O 1
ATOM 2669 N N . LEU B 1 114 ? 2.133 8.883 -2.428 1 93.88 114 LEU B N 1
ATOM 2670 C CA . LEU B 1 114 ? 0.835 8.477 -1.897 1 93.88 114 LEU B CA 1
ATOM 2671 C C . LEU B 1 114 ? -0.14 9.648 -1.893 1 93.88 114 LEU B C 1
ATOM 2673 O O . LEU B 1 114 ? -1.316 9.484 -2.221 1 93.88 114 LEU B O 1
ATOM 2677 N N . LEU B 1 115 ? 0.354 10.875 -1.508 1 94.81 115 LEU B N 1
ATOM 2678 C CA . LEU B 1 115 ? -0.474 12.07 -1.554 1 94.81 115 LEU B CA 1
ATOM 2679 C C . LEU B 1 115 ? -0.904 12.383 -2.984 1 94.81 115 LEU B C 1
ATOM 2681 O O . LEU B 1 115 ? -2.068 12.703 -3.23 1 94.81 115 LEU B O 1
ATOM 2685 N N . THR B 1 116 ? 0.002 12.234 -3.922 1 94.81 116 THR B N 1
ATOM 2686 C CA . THR B 1 116 ? -0.274 12.492 -5.332 1 94.81 116 THR B CA 1
ATOM 2687 C C . THR B 1 116 ? -1.337 11.531 -5.855 1 94.81 116 THR B C 1
ATOM 2689 O O . THR B 1 116 ? -2.25 11.938 -6.578 1 94.81 116 THR B O 1
ATOM 2692 N N . ALA B 1 117 ? -1.236 10.312 -5.449 1 91.62 117 ALA B N 1
ATOM 2693 C CA . ALA B 1 117 ? -2.199 9.297 -5.863 1 91.62 117 ALA B CA 1
ATOM 2694 C C . ALA B 1 117 ? -3.596 9.617 -5.34 1 91.62 117 ALA B C 1
ATOM 2696 O O . ALA B 1 117 ? -4.598 9.203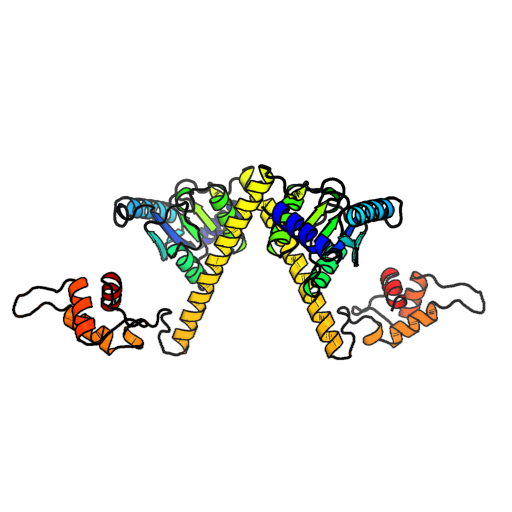 -5.926 1 91.62 117 ALA B O 1
ATOM 2697 N N . GLN B 1 118 ? -3.67 10.359 -4.246 1 91.81 118 GLN B N 1
ATOM 2698 C CA . GLN B 1 118 ? -4.945 10.734 -3.648 1 91.81 118 GLN B CA 1
ATOM 2699 C C . GLN B 1 118 ? -5.438 12.07 -4.188 1 91.81 118 GLN B C 1
ATOM 2701 O O . GLN B 1 118 ? -6.434 12.617 -3.707 1 91.81 118 GLN B O 1
ATOM 2706 N N . GLY B 1 119 ? -4.637 12.648 -5.094 1 93.06 119 GLY B N 1
ATOM 2707 C CA . GLY B 1 119 ? -5.055 13.875 -5.754 1 93.06 119 GLY B CA 1
ATOM 2708 C C . GLY B 1 119 ? -4.469 15.117 -5.117 1 93.06 119 GLY B C 1
ATOM 2709 O O . GLY B 1 119 ? -4.836 16.234 -5.484 1 93.06 119 GLY B O 1
ATOM 2710 N N . PHE B 1 120 ? -3.572 14.961 -4.172 1 95.25 120 PHE B N 1
ATOM 2711 C CA . PHE B 1 120 ? -2.975 16.109 -3.504 1 95.25 120 PHE B CA 1
ATOM 2712 C C . PHE B 1 120 ? -1.776 16.625 -4.289 1 95.25 120 PHE B C 1
ATOM 2714 O O . PHE B 1 120 ? -1.114 15.867 -4.996 1 95.25 120 PHE B O 1
ATOM 2721 N N . THR B 1 121 ? -1.544 17.891 -4.188 1 95.12 121 THR B N 1
ATOM 2722 C CA . THR B 1 121 ? -0.281 18.516 -4.566 1 95.12 121 THR B CA 1
ATOM 2723 C C . THR B 1 121 ? 0.511 18.922 -3.326 1 95.12 121 THR B C 1
ATOM 2725 O O . THR B 1 121 ? -0.032 19.547 -2.41 1 95.12 121 THR B O 1
ATOM 2728 N N . LEU B 1 122 ? 1.721 18.484 -3.293 1 96.38 122 LEU B N 1
ATOM 2729 C CA . LEU B 1 122 ? 2.615 18.844 -2.195 1 96.38 122 LEU B CA 1
ATOM 2730 C C . LEU B 1 122 ? 3.74 19.75 -2.678 1 96.38 122 LEU B C 1
ATOM 2732 O O . LEU B 1 122 ? 4.469 19.406 -3.611 1 96.38 122 LEU B O 1
ATOM 2736 N N . ILE B 1 123 ? 3.867 20.906 -2.016 1 96.31 123 ILE B N 1
ATOM 2737 C CA . ILE B 1 123 ? 4.832 21.906 -2.465 1 96.31 123 ILE B CA 1
ATOM 2738 C C . ILE B 1 123 ? 5.754 22.281 -1.311 1 96.31 123 ILE B C 1
ATOM 2740 O O . ILE B 1 123 ? 5.289 22.547 -0.198 1 96.31 123 ILE B O 1
ATOM 2744 N N . ALA B 1 124 ? 7.027 22.266 -1.562 1 97.25 124 ALA B N 1
ATOM 2745 C CA . ALA B 1 124 ? 7.996 22.891 -0.667 1 97.25 124 ALA B CA 1
ATOM 2746 C C . ALA B 1 124 ? 8.234 24.359 -1.058 1 97.25 124 ALA B C 1
ATOM 2748 O O . ALA B 1 124 ? 8.672 24.641 -2.174 1 97.25 124 ALA B O 1
ATOM 2749 N N . ALA B 1 125 ? 7.992 25.219 -0.1 1 97 125 ALA B N 1
ATOM 2750 C CA . ALA B 1 125 ? 8.055 26.656 -0.388 1 97 125 ALA B CA 1
ATOM 2751 C C . ALA B 1 125 ? 9.445 27.047 -0.865 1 97 125 ALA B C 1
ATOM 2753 O O . ALA B 1 125 ? 9.586 27.906 -1.75 1 97 125 ALA B O 1
ATOM 2754 N N . ASP B 1 126 ? 10.492 26.469 -0.288 1 95.75 126 ASP B N 1
ATOM 2755 C CA . ASP B 1 126 ? 11.859 26.875 -0.595 1 95.75 126 ASP B CA 1
ATOM 2756 C C . ASP B 1 126 ? 12.312 26.297 -1.936 1 95.75 126 ASP B C 1
ATOM 2758 O O . ASP B 1 126 ? 13.211 26.844 -2.576 1 95.75 126 ASP B O 1
ATOM 2762 N N . ASP B 1 127 ? 11.773 25.172 -2.328 1 94.44 127 ASP B N 1
ATOM 2763 C CA . ASP B 1 127 ? 12.141 24.469 -3.555 1 94.44 127 ASP B CA 1
ATOM 2764 C C . ASP B 1 127 ? 10.945 23.719 -4.137 1 94.44 127 ASP B C 1
ATOM 2766 O O . ASP B 1 127 ? 10.727 22.547 -3.824 1 94.44 127 ASP B O 1
ATOM 2770 N N . PRO B 1 128 ? 10.242 24.375 -5.047 1 86.62 128 PRO B N 1
ATOM 2771 C CA . PRO B 1 128 ? 8.992 23.797 -5.551 1 86.62 128 PRO B CA 1
ATOM 2772 C C . PRO B 1 128 ? 9.203 22.484 -6.277 1 86.62 128 PRO B C 1
ATOM 2774 O O . PRO B 1 128 ? 8.25 21.719 -6.461 1 86.62 128 PRO B O 1
ATOM 2777 N N . ASP B 1 129 ? 10.453 22.156 -6.668 1 87.25 129 ASP B N 1
ATOM 2778 C CA . ASP B 1 129 ? 10.742 20.922 -7.387 1 87.25 129 ASP B CA 1
ATOM 2779 C C . ASP B 1 129 ? 11.273 19.859 -6.441 1 87.25 129 ASP B C 1
ATOM 2781 O O . ASP B 1 129 ? 11.633 18.75 -6.879 1 87.25 129 ASP B O 1
ATOM 2785 N N . ALA B 1 130 ? 11.227 20.156 -5.188 1 90.31 130 ALA B N 1
ATOM 2786 C CA . ALA B 1 130 ? 11.859 19.281 -4.203 1 90.31 130 ALA B CA 1
ATOM 2787 C C . ALA B 1 130 ? 11.242 17.891 -4.227 1 90.31 130 ALA B C 1
ATOM 2789 O O . ALA B 1 130 ? 11.93 16.891 -4.023 1 90.31 130 ALA B O 1
ATOM 2790 N N . PHE B 1 131 ? 9.922 17.812 -4.613 1 92.31 131 PHE B N 1
ATOM 2791 C CA . PHE B 1 131 ? 9.227 16.531 -4.527 1 92.31 131 PHE B CA 1
ATOM 2792 C C . PHE B 1 131 ? 9.047 15.922 -5.91 1 92.31 131 PHE B C 1
ATOM 2794 O O . PHE B 1 131 ? 8.711 14.742 -6.035 1 92.31 131 PHE B O 1
ATOM 2801 N N . THR B 1 132 ? 9.305 16.672 -6.949 1 90.12 132 THR B N 1
ATOM 2802 C CA . THR B 1 132 ? 8.914 16.219 -8.281 1 90.12 132 THR B CA 1
ATOM 2803 C C . THR B 1 132 ? 10.133 15.727 -9.062 1 90.12 132 THR B C 1
ATOM 2805 O O . THR B 1 132 ? 9.992 15.227 -10.18 1 90.12 132 THR B O 1
ATOM 2808 N N . ALA B 1 133 ? 11.289 15.922 -8.43 1 88.62 133 ALA B N 1
ATOM 2809 C CA . ALA B 1 133 ? 12.516 15.5 -9.102 1 88.62 133 ALA B CA 1
ATOM 2810 C C . ALA B 1 133 ? 12.492 14 -9.383 1 88.62 133 ALA B C 1
ATOM 2812 O O . ALA B 1 133 ? 12.008 13.219 -8.562 1 88.62 133 ALA B O 1
ATOM 2813 N N . ASP B 1 134 ? 13.023 13.562 -10.562 1 90.5 134 ASP B N 1
ATOM 2814 C CA . ASP B 1 134 ? 13.102 12.156 -10.945 1 90.5 134 ASP B CA 1
ATOM 2815 C C . ASP B 1 134 ? 14.422 11.539 -10.508 1 90.5 134 ASP B C 1
ATOM 2817 O O . ASP B 1 134 ? 15.281 11.242 -11.336 1 90.5 134 ASP B O 1
ATOM 2821 N N . THR B 1 135 ? 14.594 11.359 -9.227 1 91 135 THR B N 1
ATOM 2822 C CA . THR B 1 135 ? 15.789 10.773 -8.641 1 91 135 THR B CA 1
ATOM 2823 C C . THR B 1 135 ? 15.703 9.25 -8.641 1 91 135 THR B C 1
ATOM 2825 O O . THR B 1 135 ? 14.625 8.68 -8.812 1 91 135 THR B O 1
ATOM 2828 N N . PRO B 1 136 ? 16.828 8.586 -8.516 1 90.5 136 PRO B N 1
ATOM 2829 C CA . PRO B 1 136 ? 16.812 7.129 -8.398 1 90.5 136 PRO B CA 1
ATOM 2830 C C . PRO B 1 136 ? 15.914 6.641 -7.266 1 90.5 136 PRO B C 1
ATOM 2832 O O . PRO B 1 136 ? 15.195 5.645 -7.418 1 90.5 136 PRO B O 1
ATOM 2835 N N . THR B 1 137 ? 15.938 7.383 -6.184 1 90.44 137 THR B N 1
ATOM 2836 C CA . THR B 1 137 ? 15.102 7.02 -5.047 1 90.44 137 THR B CA 1
ATOM 2837 C C . THR B 1 137 ? 13.625 7.16 -5.402 1 90.44 137 THR B C 1
ATOM 2839 O O . THR B 1 137 ? 12.82 6.273 -5.105 1 90.44 137 THR B O 1
ATOM 2842 N N . ALA B 1 138 ? 13.258 8.258 -6.07 1 92.69 138 ALA B N 1
ATOM 2843 C CA . ALA B 1 138 ? 11.883 8.492 -6.492 1 92.69 138 ALA B CA 1
ATOM 2844 C C . ALA B 1 138 ? 11.406 7.395 -7.438 1 92.69 138 ALA B C 1
ATOM 2846 O O . ALA B 1 138 ? 10.273 6.906 -7.316 1 92.69 138 ALA B O 1
ATOM 2847 N N . ARG B 1 139 ? 12.266 6.957 -8.305 1 92.44 139 ARG B N 1
ATOM 2848 C CA . ARG B 1 139 ? 11.938 5.902 -9.258 1 92.44 139 ARG B CA 1
ATOM 2849 C C . ARG B 1 139 ? 11.711 4.57 -8.547 1 92.44 139 ARG B C 1
ATOM 2851 O O . ARG B 1 139 ? 10.773 3.842 -8.867 1 92.44 139 ARG B O 1
ATOM 2858 N N . MET B 1 140 ? 12.562 4.316 -7.625 1 91.56 140 MET B N 1
ATOM 2859 C CA . MET B 1 140 ? 12.438 3.072 -6.871 1 91.56 140 MET B CA 1
ATOM 2860 C C . MET B 1 140 ? 11.133 3.047 -6.078 1 91.56 140 MET B C 1
ATOM 2862 O O . MET B 1 140 ? 10.445 2.027 -6.047 1 91.56 140 MET B O 1
ATOM 2866 N N . VAL B 1 141 ? 10.82 4.152 -5.457 1 94.75 141 VAL B N 1
ATOM 2867 C CA . VAL B 1 141 ? 9.578 4.266 -4.699 1 94.75 141 VAL B CA 1
ATOM 2868 C C . VAL B 1 141 ? 8.383 4.004 -5.621 1 94.75 141 VAL B C 1
ATOM 2870 O O . VAL B 1 141 ? 7.488 3.229 -5.281 1 94.75 141 VAL B O 1
ATOM 2873 N N . ARG B 1 142 ? 8.438 4.574 -6.758 1 93.62 142 ARG B N 1
ATOM 2874 C CA . ARG B 1 142 ? 7.34 4.406 -7.707 1 93.62 142 ARG B CA 1
ATOM 2875 C C . ARG B 1 142 ? 7.219 2.953 -8.148 1 93.62 142 ARG B C 1
ATOM 2877 O O . ARG B 1 142 ? 6.113 2.432 -8.289 1 93.62 142 ARG B O 1
ATOM 2884 N N . GLN B 1 143 ? 8.32 2.316 -8.398 1 92.19 143 GLN B N 1
ATOM 2885 C CA . GLN B 1 143 ? 8.32 0.917 -8.805 1 92.19 143 GLN B CA 1
ATOM 2886 C C . GLN B 1 143 ? 7.746 0.023 -7.715 1 92.19 143 GLN B C 1
ATOM 2888 O O . GLN B 1 143 ? 6.945 -0.873 -7.996 1 92.19 143 GLN B O 1
ATOM 2893 N N . ILE B 1 144 ? 8.117 0.312 -6.539 1 94.31 144 ILE B N 1
ATOM 2894 C CA . ILE B 1 144 ? 7.633 -0.484 -5.418 1 94.31 144 ILE B CA 1
ATOM 2895 C C . ILE B 1 144 ? 6.137 -0.25 -5.219 1 94.31 144 ILE B C 1
ATOM 2897 O O . ILE B 1 144 ? 5.371 -1.2 -5.035 1 94.31 144 ILE B O 1
ATOM 2901 N N . LEU B 1 145 ? 5.688 0.997 -5.266 1 95.12 145 LEU B N 1
ATOM 2902 C CA . LEU B 1 145 ? 4.266 1.295 -5.145 1 95.12 145 LEU B CA 1
ATOM 2903 C C . LEU B 1 145 ? 3.475 0.647 -6.277 1 95.12 145 LEU B C 1
ATOM 2905 O O . LEU B 1 145 ? 2.338 0.211 -6.078 1 95.12 145 LEU B O 1
ATOM 2909 N N . GLY B 1 146 ? 4.133 0.644 -7.453 1 92.25 146 GLY B N 1
ATOM 2910 C CA . GLY B 1 146 ? 3.531 -0.082 -8.562 1 92.25 146 GLY B CA 1
ATOM 2911 C C . GLY B 1 146 ? 3.336 -1.558 -8.266 1 92.25 146 GLY B C 1
ATOM 2912 O O . GLY B 1 146 ? 2.266 -2.111 -8.531 1 92.25 146 GLY B O 1
ATOM 2913 N N . ALA B 1 147 ? 4.328 -2.156 -7.723 1 91.06 147 ALA B N 1
ATOM 2914 C CA . ALA B 1 147 ? 4.262 -3.568 -7.355 1 91.06 147 ALA B CA 1
ATOM 2915 C C . ALA B 1 147 ? 3.207 -3.803 -6.277 1 91.06 147 ALA B C 1
ATOM 2917 O O . ALA B 1 147 ? 2.475 -4.793 -6.32 1 91.06 147 ALA B O 1
ATOM 2918 N N . VAL B 1 148 ? 3.131 -2.924 -5.312 1 92.88 148 VAL B N 1
ATOM 2919 C CA . VAL B 1 148 ? 2.123 -3.004 -4.258 1 92.88 148 VAL B CA 1
ATOM 2920 C C . VAL B 1 148 ? 0.727 -2.961 -4.875 1 92.88 148 VAL B C 1
ATOM 2922 O O . VAL B 1 148 ? -0.128 -3.789 -4.551 1 92.88 148 VAL B O 1
ATOM 2925 N N . SER B 1 149 ? 0.523 -1.974 -5.727 1 92.06 149 SER B N 1
ATOM 2926 C CA . SER B 1 149 ? -0.766 -1.818 -6.391 1 92.06 149 SER B CA 1
ATOM 2927 C C . SER B 1 149 ? -1.148 -3.082 -7.156 1 92.06 149 SER B C 1
ATOM 2929 O O . SER B 1 149 ? -2.305 -3.506 -7.129 1 92.06 149 SER B O 1
ATOM 2931 N N . GLU B 1 150 ? -0.18 -3.717 -7.859 1 88.5 150 GLU B N 1
ATOM 2932 C CA . GLU B 1 150 ? -0.422 -4.945 -8.609 1 88.5 150 GLU B CA 1
ATOM 2933 C C . GLU B 1 150 ? -0.823 -6.086 -7.68 1 88.5 150 GLU B C 1
ATOM 2935 O O . GLU B 1 150 ? -1.74 -6.852 -7.984 1 88.5 150 GLU B O 1
ATOM 2940 N N . PHE B 1 151 ? -0.168 -6.219 -6.586 1 89.44 151 PHE B N 1
ATOM 2941 C CA . PHE B 1 151 ? -0.456 -7.266 -5.609 1 89.44 151 PHE B CA 1
ATOM 2942 C C . PHE B 1 151 ? -1.833 -7.059 -4.992 1 89.44 151 PHE B C 1
ATOM 2944 O O . PHE B 1 151 ? -2.582 -8.023 -4.801 1 89.44 151 PHE B O 1
ATOM 2951 N N . GLU B 1 152 ? -2.152 -5.832 -4.672 1 90.19 152 GLU B N 1
ATOM 2952 C CA . GLU B 1 152 ? -3.469 -5.52 -4.125 1 90.19 152 GLU B CA 1
ATOM 2953 C C . GLU B 1 152 ? -4.574 -5.879 -5.113 1 90.19 152 GLU B C 1
ATOM 2955 O O . GLU B 1 152 ? -5.625 -6.391 -4.719 1 90.19 152 GLU B O 1
ATOM 2960 N N . LYS B 1 153 ? -4.336 -5.574 -6.34 1 89.69 153 LYS B N 1
ATOM 2961 C CA . LYS B 1 153 ? -5.301 -5.934 -7.375 1 89.69 153 LYS B CA 1
ATOM 2962 C C . LYS B 1 153 ? -5.48 -7.445 -7.457 1 89.69 153 LYS B C 1
ATOM 2964 O O . LYS B 1 153 ? -6.605 -7.938 -7.578 1 89.69 153 LYS B O 1
ATOM 2969 N N . ALA B 1 154 ? -4.395 -8.141 -7.426 1 87.81 154 ALA B N 1
ATOM 2970 C CA . ALA B 1 154 ? -4.453 -9.602 -7.449 1 87.81 154 ALA B CA 1
ATOM 2971 C C . ALA B 1 154 ? -5.258 -10.133 -6.266 1 87.81 154 ALA B C 1
ATOM 2973 O O . ALA B 1 154 ? -6.07 -11.047 -6.422 1 87.81 154 ALA B O 1
ATOM 2974 N N . ASN B 1 155 ? -5.016 -9.539 -5.059 1 90.25 155 ASN B N 1
ATOM 2975 C CA . ASN B 1 155 ? -5.766 -9.93 -3.867 1 90.25 155 ASN B CA 1
ATOM 2976 C C . ASN B 1 155 ? -7.254 -9.641 -4.023 1 90.25 155 ASN B C 1
ATOM 2978 O O . ASN B 1 155 ? -8.094 -10.453 -3.621 1 90.25 155 ASN B O 1
ATOM 2982 N N . LEU B 1 156 ? -7.512 -8.531 -4.566 1 89.88 156 LEU B N 1
ATOM 2983 C CA . LEU B 1 156 ? -8.906 -8.141 -4.777 1 89.88 156 LEU B CA 1
ATOM 2984 C C . LEU B 1 156 ? -9.594 -9.102 -5.738 1 89.88 156 LEU B C 1
ATOM 2986 O O . LEU B 1 156 ? -10.727 -9.531 -5.488 1 89.88 156 LEU B O 1
ATOM 2990 N N . VAL B 1 157 ? -8.953 -9.406 -6.844 1 86.31 157 VAL B N 1
ATOM 2991 C CA . VAL B 1 157 ? -9.508 -10.328 -7.832 1 86.31 157 VAL B CA 1
ATOM 2992 C C . VAL B 1 157 ? -9.742 -11.695 -7.191 1 86.31 157 VAL B C 1
ATOM 2994 O O . VAL B 1 157 ? -10.781 -12.32 -7.414 1 86.31 157 VAL B O 1
ATOM 2997 N N . ALA B 1 158 ? -8.828 -12.141 -6.355 1 87.38 158 ALA B N 1
ATOM 2998 C CA . ALA B 1 158 ? -8.953 -13.406 -5.641 1 87.38 158 ALA B CA 1
ATOM 2999 C C . ALA B 1 158 ? -10.172 -13.398 -4.715 1 87.38 158 ALA B C 1
ATOM 3001 O O . ALA B 1 158 ? -10.938 -14.359 -4.672 1 87.38 158 ALA B O 1
ATOM 3002 N N . LYS B 1 159 ? -10.344 -12.328 -4.012 1 86.94 159 LYS B N 1
ATOM 3003 C CA . LYS B 1 159 ? -11.445 -12.18 -3.074 1 86.94 159 LYS B CA 1
ATOM 3004 C C . LYS B 1 159 ? -12.789 -12.195 -3.799 1 86.94 159 LYS B C 1
ATOM 3006 O O . LYS B 1 159 ? -13.742 -12.836 -3.35 1 86.94 159 LYS B O 1
ATOM 3011 N N . LEU B 1 160 ? -12.781 -11.477 -4.855 1 87.12 160 LEU B N 1
ATOM 3012 C CA . LEU B 1 160 ? -14.016 -11.398 -5.637 1 87.12 160 LEU B CA 1
ATOM 3013 C C . LEU B 1 160 ? -14.367 -12.758 -6.23 1 87.12 160 LEU B C 1
ATOM 3015 O O . LEU B 1 160 ? -15.539 -13.141 -6.273 1 87.12 160 LEU B O 1
ATOM 3019 N N . LYS B 1 161 ? -13.391 -13.43 -6.742 1 81.88 161 LYS B N 1
ATOM 3020 C CA . LYS B 1 161 ? -13.609 -14.773 -7.27 1 81.88 161 LYS B CA 1
ATOM 3021 C C . LYS B 1 161 ? -14.117 -15.711 -6.18 1 81.88 161 LYS B C 1
ATOM 3023 O O . LYS B 1 161 ? -15.016 -16.516 -6.418 1 81.88 161 LYS B O 1
ATOM 3028 N N . GLY B 1 162 ? -13.57 -15.625 -4.973 1 79.38 162 GLY B N 1
ATOM 3029 C CA . GLY B 1 162 ? -14.031 -16.406 -3.84 1 79.38 162 GLY B CA 1
ATOM 3030 C C . GLY B 1 162 ? -15.461 -16.109 -3.445 1 79.38 162 GLY B C 1
ATOM 3031 O O . GLY B 1 162 ? -16.234 -17.031 -3.146 1 79.38 162 GLY B O 1
ATOM 3032 N N . ALA B 1 163 ? -15.734 -14.852 -3.473 1 78.25 163 ALA B N 1
ATOM 3033 C CA . ALA B 1 163 ? -17.094 -14.438 -3.131 1 78.25 163 ALA B CA 1
ATOM 3034 C C . ALA B 1 163 ? -18.094 -14.953 -4.16 1 78.25 163 ALA B C 1
ATOM 3036 O O . ALA B 1 163 ? -19.188 -15.398 -3.799 1 78.25 163 ALA B O 1
ATOM 3037 N N . ARG B 1 164 ? -17.672 -14.828 -5.309 1 76.62 164 ARG B N 1
ATOM 3038 C CA . ARG B 1 164 ? -18.516 -15.32 -6.383 1 76.62 164 ARG B CA 1
ATOM 3039 C C . ARG B 1 164 ? -18.734 -16.828 -6.27 1 76.62 164 ARG B C 1
ATOM 3041 O O . ARG B 1 164 ? -19.844 -17.328 -6.461 1 76.62 164 ARG B O 1
ATOM 3048 N N . ASP B 1 165 ? -17.719 -17.531 -5.969 1 75.56 165 ASP B N 1
ATOM 3049 C CA . ASP B 1 165 ? -17.781 -18.969 -5.816 1 75.56 165 ASP B CA 1
ATOM 3050 C C . ASP B 1 165 ? -18.672 -19.359 -4.633 1 75.56 165 ASP B C 1
ATOM 3052 O O . ASP B 1 165 ? -19.469 -20.281 -4.727 1 75.56 165 ASP B O 1
ATOM 3056 N N . ARG B 1 166 ? -18.672 -18.625 -3.533 1 74.06 166 ARG B N 1
ATOM 3057 C CA . ARG B 1 166 ? -19.5 -18.875 -2.357 1 74.06 166 ARG B CA 1
ATOM 3058 C C . ARG B 1 166 ? -20.953 -18.562 -2.646 1 74.06 166 ARG B C 1
ATOM 3060 O O . ARG B 1 166 ? -21.844 -19.312 -2.225 1 74.06 166 ARG B O 1
ATOM 3067 N N . ALA B 1 167 ? -21.078 -17.469 -3.246 1 70.44 167 ALA B N 1
ATOM 3068 C CA . ALA B 1 167 ? -22.438 -17.109 -3.621 1 70.44 167 ALA B CA 1
ATOM 3069 C C . ALA B 1 167 ? -23.047 -18.156 -4.547 1 70.44 167 ALA B C 1
ATOM 3071 O O . ALA B 1 167 ? -24.234 -18.484 -4.438 1 70.44 167 ALA B O 1
ATOM 3072 N N . SER B 1 168 ? -22.219 -18.641 -5.355 1 69 168 SER B N 1
ATOM 3073 C CA . SER B 1 168 ? -22.672 -19.672 -6.281 1 69 168 SER B CA 1
ATOM 3074 C C . SER B 1 168 ? -22.984 -20.969 -5.551 1 69 168 SER B C 1
ATOM 3076 O O . SER B 1 168 ? -23.969 -21.641 -5.867 1 69 168 SER B O 1
ATOM 3078 N N . ILE B 1 169 ? -22.266 -21.328 -4.617 1 64.94 169 ILE B N 1
ATOM 3079 C CA . ILE B 1 169 ? -22.484 -22.516 -3.816 1 64.94 169 ILE B CA 1
ATOM 3080 C C . ILE B 1 169 ? -23.766 -22.359 -2.998 1 64.94 169 ILE B C 1
ATOM 3082 O O . ILE B 1 169 ? -24.578 -23.281 -2.914 1 64.94 169 ILE B O 1
ATOM 3086 N N . SER B 1 170 ? -23.859 -21.297 -2.412 1 62.03 170 SER B N 1
ATOM 3087 C CA . SER B 1 170 ? -25.047 -21.031 -1.607 1 62.03 170 SER B CA 1
ATOM 3088 C C . SER B 1 170 ? -26.312 -21 -2.471 1 62.03 170 SER B C 1
ATOM 3090 O O . SER B 1 170 ? -27.391 -21.359 -2.014 1 62.03 170 SER B O 1
ATOM 3092 N N . ALA B 1 171 ? -26.203 -20.344 -3.424 1 59.19 171 ALA B N 1
ATOM 3093 C CA . ALA B 1 171 ? -27.359 -20.281 -4.309 1 59.19 171 ALA B CA 1
ATOM 3094 C C . ALA B 1 171 ? -27.609 -21.625 -4.984 1 59.19 171 ALA B C 1
ATOM 3096 O O . ALA B 1 171 ? -28.641 -21.828 -5.629 1 59.19 171 ALA B O 1
ATOM 3097 N N . GLY B 1 172 ? -27.062 -22.734 -4.367 1 51.62 172 GLY B N 1
ATOM 3098 C CA . GLY B 1 172 ? -27.203 -24 -5.059 1 51.62 172 GLY B CA 1
ATOM 3099 C C . GLY B 1 172 ? -26.734 -23.953 -6.5 1 51.62 172 GLY B C 1
ATOM 3100 O O . GLY B 1 172 ? -26.969 -24.891 -7.266 1 51.62 172 GLY B O 1
ATOM 3101 N N . LYS B 1 173 ? -26.859 -22.75 -7.121 1 46.78 173 LYS B N 1
ATOM 3102 C CA . LYS B 1 173 ? -26.438 -22.5 -8.5 1 46.78 173 LYS B CA 1
ATOM 3103 C C . LYS B 1 173 ? -24.922 -22.344 -8.594 1 46.78 173 LYS B C 1
ATOM 3105 O O . LYS B 1 173 ? -24.312 -21.703 -7.742 1 46.78 173 LYS B O 1
ATOM 3110 N N . ARG B 1 174 ? -24.203 -23.281 -8.906 1 40.19 174 ARG B N 1
ATOM 3111 C CA . ARG B 1 174 ? -22.797 -23.156 -9.266 1 40.19 174 ARG B CA 1
ATOM 3112 C C . ARG B 1 174 ? -22.5 -21.766 -9.844 1 40.19 174 ARG B C 1
ATOM 3114 O O . ARG B 1 174 ? -23 -21.422 -10.914 1 40.19 174 ARG B O 1
ATOM 3121 N N . VAL B 1 175 ? -22.5 -20.672 -9.094 1 41.88 175 VAL B N 1
ATOM 3122 C CA . VAL B 1 175 ? -22.188 -19.359 -9.625 1 41.88 175 VAL B CA 1
ATOM 3123 C C . VAL B 1 175 ? -20.844 -19.422 -10.367 1 41.88 175 VAL B C 1
ATOM 3125 O O . VAL B 1 175 ? -19.781 -19.453 -9.75 1 41.88 175 VAL B O 1
ATOM 3128 N N . GLU B 1 176 ? -20.5 -20.344 -11.156 1 35.56 176 GLU B N 1
ATOM 3129 C CA . GLU B 1 176 ? -19.344 -20.078 -12 1 35.56 176 GLU B CA 1
ATOM 3130 C C . GLU B 1 176 ? -19.266 -18.609 -12.406 1 35.56 176 GLU B C 1
ATOM 3132 O O . GLU B 1 176 ? -20.312 -17.969 -12.617 1 35.56 176 GLU B O 1
ATOM 3137 N N . GLY B 1 177 ? -18.516 -17.797 -11.836 1 39.16 177 GLY B N 1
ATOM 3138 C CA . GLY B 1 177 ? -18.344 -16.469 -12.367 1 39.16 177 GLY B CA 1
ATOM 3139 C C . GLY B 1 177 ? -18.953 -16.297 -13.75 1 39.16 177 GLY B C 1
ATOM 3140 O O . GLY B 1 177 ? -19.719 -15.359 -13.977 1 39.16 177 GLY B O 1
ATOM 3141 N N . ARG B 1 178 ? -18.141 -16.609 -14.82 1 36.44 178 ARG B N 1
ATOM 3142 C CA . ARG B 1 178 ? -18.719 -16.438 -16.156 1 36.44 178 ARG B CA 1
ATOM 3143 C C . ARG B 1 178 ? -19.984 -17.266 -16.312 1 36.44 178 ARG B C 1
ATOM 3145 O O . ARG B 1 178 ? -19.969 -18.484 -16.125 1 36.44 178 ARG B O 1
ATOM 3152 N N . LYS B 1 179 ? -21.203 -16.891 -15.992 1 41 179 LYS B N 1
ATOM 3153 C CA . LYS B 1 179 ? -22.391 -17.531 -16.562 1 41 179 LYS B CA 1
ATOM 3154 C C . LYS B 1 179 ? -22.047 -18.281 -17.844 1 41 179 LYS B C 1
ATOM 3156 O O . LYS B 1 179 ? -21.688 -17.656 -18.844 1 41 179 LYS B O 1
ATOM 3161 N N . GLY B 1 180 ? -21.25 -19.297 -17.75 1 39.34 180 GLY B N 1
ATOM 3162 C CA . GLY B 1 180 ? -20.938 -20.031 -18.969 1 39.34 180 GLY B CA 1
ATOM 3163 C C . GLY B 1 180 ? -22.156 -20.359 -19.812 1 39.34 180 GLY B C 1
ATOM 3164 O O . GLY B 1 180 ? -23.297 -20.188 -19.344 1 39.34 180 GLY B O 1
ATOM 3165 N N . TYR B 1 181 ? -22.016 -20.344 -21.062 1 48.66 181 TYR B N 1
ATOM 3166 C CA . TYR B 1 181 ? -23.109 -20.562 -22.016 1 48.66 181 TYR B CA 1
ATOM 3167 C C . TYR B 1 181 ? -24.031 -21.672 -21.547 1 48.66 181 TYR B C 1
ATOM 3169 O O . TYR B 1 181 ? -25.203 -21.719 -21.922 1 48.66 181 TYR B O 1
ATOM 3177 N N . ASP B 1 182 ? -23.594 -22.5 -20.656 1 48.94 182 ASP B N 1
ATOM 3178 C CA . ASP B 1 182 ? -24.422 -23.656 -20.328 1 48.94 182 ASP B CA 1
ATOM 3179 C C . ASP B 1 182 ? -25.609 -23.25 -19.453 1 48.94 182 ASP B C 1
ATOM 3181 O O . ASP B 1 182 ? -26.719 -23.766 -19.609 1 48.94 182 ASP B O 1
ATOM 3185 N N . ASP B 1 183 ? -25.391 -22.406 -18.406 1 52.59 183 ASP B N 1
ATOM 3186 C CA . ASP B 1 183 ? -26.516 -22.078 -17.531 1 52.59 183 ASP B CA 1
ATOM 3187 C C . ASP B 1 183 ? -27.422 -21.016 -18.156 1 52.59 183 ASP B C 1
ATOM 3189 O O . ASP B 1 183 ? -28.625 -20.984 -17.891 1 52.59 183 ASP B O 1
ATOM 3193 N N . THR B 1 184 ? -26.891 -20.188 -18.875 1 56.62 184 THR B N 1
ATOM 3194 C CA . THR B 1 184 ? -27.719 -19.094 -19.391 1 56.62 184 THR B CA 1
ATOM 3195 C C . THR B 1 184 ? -28.359 -19.484 -20.734 1 56.62 184 THR B C 1
ATOM 3197 O O . THR B 1 184 ? -29.438 -19.016 -21.062 1 56.62 184 THR B O 1
ATOM 3200 N N . ASN B 1 185 ? -27.609 -20.328 -21.438 1 64 185 ASN B N 1
ATOM 3201 C CA . ASN B 1 185 ? -28.156 -20.781 -22.719 1 64 185 ASN B CA 1
ATOM 3202 C C . ASN B 1 185 ? -27.859 -22.266 -22.953 1 64 185 ASN B C 1
ATOM 3204 O O . ASN B 1 185 ? -26.969 -22.609 -23.734 1 64 185 ASN B O 1
ATOM 3208 N N . PRO B 1 186 ? -28.484 -23.031 -22.125 1 72.75 186 PRO B N 1
ATOM 3209 C CA . PRO B 1 186 ? -28.25 -24.469 -22.25 1 72.75 186 PRO B CA 1
ATOM 3210 C C . PRO B 1 186 ? -28.391 -24.969 -23.688 1 72.75 186 PRO B C 1
ATOM 3212 O O . PRO B 1 186 ? -27.672 -25.891 -24.094 1 72.75 186 PRO B O 1
ATOM 3215 N N . LYS B 1 187 ? -29.297 -24.406 -24.391 1 82.31 187 LYS B N 1
ATOM 3216 C CA . LYS B 1 187 ? -29.5 -24.797 -25.781 1 82.31 187 LYS B CA 1
ATOM 3217 C C . LYS B 1 187 ? -28.25 -24.547 -26.609 1 82.31 187 LYS B C 1
ATOM 3219 O O . LYS B 1 187 ? -27.906 -25.359 -27.484 1 82.31 187 LYS B O 1
ATOM 3224 N N . LEU B 1 188 ? -27.516 -23.5 -26.188 1 81.94 188 LEU B N 1
ATOM 3225 C CA . LEU B 1 188 ? -26.281 -23.156 -26.875 1 81.94 188 LEU B CA 1
ATOM 3226 C C . LEU B 1 188 ? -25.219 -24.219 -26.641 1 81.94 188 LEU B C 1
ATOM 3228 O O . LEU B 1 188 ? -24.562 -24.672 -27.578 1 81.94 188 LEU B O 1
ATOM 3232 N N . VAL B 1 189 ? -25.094 -24.609 -25.469 1 81.06 189 VAL B N 1
ATOM 3233 C CA . VAL B 1 189 ? -24.094 -25.609 -25.109 1 81.06 189 VAL B CA 1
ATOM 3234 C C . VAL B 1 189 ? -24.453 -26.953 -25.719 1 81.06 189 VAL B C 1
ATOM 3236 O O . VAL B 1 189 ? -23.594 -27.656 -26.266 1 81.06 189 VAL B O 1
ATOM 3239 N N . GLN B 1 190 ? -25.609 -27.234 -25.641 1 81.25 190 GLN B N 1
ATOM 3240 C CA . GLN B 1 190 ? -26.094 -28.469 -26.219 1 81.25 190 GLN B CA 1
ATOM 3241 C C . GLN B 1 190 ? -25.859 -28.516 -27.719 1 81.25 190 GLN B C 1
ATOM 3243 O O . GLN B 1 190 ? -25.406 -29.516 -28.266 1 81.25 190 GLN B O 1
ATOM 3248 N N . ASP B 1 191 ? -26.188 -27.453 -28.359 1 87.38 191 ASP B N 1
ATOM 3249 C CA . ASP B 1 191 ? -26 -27.375 -29.797 1 87.38 191 ASP B CA 1
ATOM 3250 C C . ASP B 1 191 ? -24.516 -27.438 -30.172 1 87.38 191 ASP B C 1
ATOM 3252 O O . ASP B 1 191 ? -24.141 -28.094 -31.141 1 87.38 191 ASP B O 1
ATOM 3256 N N . ALA B 1 192 ? -23.781 -26.859 -29.328 1 86.12 192 ALA B N 1
ATOM 3257 C CA . ALA B 1 192 ? -22.344 -26.891 -29.578 1 86.12 192 ALA B CA 1
ATOM 3258 C C . ALA B 1 192 ? -21.797 -28.312 -29.469 1 86.12 192 ALA B C 1
ATOM 3260 O O . ALA B 1 192 ? -21.016 -28.75 -30.312 1 86.12 192 ALA B O 1
ATOM 3261 N N . LYS B 1 193 ? -22.141 -28.953 -28.5 1 84.12 193 LYS B N 1
ATOM 3262 C CA . LYS B 1 193 ? -21.688 -30.328 -28.281 1 84.12 193 LYS B CA 1
ATOM 3263 C C . LYS B 1 193 ? -22.203 -31.25 -29.375 1 84.12 193 LYS B C 1
ATOM 3265 O O . LYS B 1 193 ? -21.484 -32.156 -29.828 1 84.12 193 LYS B O 1
ATOM 3270 N N . ARG B 1 194 ? -23.375 -31.016 -29.719 1 85.12 194 ARG B N 1
ATOM 3271 C CA . ARG B 1 194 ? -23.969 -31.797 -30.797 1 85.12 194 ARG B CA 1
ATOM 3272 C C . ARG B 1 194 ? -23.203 -31.609 -32.094 1 85.12 194 ARG B C 1
ATOM 3274 O O . ARG B 1 194 ? -22.938 -32.594 -32.812 1 85.12 194 ARG B O 1
ATOM 3281 N N . LEU B 1 195 ? -22.812 -30.375 -32.375 1 86.88 195 LEU B N 1
ATOM 3282 C CA . LEU B 1 195 ? -22.109 -30.062 -33.594 1 86.88 195 LEU B CA 1
ATOM 3283 C C . LEU B 1 195 ? -20.672 -30.594 -33.562 1 86.88 195 LEU B C 1
ATOM 3285 O O . LEU B 1 195 ? -20.062 -30.812 -34.594 1 86.88 195 LEU B O 1
ATOM 3289 N N . ALA B 1 196 ? -20.234 -30.812 -32.344 1 84.88 196 ALA B N 1
ATOM 3290 C CA . ALA B 1 196 ? -18.859 -31.266 -32.188 1 84.88 196 ALA B CA 1
ATOM 3291 C C . ALA B 1 196 ? -18.766 -32.781 -32.344 1 84.88 196 ALA B C 1
ATOM 3293 O O . ALA B 1 196 ? -17.672 -33.312 -32.5 1 84.88 196 ALA B O 1
ATOM 3294 N N . ARG B 1 197 ? -19.781 -33.344 -32.25 1 82.06 197 ARG B N 1
ATOM 3295 C CA . ARG B 1 197 ? -19.781 -34.781 -32.438 1 82.06 197 ARG B CA 1
ATOM 3296 C C . ARG B 1 197 ? -19.391 -35.188 -33.844 1 82.06 197 ARG B C 1
ATOM 3298 O O . ARG B 1 197 ? -19.703 -34.469 -34.812 1 82.06 197 ARG B O 1
ATOM 3305 N N . LYS B 1 198 ? -18.656 -36.188 -33.906 1 78.38 198 LYS B N 1
ATOM 3306 C CA . LYS B 1 198 ? -18.234 -36.719 -35.188 1 78.38 198 LYS B CA 1
ATOM 3307 C C . LYS B 1 198 ? -19.438 -37.156 -36.031 1 78.38 198 LYS B C 1
ATOM 3309 O O . LYS B 1 198 ? -20.391 -37.719 -35.5 1 78.38 198 LYS B O 1
ATOM 3314 N N . SER B 1 199 ? -19.391 -36.719 -37.375 1 74.81 199 SER B N 1
ATOM 3315 C CA . SER B 1 199 ? -20.422 -37.156 -38.312 1 74.81 199 SER B CA 1
ATOM 3316 C C . SER B 1 199 ? -20.422 -38.688 -38.469 1 74.81 199 SER B C 1
ATOM 3318 O O . SER B 1 199 ? -19.391 -39.281 -38.75 1 74.81 199 SER B O 1
ATOM 3320 N N . PRO B 1 200 ? -21.5 -39.25 -38.156 1 71.81 200 PRO B N 1
ATOM 3321 C CA . PRO B 1 200 ? -21.547 -40.688 -38.375 1 71.81 200 PRO B CA 1
ATOM 3322 C C . PRO B 1 200 ? -21.359 -41.062 -39.844 1 71.81 200 PRO B C 1
ATOM 3324 O O . PRO B 1 200 ? -20.891 -42.156 -40.156 1 71.81 200 PRO B O 1
ATOM 3327 N N . LYS B 1 201 ? -21.719 -40.156 -40.781 1 75.5 201 LYS B N 1
ATOM 3328 C CA . LYS B 1 201 ? -21.672 -40.438 -42.188 1 75.5 201 LYS B CA 1
ATOM 3329 C C . LYS B 1 201 ? -20.25 -40.281 -42.75 1 75.5 201 LYS B C 1
ATOM 3331 O O . LYS B 1 201 ? -19.797 -41.094 -43.562 1 75.5 201 LYS B O 1
ATOM 3336 N N . THR B 1 202 ? -19.516 -39.281 -42.344 1 73.75 202 THR B N 1
ATOM 3337 C CA . THR B 1 202 ? -18.234 -39 -42.938 1 73.75 202 THR B CA 1
ATOM 3338 C C . THR B 1 202 ? -17.094 -39.281 -41.969 1 73.75 202 THR B C 1
ATOM 3340 O O . THR B 1 202 ? -15.93 -39.344 -42.375 1 73.75 202 THR B O 1
ATOM 3343 N N . GLY B 1 203 ? -17.438 -39.531 -40.688 1 75.12 203 GLY B N 1
ATOM 3344 C CA . GLY B 1 203 ? -16.469 -39.781 -39.625 1 75.12 203 GLY B CA 1
ATOM 3345 C C . GLY B 1 203 ? -15.641 -38.531 -39.281 1 75.12 203 GLY B C 1
ATOM 3346 O O . GLY B 1 203 ? -14.664 -38.625 -38.562 1 75.12 203 GLY B O 1
ATOM 3347 N N . LYS B 1 204 ? -15.969 -37.5 -39.812 1 76.62 204 LYS B N 1
ATOM 3348 C CA . LYS B 1 204 ? -15.18 -36.281 -39.625 1 76.62 204 LYS B CA 1
ATOM 3349 C C . LYS B 1 204 ? -15.812 -35.375 -38.562 1 76.62 204 LYS B C 1
ATOM 3351 O O . LYS B 1 204 ? -17.031 -35.406 -38.375 1 76.62 204 LYS B O 1
ATOM 3356 N N . SER B 1 205 ? -14.922 -34.656 -37.781 1 82.75 205 SER B N 1
ATOM 3357 C CA . SER B 1 205 ? -15.383 -33.656 -36.844 1 82.75 205 SER B CA 1
ATOM 3358 C C . SER B 1 205 ? -15.242 -32.25 -37.406 1 82.75 205 SER B C 1
ATOM 3360 O O . SER B 1 205 ? -14.375 -32 -38.219 1 82.75 205 SER B O 1
ATOM 3362 N N . ARG B 1 206 ? -16.125 -31.391 -37.062 1 85.75 206 ARG B N 1
ATOM 3363 C CA . ARG B 1 206 ? -16.094 -30 -37.469 1 85.75 206 ARG B CA 1
ATOM 3364 C C . ARG B 1 206 ? -15.008 -29.234 -36.719 1 85.75 206 ARG B C 1
ATOM 3366 O O . ARG B 1 206 ? -14.688 -29.562 -35.594 1 85.75 206 ARG B O 1
ATOM 3373 N N . SER B 1 207 ? -14.477 -28.391 -37.5 1 85.44 207 SER B N 1
ATOM 3374 C CA . SER B 1 207 ? -13.523 -27.5 -36.844 1 85.44 207 SER B CA 1
ATOM 3375 C C . SER B 1 207 ? -14.234 -26.547 -35.875 1 85.44 207 SER B C 1
ATOM 3377 O O . SER B 1 207 ? -15.438 -26.328 -36 1 85.44 207 SER B O 1
ATOM 3379 N N . LEU B 1 208 ? -13.469 -25.969 -35 1 88.56 208 LEU B N 1
ATOM 3380 C CA . LEU B 1 208 ? -14.047 -25.031 -34.062 1 88.56 208 LEU B CA 1
ATOM 3381 C C . LEU B 1 208 ? -14.656 -23.828 -34.812 1 88.56 208 LEU B C 1
ATOM 3383 O O . LEU B 1 208 ? -15.703 -23.328 -34.406 1 88.56 208 LEU B O 1
ATOM 3387 N N . ARG B 1 209 ? -14.07 -23.453 -35.875 1 90 209 ARG B N 1
ATOM 3388 C CA . ARG B 1 209 ? -14.594 -22.359 -36.688 1 90 209 ARG B CA 1
ATOM 3389 C C . ARG B 1 209 ? -15.906 -22.766 -37.375 1 90 209 ARG B C 1
ATOM 3391 O O . ARG B 1 209 ? -16.828 -21.969 -37.469 1 90 209 ARG B O 1
ATOM 3398 N N . GLN B 1 210 ? -15.914 -23.906 -37.781 1 89.38 210 GLN B N 1
ATOM 3399 C CA . GLN B 1 210 ? -17.125 -24.422 -38.438 1 89.38 210 GLN B CA 1
ATOM 3400 C C . GLN B 1 210 ? -18.281 -24.516 -37.469 1 89.38 210 GLN B C 1
ATOM 3402 O O . GLN B 1 210 ? -19.422 -24.188 -37.812 1 89.38 210 GLN B O 1
ATOM 3407 N N . ILE B 1 211 ? -17.953 -24.938 -36.312 1 91.69 211 ILE B N 1
ATOM 3408 C CA . ILE B 1 211 ? -18.953 -25.031 -35.25 1 91.69 211 ILE B CA 1
ATOM 3409 C C . ILE B 1 211 ? -19.484 -23.625 -34.938 1 91.69 211 ILE B C 1
ATOM 3411 O O . ILE B 1 211 ? -20.688 -23.438 -34.781 1 91.69 211 ILE B O 1
ATOM 3415 N N . ALA B 1 212 ? -18.656 -22.719 -34.906 1 89.06 212 ALA B N 1
ATOM 3416 C CA . ALA B 1 212 ? -19.047 -21.328 -34.656 1 89.06 212 ALA B CA 1
ATOM 3417 C C . ALA B 1 212 ? -20.016 -20.812 -35.719 1 89.06 212 ALA B C 1
ATOM 3419 O O . ALA B 1 212 ? -21.016 -20.172 -35.375 1 89.06 212 ALA B O 1
ATOM 3420 N N . GLU B 1 213 ? -19.688 -21.109 -36.875 1 89.5 213 GLU B N 1
ATOM 3421 C CA . GLU B 1 213 ? -20.516 -20.703 -38 1 89.5 213 GLU B CA 1
ATOM 3422 C C . GLU B 1 213 ? -21.891 -21.359 -37.938 1 89.5 213 GLU B C 1
ATOM 3424 O O . GLU B 1 213 ? -22.906 -20.703 -38.188 1 89.5 213 GLU B O 1
ATOM 3429 N N . GLU B 1 214 ? -21.844 -22.594 -37.656 1 90.5 214 GLU B N 1
ATOM 3430 C CA . GLU B 1 214 ? -23.094 -23.328 -37.594 1 90.5 214 GLU B CA 1
ATOM 3431 C C . GLU B 1 214 ? -23.953 -22.844 -36.406 1 90.5 214 GLU B C 1
ATOM 3433 O O . GLU B 1 214 ? -25.188 -22.797 -36.531 1 90.5 214 GLU B O 1
ATOM 3438 N N . LEU B 1 215 ? -23.375 -22.453 -35.375 1 90.25 215 LEU B N 1
ATOM 3439 C CA . LEU B 1 215 ? -24.109 -21.891 -34.25 1 90.25 215 LEU B CA 1
ATOM 3440 C C . LEU B 1 215 ? -24.812 -20.594 -34.625 1 90.25 215 LEU B C 1
ATOM 3442 O O . LEU B 1 215 ? -25.938 -20.344 -34.219 1 90.25 215 LEU B O 1
ATOM 3446 N N . THR B 1 216 ? -24.141 -19.891 -35.438 1 88.69 216 THR B N 1
ATOM 3447 C CA . THR B 1 216 ? -24.75 -18.656 -35.938 1 88.69 216 THR B CA 1
ATOM 3448 C C . THR B 1 216 ? -25.969 -18.969 -36.812 1 88.69 216 THR B C 1
ATOM 3450 O O . THR B 1 216 ? -26.984 -18.281 -36.719 1 88.69 216 THR B O 1
ATOM 3453 N N . VAL B 1 217 ? -25.812 -19.938 -37.562 1 89.5 217 VAL B N 1
ATOM 3454 C CA . VAL B 1 217 ? -26.891 -20.375 -38.438 1 89.5 217 VAL B CA 1
ATOM 3455 C C . VAL B 1 217 ? -28.078 -20.844 -37.594 1 89.5 217 VAL B C 1
ATOM 3457 O O . VAL B 1 217 ? -29.234 -20.625 -37.969 1 89.5 217 VAL B O 1
ATOM 3460 N N . LEU B 1 218 ? -27.797 -21.406 -36.438 1 88.56 218 LEU B N 1
ATOM 3461 C CA . LEU B 1 218 ? -28.828 -21.906 -35.531 1 88.56 218 LEU B CA 1
ATOM 3462 C C . LEU B 1 218 ? -29.422 -20.797 -34.688 1 88.56 218 LEU B C 1
ATOM 3464 O O . LEU B 1 218 ? -30.328 -21.031 -33.875 1 88.56 218 LEU B O 1
ATOM 3468 N N . GLY B 1 219 ? -28.781 -19.609 -34.844 1 86.44 219 GLY B N 1
ATOM 3469 C CA . GLY B 1 219 ? -29.375 -18.453 -34.188 1 86.44 219 GLY B CA 1
ATOM 3470 C C . GLY B 1 219 ? -28.641 -18.062 -32.906 1 86.44 219 GLY B C 1
ATOM 3471 O O . GLY B 1 219 ? -29.109 -17.203 -32.156 1 86.44 219 GLY B O 1
ATOM 3472 N N . HIS B 1 220 ? -27.672 -18.75 -32.625 1 86.31 220 HIS B N 1
ATOM 3473 C CA . HIS B 1 220 ? -26.922 -18.422 -31.422 1 86.31 220 HIS B CA 1
ATOM 3474 C C . HIS B 1 220 ? -25.875 -17.344 -31.688 1 86.31 220 HIS B C 1
ATOM 3476 O O . HIS B 1 220 ? -25.125 -17.438 -32.656 1 86.31 220 HIS B O 1
ATOM 3482 N N . THR B 1 221 ? -25.922 -16.328 -30.984 1 83.5 221 THR B N 1
ATOM 3483 C CA . THR B 1 221 ? -24.938 -15.242 -31.078 1 83.5 221 THR B CA 1
ATOM 3484 C C . THR B 1 221 ? -24.469 -14.82 -29.688 1 83.5 221 THR B C 1
ATOM 3486 O O . THR B 1 221 ? -25.062 -15.195 -28.672 1 83.5 221 THR B O 1
ATOM 3489 N N . THR B 1 222 ? -23.344 -14.141 -29.781 1 78.12 222 THR B N 1
ATOM 3490 C CA . THR B 1 222 ? -22.859 -13.586 -28.531 1 78.12 222 THR B CA 1
ATOM 3491 C C . THR B 1 222 ? -23.828 -12.547 -27.984 1 78.12 222 THR B C 1
ATOM 3493 O O . THR B 1 222 ? -24.781 -12.156 -28.672 1 78.12 222 THR B O 1
ATOM 3496 N N . ALA B 1 223 ? -23.5 -12.164 -26.766 1 71.62 223 ALA B N 1
ATOM 3497 C CA . ALA B 1 223 ? -24.344 -11.156 -26.141 1 71.62 223 ALA B CA 1
ATOM 3498 C C . ALA B 1 223 ? -24.406 -9.891 -26.984 1 71.62 223 ALA B C 1
ATOM 3500 O O . ALA B 1 223 ? -25.406 -9.164 -26.969 1 71.62 223 ALA B O 1
ATOM 3501 N N . THR B 1 224 ? -23.5 -9.812 -27.734 1 74.12 224 THR B N 1
ATOM 3502 C CA . THR B 1 224 ? -23.438 -8.617 -28.562 1 74.12 224 THR B CA 1
ATOM 3503 C C . THR B 1 224 ? -23.953 -8.898 -29.969 1 74.12 224 THR B C 1
ATOM 3505 O O . THR B 1 224 ? -23.828 -8.062 -30.875 1 74.12 224 THR B O 1
ATOM 3508 N N . GLY B 1 225 ? -24.359 -9.992 -30.141 1 76.94 225 GLY B N 1
ATOM 3509 C CA . GLY B 1 225 ? -24.984 -10.305 -31.406 1 76.94 225 GLY B CA 1
ATOM 3510 C C . GLY B 1 225 ? -24 -10.773 -32.469 1 76.94 225 GLY B C 1
ATOM 3511 O O . GLY B 1 225 ? -24.328 -10.859 -33.656 1 76.94 225 GLY B O 1
ATOM 3512 N N . LYS B 1 226 ? -22.844 -10.961 -32.094 1 81.62 226 LYS B N 1
ATOM 3513 C CA . LYS B 1 226 ? -21.828 -11.398 -33.062 1 81.62 226 LYS B CA 1
ATOM 3514 C C . LYS B 1 226 ? -21.688 -12.914 -33.062 1 81.62 226 LYS B C 1
ATOM 3516 O O . LYS B 1 226 ? -22.156 -13.586 -32.125 1 81.62 226 LYS B O 1
ATOM 3521 N N . ALA B 1 227 ? -21.016 -13.383 -34.094 1 85.12 227 ALA B N 1
ATOM 3522 C CA . ALA B 1 227 ? -20.734 -14.812 -34.188 1 85.12 227 ALA B CA 1
ATOM 3523 C C . ALA B 1 227 ? -19.719 -15.234 -33.125 1 85.12 227 ALA B C 1
ATOM 3525 O O . ALA B 1 227 ? -18.859 -14.438 -32.719 1 85.12 227 ALA B O 1
ATOM 3526 N N . PHE B 1 228 ? -19.859 -16.422 -32.625 1 83.12 228 PHE B N 1
ATOM 3527 C CA . PHE B 1 228 ? -18.891 -16.984 -31.703 1 83.12 228 PHE B CA 1
ATOM 3528 C C . PHE B 1 228 ? -17.547 -17.188 -32.375 1 83.12 228 PHE B C 1
ATOM 3530 O O . PHE B 1 228 ? -17.484 -17.531 -33.562 1 83.12 228 PHE B O 1
ATOM 3537 N N . SER B 1 229 ? -16.484 -16.953 -31.719 1 83.62 229 SER B N 1
ATOM 3538 C CA . SER B 1 229 ? -15.148 -17.281 -32.219 1 83.62 229 SER B CA 1
ATOM 3539 C C . SER B 1 229 ? -14.789 -18.719 -31.906 1 83.62 229 SER B C 1
ATOM 3541 O O . SER B 1 229 ? -15.445 -19.375 -31.078 1 83.62 229 SER B O 1
ATOM 3543 N N . ALA B 1 230 ? -13.633 -19.188 -32.5 1 83.94 230 ALA B N 1
ATOM 3544 C CA . ALA B 1 230 ? -13.164 -20.562 -32.25 1 83.94 230 ALA B CA 1
ATOM 3545 C C . ALA B 1 230 ? -12.812 -20.766 -30.797 1 83.94 230 ALA B C 1
ATOM 3547 O O . ALA B 1 230 ? -13.125 -21.812 -30.219 1 83.94 230 ALA B O 1
ATOM 3548 N N . SER B 1 231 ? -12.289 -19.797 -30.25 1 80.81 231 SER B N 1
ATOM 3549 C CA . SER B 1 231 ? -11.875 -19.906 -28.859 1 80.81 231 SER B CA 1
ATOM 3550 C C . SER B 1 231 ? -13.086 -19.953 -27.922 1 80.81 231 SER B C 1
ATOM 3552 O O . SER B 1 231 ? -13.078 -20.672 -26.938 1 80.81 231 SER B O 1
ATOM 3554 N N . GLN B 1 232 ? -14.07 -19.234 -28.219 1 76.88 232 GLN B N 1
ATOM 3555 C CA . GLN B 1 232 ? -15.312 -19.25 -27.453 1 76.88 232 GLN B CA 1
ATOM 3556 C C . GLN B 1 232 ? -16 -20.609 -27.547 1 76.88 232 GLN B C 1
ATOM 3558 O O . GLN B 1 232 ? -16.531 -21.109 -26.547 1 76.88 232 GLN B O 1
ATOM 3563 N N . VAL B 1 233 ? -16 -21.109 -28.75 1 83.19 233 VAL B N 1
ATOM 3564 C CA . VAL B 1 233 ? -16.594 -22.422 -28.984 1 83.19 233 VAL B CA 1
ATOM 3565 C C . VAL B 1 233 ? -15.852 -23.484 -28.172 1 83.19 233 VAL B C 1
ATOM 3567 O O . VAL B 1 233 ? -16.469 -24.359 -27.562 1 83.19 233 VAL B O 1
ATOM 3570 N N . GLN B 1 234 ? -14.602 -23.359 -28.141 1 81.12 234 GLN B N 1
ATOM 3571 C CA . GLN B 1 234 ? -13.797 -24.297 -27.375 1 81.12 234 GLN B CA 1
ATOM 3572 C C . GLN B 1 234 ? -14.18 -24.281 -25.906 1 81.12 234 GLN B C 1
ATOM 3574 O O . GLN B 1 234 ? -14.25 -25.328 -25.266 1 81.12 234 GLN B O 1
ATOM 3579 N N . ARG B 1 235 ? -14.508 -23.172 -25.438 1 77.12 235 ARG B N 1
ATOM 3580 C CA . ARG B 1 235 ? -14.938 -23.031 -24.047 1 77.12 235 ARG B CA 1
ATOM 3581 C C . ARG B 1 235 ? -16.297 -23.672 -23.828 1 77.12 235 ARG B C 1
ATOM 3583 O O . ARG B 1 235 ? -16.531 -24.281 -22.766 1 77.12 235 ARG B O 1
ATOM 3590 N N . LEU B 1 236 ? -17.156 -23.531 -24.797 1 75.56 236 LEU B N 1
ATOM 3591 C CA . LEU B 1 236 ? -18.484 -24.125 -24.734 1 75.56 236 LEU B CA 1
ATOM 3592 C C . LEU B 1 236 ? -18.406 -25.641 -24.656 1 75.56 236 LEU B C 1
ATOM 3594 O O . LEU B 1 236 ? -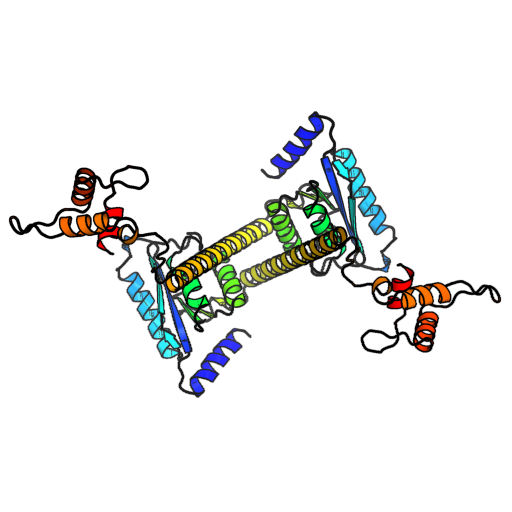19.219 -26.266 -23.969 1 75.56 236 LEU B O 1
ATOM 3598 N N . LEU B 1 237 ? -17.328 -26.188 -25.328 1 78.88 237 LEU B N 1
ATOM 3599 C CA . LEU B 1 237 ? -17.203 -27.641 -25.438 1 78.88 237 LEU B CA 1
ATOM 3600 C C . LEU B 1 237 ? -16.547 -28.234 -24.188 1 78.88 237 LEU B C 1
ATOM 3602 O O . LEU B 1 237 ? -16.641 -29.438 -23.938 1 78.88 237 LEU B O 1
ATOM 3606 N N . ALA B 1 238 ? -15.961 -27.297 -23.438 1 69.94 238 ALA B N 1
ATOM 3607 C CA . ALA B 1 238 ? -15.266 -27.734 -22.234 1 69.94 238 ALA B CA 1
ATOM 3608 C C . ALA B 1 238 ? -16.219 -27.797 -21.047 1 69.94 238 ALA B C 1
ATOM 3610 O O . ALA B 1 238 ? -15.867 -28.344 -20 1 69.94 238 ALA B O 1
ATOM 3611 N N . TYR B 1 239 ? -17.344 -27.328 -21.234 1 60.25 239 TYR B N 1
ATOM 3612 C CA . TYR B 1 239 ? -18.344 -27.391 -20.188 1 60.25 239 TYR B CA 1
ATOM 3613 C C . TYR B 1 239 ? -18.906 -28.812 -20.062 1 60.25 239 TYR B C 1
ATOM 3615 O O . TYR B 1 239 ? -19.094 -29.5 -21.062 1 60.25 239 TYR B O 1
#

Radius of gyration: 31.35 Å; Cα contacts (8 Å, |Δi|>4): 715; chains: 2; bounding box: 50×76×93 Å

pLDDT: mean 81.0, std 15.87, range [35.56, 98.0]

Secondary structure (DSSP, 8-state):
-HHHHHHHHHHHHHHHT-PEEEEEEEE-S-GGGTTSHHHHHHHHHHHHHHHHTTEEEEEEEEETT--TTS-GGG-HHHHHHHHHHHTSS--EEEESSHHHH-SSHHHHHHHHHHHHHTT-EEEESS-TTTTT---HHHHHHHHHHHHHHHHHHHHHHHHHHHHHHHHHHHTTS---SS--HHHH-HHHHHHHHHHHSPPTTT-PPPPHHHHHHHHHHTT---TTSPPPPHHHHHHHHH-/-HHHHHHHHHHHHHHHT-PEEEEEEEE-S-GGGTTSHHHHHHHHHHHHHHHHTTEEEEEEEEETT--TTS-GGG-HHHHHHHHHHHTSS--EEEESSHHHH-SSHHHHHHHHHHHHHTT-EEEESS-TTTTT---HHHHHHHHHHHHHHHHHHHHHHHHHHHHHHHHHHHTTS---SS--HHHH-HHHHHHHHHHHSPPTTT-PPPPHHHHHHHHHHTT---TTSPPPPHHHHHHHHH-

Solvent-accessible surface area (backbone atoms only — not comparable to full-atom values): 25175 Å² total; per-residue (Å²): 110,66,65,52,48,50,50,43,46,50,50,54,34,53,68,75,69,46,62,46,53,25,32,38,49,46,52,39,50,48,65,86,41,56,91,35,72,59,58,52,51,39,50,50,44,31,49,54,40,26,61,76,62,54,33,36,74,77,45,76,32,56,25,74,38,40,45,52,82,49,58,59,51,73,29,61,21,55,23,50,44,52,33,52,35,71,78,42,88,51,40,33,38,35,21,39,33,62,56,49,76,20,58,46,65,63,47,36,47,45,48,50,52,55,39,43,74,73,62,35,43,78,35,20,48,77,38,70,56,71,77,72,56,89,42,73,66,45,50,49,47,50,52,46,51,50,43,50,52,27,49,51,47,20,51,48,53,14,49,51,52,48,49,34,46,49,50,5,56,69,62,73,43,76,34,54,76,70,74,45,56,50,81,79,33,45,66,55,27,50,50,48,47,59,52,52,43,58,36,87,87,77,67,46,60,58,51,49,57,54,43,18,52,49,37,37,72,73,65,47,52,41,98,80,64,39,69,50,45,41,68,54,41,51,54,48,62,69,100,110,66,64,50,46,48,50,43,48,49,51,54,33,53,68,76,69,49,61,45,53,27,33,39,48,46,52,38,50,47,64,85,42,58,90,34,72,58,58,54,52,38,50,50,45,31,50,54,40,26,62,75,64,51,32,36,74,78,45,76,33,57,25,72,39,41,44,52,83,49,59,60,52,74,27,61,22,56,23,51,43,54,31,53,35,70,79,42,90,52,40,34,38,32,19,39,32,62,54,48,75,21,57,46,65,64,47,35,48,46,49,49,54,54,39,42,74,72,63,35,42,75,34,21,48,77,38,69,55,72,77,71,55,89,42,73,66,44,50,50,48,51,51,45,53,47,43,50,54,28,49,51,47,19,52,49,53,14,50,50,52,48,50,37,43,47,52,6,54,69,64,71,41,77,32,53,76,70,72,46,55,50,82,78,33,43,68,56,28,50,50,49,46,60,53,51,42,59,35,86,88,77,66,47,62,59,49,49,57,53,43,18,51,50,37,38,74,74,66,48,53,41,98,81,65,39,69,49,45,42,69,54,41,52,53,47,62,70,100